Protein AF-0000000073456331 (afdb_homodimer)

Foldseek 3Di:
DCPPPPPVCPDDCPPPPPPPDPPPVPPPPPPPPPLVPFCAALLGHHLVCCVVVCVLVLVCVLLVCVVLPHDDDSLLLSQLLEDCQFSVNPRRHQQVLLVQLVVLLLVLLQVVQQPDDCPPVLVVVVDDDDDCDVVTDCSCPPPLLSCQLLDLVLQLQLCVVSPNLNVHHHDFPDSPDDCVVRCSSVSSSSSVSSVLSSCCVPVHDVSSSCSCVPRAVNPDCSHSNNSSVVVVVVVVVVVVD/DDPPPVVPPPVPPPPPPPPDDPPPVPPPVPPPPPLVPFCAALLGHHLVCCVVVCVLVLVCVLLVCVVLPHDDDSLLLSQLLEDCQFSVNPRRHQQVLLVQLVVLLLVLLQVVQQPDDCPPVLVVVPDDDDDCDVVTDCRCPPPLLSCQLLDLVLQLQLCVVSPNLNVHHHDFPDSPDDCVVRCSSVSSSSSVSSVLSSCCVPVHDVSSSCSCVPRAVNPDCSHSNNSSVVVVVVVVVVVVD

pLDDT: mean 77.02, std 26.11, range [20.42, 98.62]

Secondary structure (DSSP, 8-state):
----------------------------TT----TTS--B-TTS-BTTHHHHTTHHHHHHHHTTTGGGT----HHHHHHHTB-TTGGGG-S--SHHHHHHHHHHHHHHHHHHHHSS---HHHHHHS-S----BTTB--TTTTSHHHHHHT-HHHHHHHHHHTT-GGG-B---SSTTS-TTTTTHHHHHHHHHHHHHHHHHHHH-HHHHHHHIIIIISSSSTTSHHHHHHHHHHHHHHHHH-/----------------------------TT----TTS--B-TTS-BTTHHHHTTHHHHHHHHTTTGGGT----HHHHHHHTB-TTGGGG-S--SHHHHHHHHHHHHHHHHHHHHSS---HHHHHHS-S----BTTB--TTTTSHHHHHHT-HHHHHHHHHHTT-GGG-B---SSTTS-TTTTTHHHHHHHHHHHHHHHHHHHH-HHHHHHHIIIIISSSSTTSHHHHHHHHHHHHHHHHH-

Nearest PDB structures (foldseek):
  5mrc-assembly1_9  TM=8.661E-01  e=9.723E-14  Saccharomyces cerevisiae
  3j6b-assembly1_9  TM=8.660E-01  e=3.880E-12  Saccharomyces cerevisiae
  6ywy-assembly1_9  TM=7.222E-01  e=6.676E-05  Neurospora crassa
  7o9m-assembly1_c  TM=6.359E-01  e=1.493E-02  Homo sapiens
  6ywx-assembly1_5  TM=4.817E-01  e=1.068E-02  Neurospora crassa OR74A

InterPro domains:
  IPR000999 Ribonuclease III domain [PF14622] (75-218)
  IPR036389 Ribonuclease III, endonuclease domain superfamily [G3DSA:1.10.1520.10] (20-240)
  IPR036389 Ribonuclease III, endonuclease domain superfamily [SSF69065] (73-218)
  IPR040030 Large ribosomal subunit protein mL57 [PTHR28160] (16-225)

Sequence (482 aa):
MSLTKIGLNLSTKFGVRNGSYLHVGTRVRGLKRDPVESLKNPHGLHYDSLVKDGHVSTVKQGLNLEKYGIDLPDDIITQCLTHKSFAQGIKPYNQKLSIIGGHFVKYQACLHSLGLPVSERQLSQSVQSEPVINGLNFGMLGKGSSKMLISKQSTAEFLQRRNLDKLVFWNKRDTQKSHKYNGEYTVLQTVLNSVVGSVYLLHGQDKATEYVLHELFSDNSDSLTKISESLLANRDTTEKLMSLTKIGLNLSTKFGVRNGSYLHVGTRVRGLKRDPVESLKNPHGLHYDSLVKDGHVSTVKQGLNLEKYGIDLPDDIITQCLTHKSFAQGIKPYNQKLSIIGGHFVKYQACLHSLGLPVSERQLSQSVQSEPVINGLNFGMLGKGSSKMLISKQSTAEFLQRRNLDKLVFWNKRDTQKSHKYNGEYTVLQTVLNSVVGSVYLLHGQDKATEYVLHELFSDNSDSLTKISESLLANRDTTEKL

Solvent-accessible surface area (backbone atoms only — not comparable to full-atom values): 27192 Å² total; per-residue (Å²): 140,82,81,73,75,80,70,77,73,77,77,71,82,70,74,76,74,81,78,76,82,74,81,69,78,71,80,62,89,68,65,64,66,60,83,76,57,74,61,39,20,88,75,64,47,47,62,75,44,37,70,76,69,47,45,52,58,51,49,43,57,60,66,48,32,63,84,72,73,50,84,74,53,67,67,55,53,52,18,24,34,17,39,57,62,21,76,82,44,74,54,64,42,16,60,60,37,13,53,52,11,39,34,48,50,49,34,49,50,51,56,53,32,40,69,45,81,64,47,67,67,51,52,67,65,45,71,88,72,71,73,57,59,94,77,36,42,60,73,41,50,86,33,71,67,55,53,34,37,76,24,44,63,25,40,27,48,41,36,46,77,52,67,46,57,71,71,37,31,40,55,64,84,49,81,89,51,53,60,67,79,51,40,42,33,60,55,42,32,38,27,56,20,10,48,44,18,46,37,29,74,75,61,29,63,67,52,29,48,48,47,46,50,63,54,40,54,22,88,46,81,72,10,24,44,41,40,23,50,53,54,51,56,50,51,55,51,59,73,70,100,135,86,81,78,80,81,76,80,75,78,76,75,77,74,79,75,75,78,74,80,85,73,83,71,79,75,78,65,85,72,66,64,68,60,84,75,57,73,59,39,20,87,73,65,48,46,62,76,45,37,70,75,70,47,47,53,58,51,50,43,58,62,66,48,32,61,84,71,73,47,82,76,54,68,68,56,54,52,19,23,34,17,40,56,62,22,76,81,46,73,55,65,43,16,60,60,38,14,52,52,12,39,34,49,50,51,34,49,48,53,57,53,31,41,71,45,81,61,46,67,66,51,52,67,65,43,71,87,70,70,74,58,60,93,76,36,44,59,68,40,52,88,33,70,67,56,53,32,36,75,23,43,64,27,40,27,49,41,36,46,79,52,68,47,57,71,70,37,30,39,57,63,85,50,82,89,52,54,59,68,79,51,41,42,34,59,56,41,31,37,27,56,19,9,48,45,18,47,37,29,74,75,61,30,65,68,52,29,48,49,46,44,51,63,54,40,54,20,86,46,80,72,9,25,44,41,40,23,50,52,53,50,55,49,50,54,50,59,73,70,101

Radius of gyration: 34.57 Å; Cα contacts (8 Å, |Δi|>4): 607; chains: 2; bounding box: 111×73×130 Å

Organism: Kluyveromyces lactis (strain ATCC 8585 / CBS 2359 / DSM 70799 / NBRC 1267 / NRRL Y-1140 / WM37) (NCBI:txid284590)

Structure (mmCIF, N/CA/C/O backbone):
data_AF-0000000073456331-model_v1
#
loop_
_entity.id
_entity.type
_entity.pdbx_description
1 polymer KLLA0C17402p
#
loop_
_atom_site.group_PDB
_atom_site.id
_atom_site.type_symbol
_atom_site.label_atom_id
_atom_site.label_alt_id
_atom_site.label_comp_id
_atom_site.label_asym_id
_atom_site.label_entity_id
_atom_site.label_seq_id
_atom_site.pdbx_PDB_ins_code
_atom_site.Cartn_x
_atom_site.Cartn_y
_atom_site.Cartn_z
_atom_site.occupancy
_atom_site.B_iso_or_equiv
_atom_site.auth_seq_id
_atom_site.auth_comp_id
_atom_site.auth_asym_id
_atom_site.auth_atom_id
_atom_site.pdbx_PDB_model_num
ATOM 1 N N . MET A 1 1 ? 91.312 -39.344 -59.969 1 25.91 1 MET A N 1
ATOM 2 C CA . MET A 1 1 ? 91.188 -38.906 -58.562 1 25.91 1 MET A CA 1
ATOM 3 C C . MET A 1 1 ? 89.938 -38.031 -58.375 1 25.91 1 MET A C 1
ATOM 5 O O . MET A 1 1 ? 89.875 -36.969 -59 1 25.91 1 MET A O 1
ATOM 9 N N . SER A 1 2 ? 88.75 -38.719 -57.969 1 24.2 2 SER A N 1
ATOM 10 C CA . SER A 1 2 ? 87.312 -38.844 -58.094 1 24.2 2 SER A CA 1
ATOM 11 C C . SER A 1 2 ? 86.562 -37.875 -57.156 1 24.2 2 SER A C 1
ATOM 13 O O . SER A 1 2 ? 86.625 -38.031 -55.938 1 24.2 2 SER A O 1
ATOM 15 N N . LEU A 1 3 ? 86.625 -36.531 -57.469 1 25.09 3 LEU A N 1
ATOM 16 C CA . LEU A 1 3 ? 86.188 -35.344 -56.719 1 25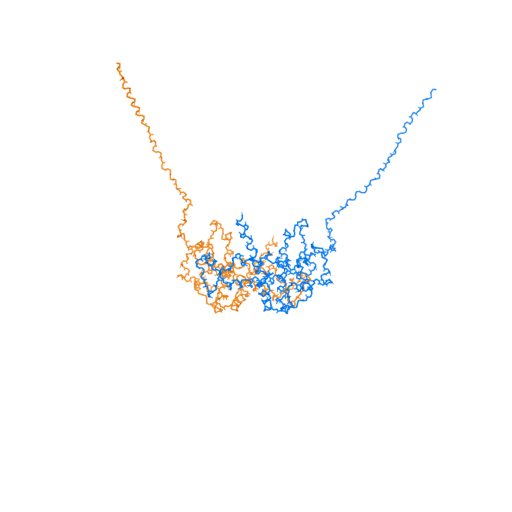.09 3 LEU A CA 1
ATOM 17 C C . LEU A 1 3 ? 84.688 -35.438 -56.469 1 25.09 3 LEU A C 1
ATOM 19 O O . LEU A 1 3 ? 83.875 -35.188 -57.344 1 25.09 3 LEU A O 1
ATOM 23 N N . THR A 1 4 ? 84.25 -36.594 -55.75 1 21.36 4 THR A N 1
ATOM 24 C CA . THR A 1 4 ? 82.812 -36.938 -55.75 1 21.36 4 THR A CA 1
ATOM 25 C C . THR A 1 4 ? 82 -35.906 -55 1 21.36 4 THR A C 1
ATOM 27 O O . THR A 1 4 ? 82.25 -35.594 -53.844 1 21.36 4 THR A O 1
ATOM 30 N N . LYS A 1 5 ? 81.375 -35 -55.75 1 23.67 5 LYS A N 1
ATOM 31 C CA . LYS A 1 5 ? 80.562 -33.781 -55.531 1 23.67 5 LYS A CA 1
ATOM 32 C C . LYS A 1 5 ? 79.5 -34.031 -54.531 1 23.67 5 LYS A C 1
ATOM 34 O O . LYS A 1 5 ? 78.625 -34.875 -54.719 1 23.67 5 LYS A O 1
ATOM 39 N N . ILE A 1 6 ? 79.812 -33.969 -53.125 1 23.19 6 ILE A N 1
ATOM 40 C CA . ILE A 1 6 ? 79 -34.344 -52 1 23.19 6 ILE A CA 1
ATOM 41 C C . ILE A 1 6 ? 77.688 -33.531 -52.031 1 23.19 6 ILE A C 1
ATOM 43 O O . ILE A 1 6 ? 77.688 -32.312 -51.938 1 23.19 6 ILE A O 1
ATOM 47 N N . GLY A 1 7 ? 76.75 -33.875 -52.938 1 21.95 7 GLY A N 1
ATOM 48 C CA . GLY A 1 7 ? 75.5 -33.281 -53.281 1 21.95 7 GLY A CA 1
ATOM 49 C C . GLY A 1 7 ? 74.562 -33.156 -52.094 1 21.95 7 GLY A C 1
ATOM 50 O O . GLY A 1 7 ? 74 -34.125 -51.594 1 21.95 7 GLY A O 1
ATOM 51 N N . LEU A 1 8 ? 75.062 -32.562 -50.969 1 23.59 8 LEU A N 1
ATOM 52 C CA . LEU A 1 8 ? 74.25 -32.594 -49.719 1 23.59 8 LEU A CA 1
ATOM 53 C C . LEU A 1 8 ? 72.875 -32.031 -49.969 1 23.59 8 LEU A C 1
ATOM 55 O O . LEU A 1 8 ? 72.75 -30.875 -50.375 1 23.59 8 LEU A O 1
ATOM 59 N N . ASN A 1 9 ? 72.062 -32.844 -50.656 1 20.45 9 ASN A N 1
ATOM 60 C CA . ASN A 1 9 ? 70.688 -32.625 -51.062 1 20.45 9 ASN A CA 1
ATOM 61 C C . ASN A 1 9 ? 69.875 -32.125 -49.875 1 20.45 9 ASN A C 1
ATOM 63 O O . ASN A 1 9 ? 69.688 -32.812 -48.875 1 20.45 9 ASN A O 1
ATOM 67 N N . LEU A 1 10 ? 69.875 -30.859 -49.562 1 22.12 10 LEU A N 1
ATOM 68 C CA . LEU A 1 10 ? 69.125 -30.016 -48.625 1 22.12 10 LEU A CA 1
ATOM 69 C C . LEU A 1 10 ? 67.625 -30.219 -48.781 1 22.12 10 LEU A C 1
ATOM 71 O O . LEU A 1 10 ? 67 -29.719 -49.719 1 22.12 10 LEU A O 1
ATOM 75 N N . SER A 1 11 ? 67.312 -31.531 -49 1 20.97 11 SER A N 1
ATOM 76 C CA . SER A 1 11 ? 65.875 -31.766 -49.312 1 20.97 11 SER A CA 1
ATOM 77 C C . SER A 1 11 ? 64.938 -30.984 -48.406 1 20.97 11 SER A C 1
ATOM 79 O O . SER A 1 11 ? 65.312 -30.703 -47.25 1 20.97 11 SER A O 1
ATOM 81 N N . THR A 1 12 ? 63.875 -30.422 -48.969 1 21.25 12 THR A N 1
ATOM 82 C CA . THR A 1 12 ? 62.844 -29.406 -49.094 1 21.25 12 THR A CA 1
ATOM 83 C C . THR A 1 12 ? 61.688 -29.688 -48.125 1 21.25 12 THR A C 1
ATOM 85 O O . THR A 1 12 ? 60.75 -28.891 -48 1 21.25 12 THR A O 1
ATOM 88 N N . LYS A 1 13 ? 61.625 -30.844 -47.5 1 21.56 13 LYS A N 1
ATOM 89 C CA . LYS A 1 13 ? 60.219 -31.234 -47.281 1 21.56 13 LYS A CA 1
ATOM 90 C C . LYS A 1 13 ? 59.5 -30.266 -46.344 1 21.56 13 LYS A C 1
ATOM 92 O O . LYS A 1 13 ? 59.906 -30.078 -45.188 1 21.56 13 LYS A O 1
ATOM 97 N N . PHE A 1 14 ? 59 -29.219 -46.812 1 21.12 14 PHE A N 1
ATOM 98 C CA . PHE A 1 14 ? 58.188 -28.219 -46.094 1 21.12 14 PHE A CA 1
ATOM 99 C C . PHE A 1 14 ? 56.969 -28.875 -45.438 1 21.12 14 PHE A C 1
ATOM 101 O O . PHE A 1 14 ? 56.062 -29.281 -46.156 1 21.12 14 PHE A O 1
ATOM 108 N N . GLY A 1 15 ? 57.094 -29.922 -44.812 1 21.67 15 GLY A N 1
ATOM 109 C CA . GLY A 1 15 ? 55.844 -30.547 -44.375 1 21.67 15 GLY A CA 1
ATOM 110 C C . GLY A 1 15 ? 54.875 -29.594 -43.688 1 21.67 15 GLY A C 1
ATOM 111 O O . GLY A 1 15 ? 55.281 -28.812 -42.844 1 21.67 15 GLY A O 1
ATOM 112 N N . VAL A 1 16 ? 53.844 -29.125 -44.438 1 21.39 16 VAL A N 1
ATOM 113 C CA . VAL A 1 16 ? 52.719 -28.281 -44.094 1 21.39 16 VAL A CA 1
ATOM 114 C C . VAL A 1 16 ? 52 -28.844 -42.875 1 21.39 16 VAL A C 1
ATOM 116 O O . VAL A 1 16 ? 51.531 -29.984 -42.906 1 21.39 16 VAL A O 1
ATOM 119 N N . ARG A 1 17 ? 52.5 -28.719 -41.75 1 21.19 17 ARG A N 1
ATOM 120 C CA . ARG A 1 17 ? 51.812 -29.094 -40.531 1 21.19 17 ARG A CA 1
ATOM 121 C C . ARG A 1 17 ? 50.344 -28.672 -40.562 1 21.19 17 ARG A C 1
ATOM 123 O O . ARG A 1 17 ? 50.031 -27.531 -40.938 1 21.19 17 ARG A O 1
ATOM 130 N N . ASN A 1 18 ? 49.406 -29.531 -40.938 1 20.42 18 ASN A N 1
ATOM 131 C CA . ASN A 1 18 ? 47.938 -29.453 -40.875 1 20.42 18 ASN A CA 1
ATOM 132 C C . ASN A 1 18 ? 47.469 -28.781 -39.594 1 20.42 18 ASN A C 1
ATOM 134 O O . ASN A 1 18 ? 47.781 -29.234 -38.5 1 20.42 18 ASN A O 1
ATOM 138 N N . GLY A 1 19 ? 47.25 -27.422 -39.531 1 22.62 19 GLY A N 1
ATOM 139 C CA . GLY A 1 19 ? 46.719 -26.484 -38.562 1 22.62 19 GLY A CA 1
ATOM 140 C C . GLY A 1 19 ? 45.406 -26.953 -37.969 1 22.62 19 GLY A C 1
ATOM 141 O O . GLY A 1 19 ? 44.406 -27.172 -38.688 1 22.62 19 GLY A O 1
ATOM 142 N N . SER A 1 20 ? 45.344 -27.859 -37.094 1 22.39 20 SER A N 1
ATOM 143 C CA . SER A 1 20 ? 44.156 -28.297 -36.344 1 22.39 20 SER A CA 1
ATOM 144 C C . SER A 1 20 ? 43.281 -27.109 -35.938 1 22.39 20 SER A C 1
ATOM 146 O O . SER A 1 20 ? 43.781 -26.031 -35.625 1 22.39 20 SER A O 1
ATOM 148 N N . TYR A 1 21 ? 42 -27 -36.438 1 21.23 21 TYR A N 1
ATOM 149 C CA . TYR A 1 21 ? 40.812 -26.141 -36.312 1 21.23 21 TYR A CA 1
ATOM 150 C C . TYR A 1 21 ? 40.562 -25.781 -34.844 1 21.23 21 TYR A C 1
ATOM 152 O O . TYR A 1 21 ? 40.438 -26.656 -34 1 21.23 21 TYR A O 1
ATOM 160 N N . LEU A 1 22 ? 41.094 -24.719 -34.344 1 25.03 22 LEU A N 1
ATOM 161 C CA . LEU A 1 22 ? 40.75 -23.969 -33.125 1 25.03 22 LEU A CA 1
ATOM 162 C C . LEU A 1 22 ? 39.25 -23.719 -33.031 1 25.03 22 LEU A C 1
ATOM 164 O O . LEU A 1 22 ? 38.656 -23.078 -33.906 1 25.03 22 LEU A O 1
ATOM 168 N N . HIS A 1 23 ? 38.469 -24.625 -32.625 1 23.8 23 HIS A N 1
ATOM 169 C CA . HIS A 1 23 ? 37.062 -24.375 -32.344 1 23.8 23 HIS A CA 1
ATOM 170 C C . HIS A 1 23 ? 36.875 -23.062 -31.578 1 23.8 23 HIS A C 1
ATOM 172 O O . HIS A 1 23 ? 37.281 -22.969 -30.422 1 23.8 23 HIS A O 1
ATOM 178 N N . VAL A 1 24 ? 37.156 -21.938 -32.094 1 28.45 24 VAL A N 1
ATOM 179 C CA . VAL A 1 24 ? 36.812 -20.609 -31.562 1 28.45 24 VAL A CA 1
ATOM 180 C C . VAL A 1 24 ? 35.312 -20.531 -31.25 1 28.45 24 VAL A C 1
ATOM 182 O O . VAL A 1 24 ? 34.5 -20.5 -32.156 1 28.45 24 VAL A O 1
ATOM 185 N N . GLY A 1 25 ? 34.75 -21.297 -30.484 1 29.59 25 GLY A N 1
ATOM 186 C CA . GLY A 1 25 ? 33.312 -21.047 -30.266 1 29.59 25 GLY A CA 1
ATOM 187 C C . GLY A 1 25 ? 33.031 -19.594 -29.953 1 29.59 25 GLY A C 1
ATOM 188 O O . GLY A 1 25 ? 33.625 -19 -29.062 1 29.59 25 GLY A O 1
ATOM 189 N N . THR A 1 26 ? 32.781 -18.828 -31.031 1 28.98 26 THR A N 1
ATOM 190 C CA . THR A 1 26 ? 32.406 -17.422 -31.078 1 28.98 26 THR A CA 1
ATOM 191 C C . THR A 1 26 ? 31.312 -17.125 -30.047 1 28.98 26 THR A C 1
ATOM 193 O O . THR A 1 26 ? 30.234 -17.703 -30.078 1 28.98 26 THR A O 1
ATOM 196 N N . ARG A 1 27 ? 31.656 -16.75 -28.906 1 33.25 27 ARG A N 1
ATOM 197 C CA . ARG A 1 27 ? 30.688 -16.109 -28.031 1 33.25 27 ARG A CA 1
ATOM 198 C C . ARG A 1 27 ? 30 -14.945 -28.719 1 33.25 27 ARG A C 1
ATOM 200 O O . ARG A 1 27 ? 30.625 -13.93 -29.016 1 33.25 27 ARG A O 1
ATOM 207 N N . VAL A 1 28 ? 29.234 -15.203 -29.906 1 32.34 28 VAL A N 1
ATOM 208 C CA . VAL A 1 28 ? 28.562 -14.102 -30.578 1 32.34 28 VAL A CA 1
ATOM 209 C C . VAL A 1 28 ? 27.859 -13.219 -29.547 1 32.34 28 VAL A C 1
ATOM 211 O O . VAL A 1 28 ? 27.125 -13.719 -28.703 1 32.34 28 VAL A O 1
ATOM 214 N N . ARG A 1 29 ? 28.188 -12.148 -29.344 1 34.5 29 ARG A N 1
ATOM 215 C CA . ARG A 1 29 ? 27.703 -10.883 -28.797 1 34.5 29 ARG A CA 1
ATOM 216 C C . ARG A 1 29 ? 26.406 -10.469 -29.469 1 34.5 29 ARG A C 1
ATOM 218 O O . ARG A 1 29 ? 26.359 -10.266 -30.688 1 34.5 29 ARG A O 1
ATOM 225 N N . GLY A 1 30 ? 25.266 -10.938 -29.5 1 34.31 30 GLY A N 1
ATOM 226 C CA . GLY A 1 30 ? 23.891 -10.805 -29.922 1 34.31 30 GLY A CA 1
ATOM 227 C C . GLY A 1 30 ? 23.141 -12.125 -29.953 1 34.31 30 GLY A C 1
ATOM 228 O O . GLY A 1 30 ? 22.125 -12.258 -30.641 1 34.31 30 GLY A O 1
ATOM 229 N N . LEU A 1 31 ? 23.828 -13.234 -29.953 1 34.97 31 LEU A N 1
ATOM 230 C CA . LEU A 1 31 ? 22.969 -14.414 -30.047 1 34.97 31 LEU A CA 1
ATOM 231 C C . LEU A 1 31 ? 21.812 -14.312 -29.062 1 34.97 31 LEU A C 1
ATOM 233 O O . LEU A 1 31 ? 22.016 -14.148 -27.859 1 34.97 31 LEU A O 1
ATOM 237 N N . LYS A 1 32 ? 20.703 -13.695 -29.641 1 36.69 32 LYS A N 1
ATOM 238 C CA . LYS A 1 32 ? 19.438 -13.93 -28.969 1 36.69 32 LYS A CA 1
ATOM 239 C C . LYS A 1 32 ? 19.406 -15.312 -28.328 1 36.69 32 LYS A C 1
ATOM 241 O O . LYS A 1 32 ? 19.828 -16.297 -28.922 1 36.69 32 LYS A O 1
ATOM 246 N N . ARG A 1 33 ? 19.703 -15.352 -27.141 1 39.19 33 ARG A N 1
ATOM 247 C CA . ARG A 1 33 ? 19.391 -16.641 -26.516 1 39.19 33 ARG A CA 1
ATOM 248 C C . ARG A 1 33 ? 18.312 -17.375 -27.297 1 39.19 33 ARG A C 1
ATOM 250 O O . ARG A 1 33 ? 17.406 -16.75 -27.859 1 39.19 33 ARG A O 1
ATOM 257 N N . ASP A 1 34 ? 18.609 -18.312 -28.125 1 39.16 34 ASP A N 1
ATOM 258 C CA . ASP A 1 34 ? 17.562 -19.109 -28.766 1 39.16 34 ASP A CA 1
ATOM 259 C C . ASP A 1 34 ? 16.266 -19.016 -27.984 1 39.16 34 ASP A C 1
ATOM 261 O O . ASP A 1 34 ? 16.234 -19.266 -26.781 1 39.16 34 ASP A O 1
ATOM 265 N N . PRO A 1 35 ? 15.328 -18.172 -28.344 1 47.41 35 PRO A N 1
ATOM 266 C CA . PRO A 1 35 ? 14.062 -17.984 -27.641 1 47.41 35 PRO A CA 1
ATOM 267 C C . PRO A 1 35 ? 13.57 -19.266 -26.953 1 47.41 35 PRO A C 1
ATOM 269 O O . PRO A 1 35 ? 12.617 -19.234 -26.172 1 47.41 35 PRO A O 1
ATOM 272 N N . VAL A 1 36 ? 13.891 -20.297 -27.656 1 46.5 36 VAL A N 1
ATOM 273 C CA . VAL A 1 36 ? 13.383 -21.516 -27.047 1 46.5 36 VAL A CA 1
ATOM 274 C C . VAL A 1 36 ? 14.141 -21.812 -25.75 1 46.5 36 VAL A C 1
ATOM 276 O O . VAL A 1 36 ? 14.578 -22.938 -25.516 1 46.5 36 VAL A O 1
ATOM 279 N N . GLU A 1 37 ? 15.125 -21.047 -25.375 1 52.34 37 GLU A N 1
ATOM 280 C CA . GLU A 1 37 ? 15.617 -21.359 -24.047 1 52.34 37 GLU A CA 1
ATOM 281 C C . GLU A 1 37 ? 14.5 -21.891 -23.156 1 52.34 37 GLU A C 1
ATOM 283 O O . GLU A 1 37 ? 13.344 -21.5 -23.297 1 52.34 37 GLU A O 1
ATOM 288 N N . SER A 1 38 ? 14.711 -23.078 -22.422 1 70.38 38 SER A N 1
ATOM 289 C CA . SER A 1 38 ? 13.828 -24.031 -21.781 1 70.38 38 SER A CA 1
ATOM 290 C C . SER A 1 38 ? 12.812 -23.328 -20.875 1 70.38 38 SER A C 1
ATOM 292 O O . SER A 1 38 ? 13.188 -22.578 -19.984 1 70.38 38 SER A O 1
ATOM 294 N N . LEU A 1 39 ? 11.727 -22.953 -21.422 1 90.81 39 LEU A N 1
ATOM 295 C CA . LEU A 1 39 ? 10.508 -22.531 -20.734 1 90.81 39 LEU A CA 1
ATOM 296 C C . LEU A 1 39 ? 10.281 -23.344 -19.469 1 90.81 39 LEU A C 1
ATOM 298 O O . LEU A 1 39 ? 9.203 -23.891 -19.266 1 90.81 39 LEU A O 1
ATOM 302 N N . LYS A 1 40 ? 11.469 -23.359 -18.766 1 94 40 LYS A N 1
ATOM 303 C CA . LYS A 1 40 ? 11.406 -24.062 -17.484 1 94 40 LYS A CA 1
ATOM 304 C C . LYS A 1 40 ? 11.594 -23.094 -16.312 1 94 40 LYS A C 1
ATOM 306 O O . LYS A 1 40 ? 12.328 -22.109 -16.422 1 94 40 LYS A O 1
ATOM 311 N N . ASN A 1 41 ? 10.93 -23.391 -15.25 1 95.5 41 ASN A N 1
ATOM 312 C CA . ASN A 1 41 ? 11.164 -22.609 -14.039 1 95.5 41 ASN A CA 1
ATOM 313 C C . ASN A 1 41 ? 12.414 -23.078 -13.305 1 95.5 41 ASN A C 1
ATOM 315 O O . ASN A 1 41 ? 13.07 -24.031 -13.727 1 95.5 41 ASN A O 1
ATOM 319 N N . PRO A 1 42 ? 12.875 -22.422 -12.25 1 94.25 42 PRO A N 1
ATOM 320 C CA . PRO A 1 42 ? 14.117 -22.766 -11.562 1 94.25 42 PRO A CA 1
ATOM 321 C C . PRO A 1 42 ? 14.117 -24.188 -11.023 1 94.25 42 PRO A C 1
ATOM 323 O O . PRO A 1 42 ? 15.18 -24.75 -10.727 1 94.25 42 PRO A O 1
ATOM 326 N N . HIS A 1 43 ? 12.977 -24.812 -10.898 1 94.31 43 HIS A N 1
ATOM 327 C CA . HIS A 1 43 ? 12.875 -26.172 -10.359 1 94.31 43 HIS A CA 1
ATOM 328 C C . HIS A 1 43 ? 12.75 -27.203 -11.477 1 94.31 43 HIS A C 1
ATOM 330 O O . HIS A 1 43 ? 12.531 -28.391 -11.211 1 94.31 43 HIS A O 1
ATOM 336 N N . GLY A 1 44 ? 12.789 -26.75 -12.695 1 93.38 44 GLY A N 1
ATOM 337 C CA . GLY A 1 44 ? 12.859 -27.656 -13.836 1 93.38 44 GLY A CA 1
ATOM 338 C C . GLY A 1 44 ? 11.5 -27.953 -14.445 1 93.38 44 GLY A C 1
ATOM 339 O O . GLY A 1 44 ? 11.398 -28.719 -15.398 1 93.38 44 GLY A O 1
ATOM 340 N N . LEU A 1 45 ? 10.484 -27.391 -13.914 1 95 45 LEU A N 1
ATOM 341 C CA . LEU A 1 45 ? 9.148 -27.594 -14.453 1 95 45 LEU A CA 1
ATOM 342 C C . LEU A 1 45 ? 8.961 -26.812 -15.75 1 95 45 LEU A C 1
ATOM 344 O O . LEU A 1 45 ? 9.234 -25.609 -15.789 1 95 45 LEU A O 1
ATOM 348 N N . HIS A 1 46 ? 8.586 -27.516 -16.781 1 95 46 HIS A N 1
ATOM 349 C CA . HIS A 1 46 ? 8.336 -26.844 -18.047 1 95 46 HIS A CA 1
ATOM 350 C C . HIS A 1 46 ? 7.004 -26.094 -18.016 1 95 46 HIS A C 1
ATOM 352 O O . HIS A 1 46 ? 6.016 -26.594 -17.484 1 95 46 HIS A O 1
ATOM 358 N N . TYR A 1 47 ? 6.867 -25 -18.656 1 94.88 47 TYR A N 1
ATOM 359 C CA . TYR A 1 47 ? 5.707 -24.109 -18.641 1 94.88 47 TYR A CA 1
ATOM 360 C C . TYR A 1 47 ? 4.465 -24.828 -19.156 1 94.88 47 TYR A C 1
ATOM 362 O O . TYR A 1 47 ? 3.381 -24.688 -18.594 1 94.88 47 TYR A O 1
ATOM 370 N N . ASP A 1 48 ? 4.59 -25.609 -20.172 1 91.06 48 ASP A N 1
ATOM 371 C CA . ASP A 1 48 ? 3.463 -26.266 -20.828 1 91.06 48 ASP A CA 1
ATOM 372 C C . ASP A 1 48 ? 2.889 -27.375 -19.953 1 91.06 48 ASP A C 1
ATOM 374 O O . ASP A 1 48 ? 1.776 -27.859 -20.188 1 91.06 48 ASP A O 1
ATOM 378 N N . SER A 1 49 ? 3.617 -27.781 -18.984 1 91.38 49 SER A N 1
ATOM 379 C CA . SER A 1 49 ? 3.188 -28.891 -18.125 1 91.38 49 SER A CA 1
ATOM 380 C C . SER A 1 49 ? 2.18 -28.406 -17.078 1 91.38 49 SER A C 1
ATOM 382 O O . SER A 1 49 ? 1.496 -29.219 -16.453 1 91.38 49 SER A O 1
ATOM 384 N N . LEU A 1 50 ? 2.049 -27.109 -16.875 1 91.5 50 LEU A N 1
ATOM 385 C CA . LEU A 1 50 ? 1.176 -26.578 -15.836 1 91.5 50 LEU A CA 1
ATOM 386 C C . LEU A 1 50 ? -0.263 -27.031 -16.047 1 91.5 50 LEU A C 1
ATOM 388 O O . LEU A 1 50 ? -0.893 -27.547 -15.117 1 91.5 50 LEU A O 1
ATOM 392 N N . VAL A 1 51 ? -0.756 -26.859 -17.203 1 85.56 51 VAL A N 1
ATOM 393 C CA . VAL A 1 51 ? -2.145 -27.203 -17.484 1 85.56 51 VAL A CA 1
ATOM 394 C C . VAL A 1 51 ? -2.246 -28.688 -17.812 1 85.56 51 VAL A C 1
ATOM 396 O O . VAL A 1 51 ? -3.129 -29.391 -17.297 1 85.56 51 VAL A O 1
ATOM 399 N N . LYS A 1 52 ? -1.242 -29.219 -18.531 1 87.38 52 LYS A N 1
ATOM 400 C CA . LYS A 1 52 ? -1.281 -30.594 -19.047 1 87.38 52 LYS A CA 1
ATOM 401 C C . LYS A 1 52 ? -1.189 -31.609 -17.906 1 87.38 52 LYS A C 1
ATOM 403 O O . LYS A 1 52 ? -1.853 -32.656 -17.938 1 87.38 52 LYS A O 1
ATOM 408 N N . ASP A 1 53 ? -0.448 -31.297 -16.875 1 90.25 53 ASP A N 1
ATOM 409 C CA . ASP A 1 53 ? -0.151 -32.281 -15.836 1 90.25 53 ASP A CA 1
ATOM 410 C C . ASP A 1 53 ? -0.987 -32.031 -14.586 1 90.25 53 ASP A C 1
ATOM 412 O O . ASP A 1 53 ? -0.701 -32.562 -13.516 1 90.25 53 ASP A O 1
ATOM 416 N N . GLY A 1 54 ? -1.995 -31.141 -14.633 1 92.31 54 GLY A N 1
ATOM 417 C CA . GLY A 1 54 ? -2.947 -30.953 -13.555 1 92.31 54 GLY A CA 1
ATOM 418 C C . GLY A 1 54 ? -2.422 -30.047 -12.453 1 92.31 54 GLY A C 1
ATOM 419 O O . GLY A 1 54 ? -2.953 -30.047 -11.336 1 92.31 54 GLY A O 1
ATOM 420 N N . HIS A 1 55 ? -1.335 -29.344 -12.664 1 95.81 55 HIS A N 1
ATOM 421 C CA . HIS A 1 55 ? -0.747 -28.484 -11.641 1 95.81 55 HIS A CA 1
ATOM 422 C C . HIS A 1 55 ? -1.665 -27.312 -11.312 1 95.81 55 HIS A C 1
ATOM 424 O O . HIS A 1 55 ? -1.681 -26.844 -10.18 1 95.81 55 HIS A O 1
ATOM 430 N N . VAL A 1 56 ? -2.453 -26.938 -12.242 1 96.38 56 VAL A N 1
ATOM 431 C CA . VAL A 1 56 ? -3.412 -25.859 -12.008 1 96.38 56 VAL A CA 1
ATOM 432 C C . VAL A 1 56 ? -4.414 -26.281 -10.938 1 96.38 56 VAL A C 1
ATOM 434 O O . VAL A 1 56 ? -4.742 -25.5 -10.047 1 96.38 56 VAL A O 1
ATOM 437 N N . SER A 1 57 ? -4.879 -27.516 -11.039 1 95.88 57 SER A N 1
ATOM 438 C CA . SER A 1 57 ? -5.785 -28.062 -10.031 1 95.88 57 SER A CA 1
ATOM 439 C C . SER A 1 57 ? -5.117 -28.109 -8.664 1 95.88 57 SER A C 1
ATOM 441 O O . SER A 1 57 ? -5.758 -27.844 -7.645 1 95.88 57 SER A O 1
ATOM 443 N N . THR A 1 58 ? -3.875 -28.516 -8.664 1 97.06 58 THR A N 1
ATOM 444 C CA . THR A 1 58 ? -3.098 -28.547 -7.426 1 97.06 58 THR A CA 1
ATOM 445 C C . THR A 1 58 ? -3.053 -27.172 -6.777 1 97.06 58 THR A C 1
ATOM 447 O O . THR A 1 58 ? -3.209 -27.047 -5.559 1 97.06 58 THR A O 1
ATOM 450 N N . VAL A 1 59 ? -2.895 -26.141 -7.527 1 98.12 59 VAL A N 1
ATOM 451 C CA . VAL A 1 59 ? -2.811 -24.766 -7.027 1 98.12 59 VAL A CA 1
ATOM 452 C C . VAL A 1 59 ? -4.164 -24.328 -6.465 1 98.12 59 VAL A C 1
ATOM 454 O O . VAL A 1 59 ? -4.234 -23.781 -5.367 1 98.12 59 VAL A O 1
ATOM 457 N N . LYS A 1 60 ? -5.227 -24.625 -7.18 1 97.88 60 LYS A N 1
ATOM 458 C CA . LYS A 1 60 ? -6.57 -24.266 -6.723 1 97.88 60 LYS A CA 1
ATOM 459 C C . LYS A 1 60 ? -6.887 -24.938 -5.387 1 97.88 60 LYS A C 1
ATOM 461 O O . LYS A 1 60 ? -7.457 -24.312 -4.492 1 97.88 60 LYS A O 1
ATOM 466 N N . GLN A 1 61 ? -6.48 -26.188 -5.289 1 97.56 61 GLN A N 1
ATOM 467 C CA . GLN A 1 61 ? -6.699 -26.938 -4.059 1 97.56 61 GLN A CA 1
ATOM 468 C C . GLN A 1 61 ? -5.824 -26.406 -2.926 1 97.56 61 GLN A C 1
ATOM 470 O O . GLN A 1 61 ? -6.301 -26.203 -1.807 1 97.56 61 GLN A O 1
ATOM 475 N N . GLY A 1 62 ? -4.547 -26.172 -3.234 1 97.62 62 GLY A N 1
ATOM 476 C CA . GLY A 1 62 ? -3.609 -25.672 -2.242 1 97.62 62 GLY A CA 1
ATOM 477 C C . GLY A 1 62 ? -3.992 -24.312 -1.685 1 97.62 62 GLY A C 1
ATOM 478 O O . GLY A 1 62 ? -3.678 -24 -0.535 1 97.62 62 GLY A O 1
ATOM 479 N N . LEU A 1 63 ? -4.727 -23.531 -2.492 1 98.31 63 LEU A N 1
ATOM 480 C CA . LEU A 1 63 ? -5.137 -22.188 -2.07 1 98.31 63 LEU A CA 1
ATOM 481 C C . LEU A 1 63 ? -6.566 -22.203 -1.538 1 98.31 63 LEU A C 1
ATOM 483 O O . LEU A 1 63 ? -7.113 -21.156 -1.187 1 98.31 63 LEU A O 1
ATOM 487 N N . ASN A 1 64 ? -7.207 -23.375 -1.496 1 97.94 64 ASN A N 1
ATOM 488 C CA . ASN A 1 64 ? -8.547 -23.594 -0.96 1 97.94 64 ASN A CA 1
ATOM 489 C C . ASN A 1 64 ? -9.57 -22.672 -1.613 1 97.94 64 ASN A C 1
ATOM 491 O O . ASN A 1 64 ? -10.477 -22.172 -0.942 1 97.94 64 ASN A O 1
ATOM 495 N N . LEU A 1 65 ? -9.469 -22.375 -2.898 1 98.25 65 LEU A N 1
ATOM 496 C CA . LEU A 1 65 ? -10.328 -21.438 -3.59 1 98.25 65 LEU A CA 1
ATOM 497 C C . LEU A 1 65 ? -11.773 -21.922 -3.611 1 98.25 65 LEU A C 1
ATOM 499 O O . LEU A 1 65 ? -12.703 -21.156 -3.391 1 98.25 65 LEU A O 1
ATOM 503 N N . GLU A 1 66 ? -11.961 -23.203 -3.781 1 96.88 66 GLU A N 1
ATOM 504 C CA . GLU A 1 66 ? -13.297 -23.781 -3.889 1 96.88 66 GLU A CA 1
ATOM 505 C C . GLU A 1 66 ? -14.07 -23.625 -2.582 1 96.88 66 GLU A C 1
ATOM 507 O O . GLU A 1 66 ? -15.297 -23.469 -2.592 1 96.88 66 GLU A O 1
ATOM 512 N N . LYS A 1 67 ? -13.367 -23.719 -1.5 1 97.06 67 LYS A N 1
ATOM 513 C CA . LYS A 1 67 ? -13.977 -23.547 -0.182 1 97.06 67 LYS A CA 1
ATOM 514 C C . LYS A 1 67 ? -14.773 -22.25 -0.1 1 97.06 67 LYS A C 1
ATOM 516 O O . LYS A 1 67 ? -15.773 -22.172 0.618 1 97.06 67 LYS A O 1
ATOM 521 N N . TYR A 1 68 ? -14.406 -21.297 -0.912 1 97.31 68 TYR A N 1
ATOM 522 C CA . TYR A 1 68 ? -15.023 -19.984 -0.842 1 97.31 68 TYR A CA 1
ATOM 523 C C . TYR A 1 68 ? -15.852 -19.703 -2.092 1 97.31 68 TYR A C 1
ATOM 525 O O . TYR A 1 68 ? -16.25 -18.562 -2.336 1 97.31 68 TYR A O 1
ATOM 533 N N . GLY A 1 69 ? -16.031 -20.672 -2.885 1 97.69 69 GLY A N 1
ATOM 534 C CA . GLY A 1 69 ? -16.812 -20.5 -4.105 1 97.69 69 GLY A CA 1
ATOM 535 C C . GLY A 1 69 ? -16.078 -19.688 -5.16 1 97.69 69 GLY A C 1
ATOM 536 O O . GLY A 1 69 ? -16.719 -19 -5.965 1 97.69 69 GLY A O 1
ATOM 537 N N . ILE A 1 70 ? -14.805 -19.672 -5.121 1 97.88 70 ILE A N 1
ATOM 538 C CA . ILE A 1 70 ? -13.992 -18.922 -6.07 1 97.88 70 ILE A CA 1
ATOM 539 C C . ILE A 1 70 ? -13.57 -19.828 -7.223 1 97.88 70 ILE A C 1
ATOM 541 O O . ILE A 1 70 ? -12.969 -20.875 -7 1 97.88 70 ILE A O 1
ATOM 545 N N . ASP A 1 71 ? -13.938 -19.438 -8.398 1 96.5 71 ASP A N 1
ATOM 546 C CA . ASP A 1 71 ? -13.555 -20.156 -9.609 1 96.5 71 ASP A CA 1
ATOM 547 C C . ASP A 1 71 ? -12.719 -19.266 -10.531 1 96.5 71 ASP A C 1
ATOM 549 O O . ASP A 1 71 ? -13.266 -18.438 -11.266 1 96.5 71 ASP A O 1
ATOM 553 N N . LEU A 1 72 ? -11.445 -19.453 -10.484 1 96.19 72 LEU A N 1
ATOM 554 C CA . LEU A 1 72 ? -10.539 -18.75 -11.398 1 96.19 72 LEU A CA 1
ATOM 555 C C . LEU A 1 72 ? -10.219 -19.609 -12.617 1 96.19 72 LEU A C 1
ATOM 557 O O . LEU A 1 72 ? -9.898 -20.797 -12.477 1 96.19 72 LEU A O 1
ATOM 561 N N . PRO A 1 73 ? -10.328 -19.062 -13.773 1 94.88 73 PRO A N 1
ATOM 562 C CA . PRO A 1 73 ? -9.961 -19.828 -14.969 1 94.88 73 PRO A CA 1
ATOM 563 C C . PRO A 1 73 ? -8.516 -20.297 -14.945 1 94.88 73 PRO A C 1
ATOM 565 O O . PRO A 1 73 ? -7.664 -19.672 -14.312 1 94.88 73 PRO A O 1
ATOM 568 N N . ASP A 1 74 ? -8.273 -21.406 -15.703 1 94.38 74 ASP A N 1
ATOM 569 C CA . ASP A 1 74 ? -6.945 -22.016 -15.711 1 94.38 74 ASP A CA 1
ATOM 570 C C . ASP A 1 74 ? -5.895 -21.031 -16.219 1 94.38 74 ASP A C 1
ATOM 572 O O . ASP A 1 74 ? -4.77 -21 -15.719 1 94.38 74 ASP A O 1
ATOM 576 N N . ASP A 1 75 ? -6.246 -20.266 -17.156 1 92.81 75 ASP A N 1
ATOM 577 C CA . ASP A 1 75 ? -5.289 -19.328 -17.719 1 92.81 75 ASP A CA 1
ATOM 578 C C . ASP A 1 75 ? -4.93 -18.234 -16.734 1 92.81 75 ASP A C 1
ATOM 580 O O . ASP A 1 75 ? -3.797 -17.75 -16.719 1 92.81 75 ASP A O 1
ATOM 584 N N . ILE A 1 76 ? -5.906 -17.875 -15.891 1 94.12 76 ILE A N 1
ATOM 585 C CA . ILE A 1 76 ? -5.652 -16.875 -14.859 1 94.12 76 ILE A CA 1
ATOM 586 C C . ILE A 1 76 ? -4.727 -17.453 -13.789 1 94.12 76 ILE A C 1
ATOM 588 O O . ILE A 1 76 ? -3.797 -16.781 -13.336 1 94.12 76 ILE A O 1
ATOM 592 N N . ILE A 1 77 ? -4.945 -18.672 -13.43 1 96.94 77 ILE A N 1
ATOM 593 C CA . ILE A 1 77 ? -4.074 -19.328 -12.461 1 96.94 77 ILE A CA 1
ATOM 594 C C . ILE A 1 77 ? -2.652 -19.406 -13.016 1 96.94 77 ILE A C 1
ATOM 596 O O . ILE A 1 77 ? -1.688 -19.078 -12.312 1 96.94 77 ILE A O 1
ATOM 600 N N . THR A 1 78 ? -2.561 -19.766 -14.273 1 95.88 78 THR A N 1
ATOM 601 C CA . THR A 1 78 ? -1.26 -19.844 -14.93 1 95.88 78 THR A CA 1
ATOM 602 C C . THR A 1 78 ? -0.576 -18.484 -14.938 1 95.88 78 THR A C 1
ATOM 604 O O . THR A 1 78 ? 0.619 -18.375 -14.648 1 95.88 78 THR A O 1
ATOM 607 N N . GLN A 1 79 ? -1.308 -17.516 -15.188 1 94.56 79 GLN A N 1
ATOM 608 C CA . GLN A 1 79 ? -0.777 -16.156 -15.195 1 94.56 79 GLN A CA 1
ATOM 609 C C . GLN A 1 79 ? -0.312 -15.742 -13.805 1 94.56 79 GLN A C 1
ATOM 611 O O . GLN A 1 79 ? 0.736 -15.109 -13.656 1 94.56 79 GLN A O 1
ATOM 616 N N . CYS A 1 80 ? -1.072 -16.047 -12.797 1 97.44 80 CYS A N 1
ATOM 617 C CA . CYS A 1 80 ? -0.703 -15.734 -11.422 1 97.44 80 CYS A CA 1
ATOM 618 C C . CYS A 1 80 ? 0.625 -16.375 -11.047 1 97.44 80 CYS A C 1
ATOM 620 O O . CYS A 1 80 ? 1.401 -15.82 -10.281 1 97.44 80 CYS A O 1
ATOM 622 N N . LEU A 1 81 ? 0.924 -17.516 -11.664 1 98.12 81 LEU A N 1
ATOM 623 C CA . LEU A 1 81 ? 2.119 -18.281 -11.328 1 98.12 81 LEU A CA 1
ATOM 624 C C . LEU A 1 81 ? 3.32 -17.797 -12.141 1 98.12 81 LEU A C 1
ATOM 626 O O . LEU A 1 81 ? 4.422 -18.328 -11.992 1 98.12 81 LEU A O 1
ATOM 630 N N . THR A 1 82 ? 3.137 -16.797 -12.93 1 97.06 82 THR A N 1
ATOM 631 C CA . THR A 1 82 ? 4.184 -16.391 -13.859 1 97.06 82 THR A CA 1
ATOM 632 C C . THR A 1 82 ? 4.668 -14.977 -13.531 1 97.06 82 THR A C 1
ATOM 634 O O . THR A 1 82 ? 3.893 -14.016 -13.578 1 97.06 82 THR A O 1
ATOM 637 N N . HIS A 1 83 ? 5.883 -14.898 -13.125 1 96.25 83 HIS A N 1
ATOM 638 C CA . HIS A 1 83 ? 6.516 -13.609 -12.852 1 96.25 83 HIS A CA 1
ATOM 639 C C . HIS A 1 83 ? 6.996 -12.945 -14.141 1 96.25 83 HIS A C 1
ATOM 641 O O . HIS A 1 83 ? 7.336 -13.633 -15.109 1 96.25 83 HIS A O 1
ATOM 647 N N . LYS A 1 84 ? 7.102 -11.672 -14.172 1 91.88 84 LYS A N 1
ATOM 648 C CA . LYS A 1 84 ? 7.457 -10.898 -15.359 1 91.88 84 LYS A CA 1
ATOM 649 C C . LYS A 1 84 ? 8.859 -11.266 -15.844 1 91.88 84 LYS A C 1
ATOM 651 O O . LYS A 1 84 ? 9.172 -11.086 -17.031 1 91.88 84 LYS A O 1
ATOM 656 N N . SER A 1 85 ? 9.758 -11.695 -14.977 1 93.19 85 SER A N 1
ATOM 657 C CA . SER A 1 85 ? 11.125 -12.039 -15.352 1 93.19 85 SER A CA 1
ATOM 658 C C . SER A 1 85 ? 11.164 -13.305 -16.203 1 93.19 85 SER A C 1
ATOM 660 O O . SER A 1 85 ? 12.188 -13.594 -16.828 1 93.19 85 SER A O 1
ATOM 662 N N . PHE A 1 86 ? 10.078 -14.008 -16.172 1 94.19 86 PHE A N 1
ATOM 663 C CA . PHE A 1 86 ? 10.078 -15.289 -16.859 1 94.19 86 PHE A CA 1
ATOM 664 C C . PHE A 1 86 ? 9.984 -15.086 -18.375 1 94.19 86 PHE A C 1
ATOM 666 O O . PHE A 1 86 ? 9.188 -14.273 -18.844 1 94.19 86 PHE A O 1
ATOM 673 N N . ALA A 1 87 ? 10.844 -15.781 -19.094 1 90.94 87 ALA A N 1
ATOM 674 C CA . ALA A 1 87 ? 10.797 -15.867 -20.562 1 90.94 87 ALA A CA 1
ATOM 675 C C . ALA A 1 87 ? 10.758 -14.477 -21.188 1 90.94 87 ALA A C 1
ATOM 677 O O . ALA A 1 87 ? 10.031 -14.242 -22.156 1 90.94 87 ALA A O 1
ATOM 678 N N . GLN A 1 88 ? 11.406 -13.516 -20.547 1 83.31 88 GLN A N 1
ATOM 679 C CA . GLN A 1 88 ? 11.555 -12.156 -21.047 1 83.31 88 GLN A CA 1
ATOM 680 C C . GLN A 1 88 ? 10.195 -11.5 -21.266 1 83.31 88 GLN A C 1
ATOM 682 O O . GLN A 1 88 ? 10.031 -10.68 -22.172 1 83.31 88 GLN A O 1
ATOM 687 N N . GLY A 1 89 ? 9.195 -12.086 -20.609 1 83.38 89 GLY A N 1
ATOM 688 C CA . GLY A 1 89 ? 7.887 -11.453 -20.625 1 83.38 89 GLY A CA 1
ATOM 689 C C . GLY A 1 89 ? 7.027 -11.914 -21.797 1 83.38 89 GLY A C 1
ATOM 690 O O . GLY A 1 89 ? 6 -11.305 -22.094 1 83.38 89 GLY A O 1
ATOM 691 N N . ILE A 1 90 ? 7.379 -12.953 -22.406 1 83.75 90 ILE A N 1
ATOM 692 C CA . ILE A 1 90 ? 6.633 -13.445 -23.562 1 83.75 90 ILE A CA 1
ATOM 693 C C . ILE A 1 90 ? 5.332 -14.094 -23.109 1 83.75 90 ILE A C 1
ATOM 695 O O . ILE A 1 90 ? 4.32 -14.039 -23.797 1 83.75 90 ILE A O 1
ATOM 699 N N . LYS A 1 91 ? 5.371 -14.719 -21.969 1 89.62 91 LYS A N 1
ATOM 700 C CA . LYS A 1 91 ? 4.168 -15.32 -21.406 1 89.62 91 LYS A CA 1
ATOM 701 C C . LYS A 1 91 ? 3.402 -14.312 -20.547 1 89.62 91 LYS A C 1
ATOM 703 O O . LYS A 1 91 ? 4.004 -13.438 -19.922 1 89.62 91 LYS A O 1
ATOM 708 N N . PRO A 1 92 ? 2.055 -14.438 -20.578 1 89.19 92 PRO A N 1
ATOM 709 C CA . PRO A 1 92 ? 1.317 -13.57 -19.656 1 89.19 92 PRO A CA 1
ATOM 710 C C . PRO A 1 92 ? 1.806 -13.688 -18.203 1 89.19 92 PRO A C 1
ATOM 712 O O . PRO A 1 92 ? 1.971 -14.797 -17.703 1 89.19 92 PRO A O 1
ATOM 715 N N . TYR A 1 93 ? 2.109 -12.578 -17.562 1 92.75 93 TYR A N 1
ATOM 716 C CA . TYR A 1 93 ? 2.656 -12.602 -16.219 1 92.75 93 TYR A CA 1
ATOM 717 C C . TYR A 1 93 ? 1.755 -11.844 -15.25 1 92.75 93 TYR A C 1
ATOM 719 O O . TYR A 1 93 ? 0.802 -11.18 -15.672 1 92.75 93 TYR A O 1
ATOM 727 N N . ASN A 1 94 ? 2.074 -11.859 -13.984 1 94.31 94 ASN A N 1
ATOM 728 C CA . ASN A 1 94 ? 1.084 -11.562 -12.953 1 94.31 94 ASN A CA 1
ATOM 729 C C . ASN A 1 94 ? 1.264 -10.156 -12.398 1 94.31 94 ASN A C 1
ATOM 731 O O . ASN A 1 94 ? 0.57 -9.758 -11.453 1 94.31 94 ASN A O 1
ATOM 735 N N . GLN A 1 95 ? 2.004 -9.312 -12.992 1 92.31 95 GLN A N 1
ATOM 736 C CA . GLN A 1 95 ? 2.422 -8.039 -12.414 1 92.31 95 GLN A CA 1
ATOM 737 C C . GLN A 1 95 ? 1.219 -7.145 -12.125 1 92.31 95 GLN A C 1
ATOM 739 O O . GLN A 1 95 ? 1.063 -6.645 -11.008 1 92.31 95 GLN A O 1
ATOM 744 N N . LYS A 1 96 ? 0.393 -6.934 -13.039 1 88.75 96 LYS A N 1
ATOM 745 C CA . LYS A 1 96 ? -0.718 -6 -12.859 1 88.75 96 LYS A CA 1
ATOM 746 C C . LYS A 1 96 ? -1.753 -6.566 -11.891 1 88.75 96 LYS A C 1
ATOM 748 O O . LYS A 1 96 ? -2.328 -5.824 -11.086 1 88.75 96 LYS A O 1
ATOM 753 N N . LEU A 1 97 ? -2.029 -7.871 -11.969 1 92.25 97 LEU A N 1
ATOM 754 C CA . LEU A 1 97 ? -2.895 -8.516 -10.992 1 92.25 97 LEU A CA 1
ATOM 755 C C . LEU A 1 97 ? -2.324 -8.375 -9.586 1 92.25 97 LEU A C 1
ATOM 757 O O . LEU A 1 97 ? -3.068 -8.141 -8.625 1 92.25 97 LEU A O 1
ATOM 761 N N . SER A 1 98 ? -1 -8.477 -9.539 1 95.5 98 SER A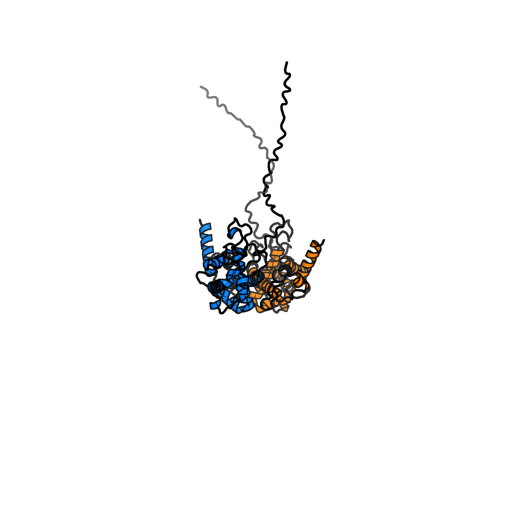 N 1
ATOM 762 C CA . SER A 1 98 ? -0.304 -8.391 -8.258 1 95.5 98 SER A CA 1
ATOM 763 C C . SER A 1 98 ? -0.421 -6.992 -7.66 1 95.5 98 SER A C 1
ATOM 765 O O . SER A 1 98 ? -0.532 -6.836 -6.445 1 95.5 98 SER A O 1
ATOM 767 N N . ILE A 1 99 ? -0.394 -6.012 -8.469 1 92.25 99 ILE A N 1
ATOM 768 C CA . ILE A 1 99 ? -0.516 -4.637 -7.992 1 92.25 99 ILE A CA 1
ATOM 769 C C . ILE A 1 99 ? -1.888 -4.438 -7.352 1 92.25 99 ILE A C 1
ATOM 771 O O . ILE A 1 99 ? -1.986 -3.955 -6.223 1 92.25 99 ILE A O 1
ATOM 775 N N . ILE A 1 100 ? -2.885 -4.859 -7.973 1 90.5 100 ILE A N 1
ATOM 776 C CA . ILE A 1 100 ? -4.246 -4.711 -7.469 1 90.5 100 ILE A CA 1
ATOM 777 C C . ILE A 1 100 ? -4.406 -5.5 -6.172 1 90.5 100 ILE A C 1
ATOM 779 O O . ILE A 1 100 ? -4.836 -4.957 -5.152 1 90.5 100 ILE A O 1
ATOM 783 N N . GLY A 1 101 ? -4.039 -6.695 -6.262 1 95.62 101 GLY A N 1
ATOM 784 C CA . GLY A 1 101 ? -4.168 -7.547 -5.09 1 95.62 101 GLY A CA 1
ATOM 785 C C . GLY A 1 101 ? -3.305 -7.094 -3.926 1 95.62 101 GLY A C 1
ATOM 786 O O . GLY A 1 101 ? -3.701 -7.219 -2.766 1 95.62 101 GLY A O 1
ATOM 787 N N . GLY A 1 102 ? -2.143 -6.613 -4.262 1 95.62 102 GLY A N 1
ATOM 788 C CA . GLY A 1 102 ? -1.237 -6.133 -3.23 1 95.62 102 GLY A CA 1
ATOM 789 C C . GLY A 1 102 ? -1.799 -4.969 -2.439 1 95.62 102 GLY A C 1
ATOM 790 O O . GLY A 1 102 ? -1.746 -4.965 -1.208 1 95.62 102 GLY A O 1
ATOM 791 N N . HIS A 1 103 ? -2.309 -4.023 -3.137 1 91.94 103 HIS A N 1
ATOM 792 C CA . HIS A 1 103 ? -2.908 -2.877 -2.465 1 91.94 103 HIS A CA 1
ATOM 793 C C . HIS A 1 103 ? -4.129 -3.293 -1.651 1 91.94 103 HIS A C 1
ATOM 795 O O . HIS A 1 103 ? -4.352 -2.783 -0.551 1 91.94 103 HIS A O 1
ATOM 801 N N . PHE A 1 104 ? -4.859 -4.188 -2.16 1 93.56 104 PHE A N 1
ATOM 802 C CA . PHE A 1 104 ? -6.051 -4.664 -1.468 1 93.56 104 PHE A CA 1
ATOM 803 C C . PHE A 1 104 ? -5.672 -5.406 -0.191 1 93.56 104 PHE A C 1
ATOM 805 O O . PHE A 1 104 ? -6.266 -5.176 0.865 1 93.56 104 PHE A O 1
ATOM 812 N N . VAL A 1 105 ? -4.691 -6.262 -0.293 1 96.12 105 VAL A N 1
ATOM 813 C CA . VAL A 1 105 ? -4.246 -7.035 0.862 1 96.12 105 VAL A CA 1
ATOM 814 C C . VAL A 1 105 ? -3.703 -6.094 1.935 1 96.12 105 VAL A C 1
ATOM 816 O O . VAL A 1 105 ? -3.982 -6.27 3.123 1 96.12 105 VAL A O 1
ATOM 819 N N . LYS A 1 106 ? -2.953 -5.133 1.504 1 93.62 106 LYS A N 1
ATOM 820 C CA . LYS A 1 106 ? -2.4 -4.16 2.441 1 93.62 106 LYS A CA 1
ATOM 821 C C . LYS A 1 106 ? -3.512 -3.395 3.16 1 93.62 106 LYS A C 1
ATOM 823 O O . LYS A 1 106 ? -3.453 -3.205 4.375 1 93.62 106 LYS A O 1
ATOM 828 N N . TYR A 1 107 ? -4.414 -2.986 2.41 1 91.19 107 TYR A N 1
ATOM 829 C CA . TYR A 1 107 ? -5.57 -2.279 2.951 1 91.19 107 TYR A CA 1
ATOM 830 C C . TYR A 1 107 ? -6.316 -3.145 3.957 1 91.19 107 TYR A C 1
ATOM 832 O O . TYR A 1 107 ? -6.625 -2.695 5.062 1 91.19 107 TYR A O 1
ATOM 840 N N . GLN A 1 108 ? -6.52 -4.402 3.609 1 91.88 108 GLN A N 1
ATOM 841 C CA . GLN A 1 108 ? -7.211 -5.332 4.496 1 91.88 108 GLN A CA 1
ATOM 842 C C . GLN A 1 108 ? -6.395 -5.609 5.754 1 91.88 108 GLN A C 1
ATOM 844 O O . GLN A 1 108 ? -6.949 -5.75 6.844 1 91.88 108 GLN A O 1
ATOM 849 N N . ALA A 1 109 ? -5.133 -5.742 5.59 1 91.94 109 ALA A N 1
ATOM 850 C CA . ALA A 1 109 ? -4.258 -5.984 6.73 1 91.94 109 ALA A CA 1
ATOM 851 C C . ALA A 1 109 ? -4.32 -4.828 7.727 1 91.94 109 ALA A C 1
ATOM 853 O O . ALA A 1 109 ? -4.32 -5.047 8.938 1 91.94 109 ALA A O 1
ATOM 854 N N . CYS A 1 110 ? -4.305 -3.639 7.188 1 88.38 110 CYS A N 1
ATOM 855 C CA . CYS A 1 110 ? -4.438 -2.449 8.023 1 88.38 110 CYS A CA 1
ATOM 856 C C . CYS A 1 110 ? -5.73 -2.482 8.82 1 88.38 110 CYS A C 1
ATOM 858 O O . CYS A 1 110 ? -5.719 -2.273 10.039 1 88.38 110 CYS A O 1
ATOM 860 N N . LEU A 1 111 ? -6.82 -2.791 8.164 1 85.38 111 LEU A N 1
ATOM 861 C CA . LEU A 1 111 ? -8.125 -2.852 8.812 1 85.38 111 LEU A CA 1
ATOM 862 C C . LEU A 1 111 ? -8.156 -3.969 9.852 1 85.38 111 LEU A C 1
ATOM 864 O O . LEU A 1 111 ? -8.742 -3.803 10.93 1 85.38 111 LEU A O 1
ATOM 868 N N . HIS A 1 112 ? -7.559 -5.02 9.43 1 85 112 HIS A N 1
ATOM 869 C CA . HIS A 1 112 ? -7.496 -6.172 10.32 1 85 112 HIS A CA 1
ATOM 870 C C . HIS A 1 112 ? -6.73 -5.84 11.594 1 85 112 HIS A C 1
ATOM 872 O O . HIS A 1 112 ? -7.09 -6.309 12.68 1 85 112 HIS A O 1
ATOM 878 N N . SER A 1 113 ? -5.727 -5.117 11.5 1 81.06 113 SER A N 1
ATOM 879 C CA . SER A 1 113 ? -4.863 -4.762 12.625 1 81.06 113 SER A CA 1
ATOM 880 C C . SER A 1 113 ? -5.551 -3.771 13.555 1 81.06 113 SER A C 1
ATOM 882 O O . SER A 1 113 ? -5.199 -3.672 14.734 1 81.06 113 SER A O 1
ATOM 884 N N . LEU A 1 114 ? -6.418 -2.863 13.055 1 75.88 114 LEU A N 1
ATOM 885 C CA . LEU A 1 114 ? -7.16 -1.907 13.867 1 75.88 114 LEU A CA 1
ATOM 886 C C . LEU A 1 114 ? -8.07 -2.625 14.852 1 75.88 114 LEU A C 1
ATOM 888 O O . LEU A 1 114 ? -8.336 -2.109 15.945 1 75.88 114 LEU A O 1
ATOM 892 N N . GLY A 1 115 ? -8.633 -3.766 14.492 1 62.34 115 GLY A N 1
ATOM 893 C CA . GLY A 1 115 ? -9.57 -4.508 15.32 1 62.34 115 GLY A CA 1
ATOM 894 C C . GLY A 1 115 ? -8.883 -5.41 16.328 1 62.34 115 GLY A C 1
ATOM 895 O O . GLY A 1 115 ? -9.539 -5.984 17.203 1 62.34 115 GLY A O 1
ATOM 896 N N . LEU A 1 116 ? -7.648 -5.652 16.219 1 56.44 116 LEU A N 1
ATOM 897 C CA . LEU A 1 116 ? -6.98 -6.605 17.094 1 56.44 116 LEU A CA 1
ATOM 898 C C . LEU A 1 116 ? -6.73 -5.992 18.469 1 56.44 116 LEU A C 1
ATOM 900 O O . LEU A 1 116 ? -6.426 -4.805 18.578 1 56.44 116 LEU A O 1
ATOM 904 N N . PRO A 1 117 ? -7.27 -6.75 19.547 1 47.69 117 PRO A N 1
ATOM 905 C CA . PRO A 1 117 ? -7.039 -6.273 20.922 1 47.69 117 PRO A CA 1
ATOM 906 C C . PRO A 1 117 ? -5.559 -6.086 21.234 1 47.69 117 PRO A C 1
ATOM 908 O O . PRO A 1 117 ? -4.711 -6.812 20.703 1 47.69 117 PRO A O 1
ATOM 911 N N . VAL A 1 118 ? -5.148 -4.816 21.594 1 44 118 VAL A N 1
ATOM 912 C CA . VAL A 1 118 ? -3.793 -4.578 22.078 1 44 118 VAL A CA 1
ATOM 913 C C . VAL A 1 118 ? -3.525 -5.434 23.312 1 44 118 VAL A C 1
ATOM 915 O O . VAL A 1 118 ? -4.348 -5.488 24.234 1 44 118 VAL A O 1
ATOM 918 N N . SER A 1 119 ? -2.764 -6.398 23.156 1 42.12 119 SER A N 1
ATOM 919 C CA . SER A 1 119 ? -2.436 -7.16 24.359 1 42.12 119 SER A CA 1
ATOM 920 C C . SER A 1 119 ? -2.02 -6.238 25.5 1 42.12 119 SER A C 1
ATOM 922 O O . SER A 1 119 ? -1.571 -5.113 25.266 1 42.12 119 SER A O 1
ATOM 924 N N . GLU A 1 120 ? -2.424 -6.66 26.656 1 40.75 120 GLU A N 1
ATOM 925 C CA . GLU A 1 120 ? -2.023 -5.969 27.891 1 40.75 120 GLU A CA 1
ATOM 926 C C . GLU A 1 120 ? -0.545 -5.594 27.844 1 40.75 120 GLU A C 1
ATOM 928 O O . GLU A 1 120 ? -0.159 -4.52 28.312 1 40.75 120 GLU A O 1
ATOM 933 N N . ARG A 1 121 ? 0.185 -6.516 27.406 1 40.19 121 ARG A N 1
ATOM 934 C CA . ARG A 1 121 ? 1.627 -6.297 27.391 1 40.19 121 ARG A CA 1
ATOM 935 C C . ARG A 1 121 ? 1.995 -5.152 26.453 1 40.19 121 ARG A C 1
ATOM 937 O O . ARG A 1 121 ? 2.889 -4.359 26.75 1 40.19 121 ARG A O 1
ATOM 944 N N . GLN A 1 122 ? 1.416 -5.188 25.359 1 42.56 122 GLN A N 1
ATOM 945 C CA . GLN A 1 122 ? 1.682 -4.137 24.375 1 42.56 122 GLN A CA 1
ATOM 946 C C . GLN A 1 122 ? 1.089 -2.807 24.828 1 42.56 122 GLN A C 1
ATOM 948 O O . GLN A 1 122 ? 1.642 -1.744 24.531 1 42.56 122 GLN A O 1
ATOM 953 N N . LEU A 1 123 ? -0.022 -2.898 25.391 1 42.44 123 LEU A N 1
ATOM 954 C CA . LEU A 1 123 ? -0.564 -1.723 26.062 1 42.44 123 LEU A CA 1
ATOM 955 C C . LEU A 1 123 ? 0.435 -1.166 27.078 1 42.44 123 LEU A C 1
ATOM 957 O O . LEU A 1 123 ? 0.536 0.051 27.25 1 42.44 123 LEU A O 1
ATOM 961 N N . SER A 1 124 ? 1.004 -2.15 27.766 1 42.5 124 SER A N 1
ATOM 962 C CA . SER A 1 124 ? 1.962 -1.717 28.766 1 42.5 124 SER A CA 1
ATOM 963 C C . SER A 1 124 ? 3.166 -1.03 28.141 1 42.5 124 SER A C 1
ATOM 965 O O . SER A 1 124 ? 3.82 -0.201 28.766 1 42.5 124 SER A O 1
ATOM 967 N N . GLN A 1 125 ? 3.59 -1.613 27.094 1 41.25 125 GLN A N 1
ATOM 968 C CA . GLN A 1 125 ? 4.766 -1.033 26.438 1 41.25 125 GLN A CA 1
ATOM 969 C C . GLN A 1 125 ? 4.383 0.175 25.594 1 41.25 125 GLN A C 1
ATOM 971 O O . GLN A 1 125 ? 5.254 0.929 25.156 1 41.25 125 GLN A O 1
ATOM 976 N N . SER A 1 126 ? 3.277 0.095 24.969 1 41.84 126 SER A N 1
ATOM 977 C CA . SER A 1 126 ? 2.789 1.246 24.219 1 41.84 126 SER A CA 1
ATOM 978 C C . SER A 1 126 ? 2.615 2.463 25.125 1 41.84 126 SER A C 1
ATOM 980 O O . SER A 1 126 ? 1.984 2.375 26.188 1 41.84 126 SER A O 1
ATOM 982 N N . VAL A 1 127 ? 3.518 3.217 25.188 1 40.31 127 VAL A N 1
ATOM 983 C CA . VAL A 1 127 ? 3.408 4.473 25.922 1 40.31 127 VAL A CA 1
ATOM 984 C C . VAL A 1 127 ? 1.962 4.961 25.891 1 40.31 127 VAL A C 1
ATOM 986 O O . VAL A 1 127 ? 1.195 4.605 25 1 40.31 127 VAL A O 1
ATOM 989 N N . GLN A 1 128 ? 1.623 6.043 26.781 1 40.19 128 GLN A N 1
ATOM 990 C CA . GLN A 1 128 ? 0.489 6.859 27.203 1 40.19 128 GLN A CA 1
ATOM 991 C C . GLN A 1 128 ? -0.431 7.168 26.031 1 40.19 128 GLN A C 1
ATOM 993 O O . GLN A 1 128 ? -1.648 6.996 26.125 1 40.19 128 GLN A O 1
ATOM 998 N N . SER A 1 129 ? -0.071 8.258 25.203 1 41.56 129 SER A N 1
ATOM 999 C CA . SER A 1 129 ? -0.848 9.383 24.688 1 41.56 129 SER A CA 1
ATOM 1000 C C . SER A 1 129 ? -1.491 9.031 23.344 1 41.56 129 SER A C 1
ATOM 1002 O O . SER A 1 129 ? -1.869 9.922 22.578 1 41.56 129 SER A O 1
ATOM 1004 N N . GLU A 1 130 ? -1.38 7.734 22.875 1 48.84 130 GLU A N 1
ATOM 1005 C CA . GLU A 1 130 ? -2.029 7.805 21.562 1 48.84 130 GLU A CA 1
ATOM 1006 C C . GLU A 1 130 ? -3.549 7.75 21.703 1 48.84 130 GLU A C 1
ATOM 1008 O O . GLU A 1 130 ? -4.09 6.836 22.328 1 48.84 130 GLU A O 1
ATOM 1013 N N . PRO A 1 131 ? -4.203 8.781 21.562 1 48.28 131 PRO A N 1
ATOM 1014 C CA . PRO A 1 131 ? -5.656 8.852 21.734 1 48.28 131 PRO A CA 1
ATOM 1015 C C . PRO A 1 131 ? -6.395 7.777 20.938 1 48.28 131 PRO A C 1
ATOM 1017 O O . PRO A 1 131 ? -5.973 7.422 19.828 1 48.28 131 PRO A O 1
ATOM 1020 N N . VAL A 1 132 ? -7.059 6.863 21.609 1 50.72 132 VAL A N 1
ATOM 1021 C CA . VAL A 1 132 ? -8.109 6.023 21.031 1 50.72 132 VAL A CA 1
ATOM 1022 C C . VAL A 1 132 ? -9.117 6.898 20.281 1 50.72 132 VAL A C 1
ATOM 1024 O O . VAL A 1 132 ? -9.703 7.812 20.875 1 50.72 132 VAL A O 1
ATOM 1027 N N . ILE A 1 133 ? -8.922 7.117 19.062 1 53.09 133 ILE A N 1
ATOM 1028 C CA . ILE A 1 133 ? -9.969 7.789 18.297 1 53.09 133 ILE A CA 1
ATOM 1029 C C . ILE A 1 133 ? -11.102 6.809 18 1 53.09 133 ILE A C 1
ATOM 1031 O O . ILE A 1 133 ? -10.875 5.766 17.375 1 53.09 133 ILE A O 1
ATOM 1035 N N . ASN A 1 134 ? -12.258 7.156 18.422 1 50.03 134 ASN A N 1
ATOM 1036 C CA . ASN A 1 134 ? -13.492 6.402 18.203 1 50.03 134 ASN A CA 1
ATOM 1037 C C . ASN A 1 134 ? -13.352 4.953 18.656 1 50.03 134 ASN A C 1
ATOM 1039 O O . ASN A 1 134 ? -13.82 4.035 17.984 1 50.03 134 ASN A O 1
ATOM 1043 N N . GLY A 1 135 ? -12.516 4.836 19.719 1 53.16 135 GLY A N 1
ATOM 1044 C CA . GLY A 1 135 ? -12.414 3.502 20.297 1 53.16 135 GLY A CA 1
ATOM 1045 C C . GLY A 1 135 ? -11.438 2.607 19.547 1 53.16 135 GLY A C 1
ATOM 1046 O O . GLY A 1 135 ? -11.344 1.411 19.828 1 53.16 135 GLY A O 1
ATOM 1047 N N . LEU A 1 136 ? -10.938 3.193 18.531 1 56.53 136 LEU A N 1
ATOM 1048 C CA . LEU A 1 136 ? -10.016 2.385 17.75 1 56.53 136 LEU A CA 1
ATOM 1049 C C . LEU A 1 136 ? -8.633 2.344 18.391 1 56.53 136 LEU A C 1
ATOM 1051 O O . LEU A 1 136 ? -8.164 3.35 18.922 1 56.53 136 LEU A O 1
ATOM 1055 N N . ASN A 1 137 ? -8.258 1.136 18.672 1 56.5 137 ASN A N 1
ATOM 1056 C CA . ASN A 1 137 ? -6.91 0.896 19.188 1 56.5 137 ASN A CA 1
ATOM 1057 C C . ASN A 1 137 ? -5.887 0.848 18.047 1 56.5 137 ASN A C 1
ATOM 1059 O O . ASN A 1 137 ? -5.902 -0.069 17.234 1 56.5 137 ASN A O 1
ATOM 1063 N N . PHE A 1 138 ? -5.195 1.975 17.938 1 64.25 138 PHE A N 1
ATOM 1064 C CA . PHE A 1 138 ? -4.199 2.068 16.875 1 64.25 138 PHE A CA 1
ATOM 1065 C C . PHE A 1 138 ? -2.951 1.267 17.234 1 64.25 138 PHE A C 1
ATOM 1067 O O . PHE A 1 138 ? -1.976 1.261 16.469 1 64.25 138 PHE A O 1
ATOM 1074 N N . GLY A 1 139 ? -3.033 0.551 18.328 1 59.44 139 GLY A N 1
ATOM 1075 C CA . GLY A 1 139 ? -1.786 0.136 18.938 1 59.44 139 GLY A CA 1
ATOM 1076 C C . GLY A 1 139 ? -0.947 -0.763 18.062 1 59.44 139 GLY A C 1
ATOM 1077 O O . GLY A 1 139 ? 0.282 -0.667 18.047 1 59.44 139 GLY A O 1
ATOM 1078 N N . MET A 1 140 ? -1.652 -1.526 17.25 1 62.25 140 MET A N 1
ATOM 1079 C CA . MET A 1 140 ? -0.813 -2.457 16.5 1 62.25 140 MET A CA 1
ATOM 1080 C C . MET A 1 140 ? -0.477 -1.898 15.117 1 62.25 140 MET A C 1
ATOM 1082 O O . MET A 1 140 ? 0.378 -2.441 14.414 1 62.25 140 MET A O 1
ATOM 1086 N N . LEU A 1 141 ? -1.093 -0.847 14.828 1 70.19 141 LEU A N 1
ATOM 1087 C CA . LEU A 1 141 ? -0.879 -0.313 13.484 1 70.19 141 LEU A CA 1
ATOM 1088 C C . LEU A 1 141 ? 0.544 0.209 13.328 1 70.19 141 LEU A C 1
ATOM 1090 O O . LEU A 1 141 ? 1.009 1.012 14.141 1 70.19 141 LEU A O 1
ATOM 1094 N N . GLY A 1 142 ? 1.204 -0.382 12.336 1 67.69 142 GLY A N 1
ATOM 1095 C CA . GLY A 1 142 ? 2.555 0.069 12.039 1 67.69 142 GLY A CA 1
ATOM 1096 C C . GLY A 1 142 ? 3.613 -0.636 12.859 1 67.69 142 GLY A C 1
ATOM 1097 O O . GLY A 1 142 ? 4.809 -0.377 12.703 1 67.69 142 GLY A O 1
ATOM 1098 N N . LYS A 1 143 ? 3.209 -1.456 13.703 1 69.56 143 LYS A N 1
ATOM 1099 C CA . LYS A 1 143 ? 4.172 -2.197 14.516 1 69.56 143 LYS A CA 1
ATOM 1100 C C . LYS A 1 143 ? 4.719 -3.402 13.758 1 69.56 143 LYS A C 1
ATOM 1102 O O . LYS A 1 143 ? 4.207 -3.754 12.688 1 69.56 143 LYS A O 1
ATOM 1107 N N . GLY A 1 144 ? 5.75 -3.979 14.242 1 67.25 144 GLY A N 1
ATOM 1108 C CA . GLY A 1 144 ? 6.434 -5.105 13.625 1 67.25 144 GLY A CA 1
ATOM 1109 C C . GLY A 1 144 ? 5.504 -6.262 13.305 1 67.25 144 GLY A C 1
ATOM 1110 O O . GLY A 1 144 ? 5.598 -6.863 12.234 1 67.25 144 GLY A O 1
ATOM 1111 N N . SER A 1 145 ? 4.574 -6.469 14.18 1 67.06 145 SER A N 1
ATOM 1112 C CA . SER A 1 145 ? 3.676 -7.602 13.984 1 67.06 145 SER A CA 1
ATOM 1113 C C . SER A 1 145 ? 2.766 -7.383 12.781 1 67.06 145 SER A C 1
ATOM 1115 O O . SER A 1 145 ? 2.533 -8.305 11.992 1 67.06 145 SER A O 1
ATOM 1117 N N . SER A 1 146 ? 2.23 -6.234 12.656 1 75.62 146 SER A N 1
ATOM 1118 C CA . SER A 1 146 ? 1.355 -5.918 11.539 1 75.62 146 SER A CA 1
ATOM 1119 C C . SER A 1 146 ? 2.123 -5.93 10.219 1 75.62 146 SER A C 1
ATOM 1121 O O . SER A 1 146 ? 1.61 -6.398 9.195 1 75.62 146 SER A O 1
ATOM 1123 N N . LYS A 1 147 ? 3.305 -5.508 10.352 1 80.56 147 LYS A N 1
ATOM 1124 C CA . LYS A 1 147 ? 4.148 -5.492 9.156 1 80.56 147 LYS A CA 1
ATOM 1125 C C . LYS A 1 147 ? 4.52 -6.91 8.734 1 80.56 147 LYS A C 1
A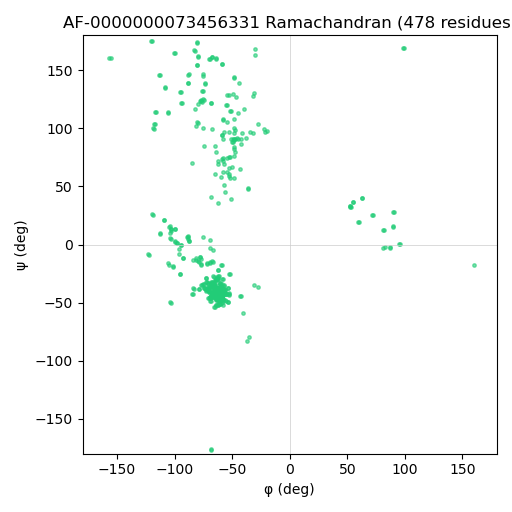TOM 1127 O O . LYS A 1 147 ? 4.609 -7.199 7.539 1 80.56 147 LYS A O 1
ATOM 1132 N N . MET A 1 148 ? 4.668 -7.734 9.711 1 87.19 148 MET A N 1
ATOM 1133 C CA . MET A 1 148 ? 5.082 -9.109 9.438 1 87.19 148 MET A CA 1
ATOM 1134 C C . MET A 1 148 ? 3.947 -9.906 8.805 1 87.19 148 MET A C 1
ATOM 1136 O O . MET A 1 148 ? 4.191 -10.828 8.023 1 87.19 148 MET A O 1
ATOM 1140 N N . LEU A 1 149 ? 2.805 -9.57 9.086 1 91.81 149 LEU A N 1
ATOM 1141 C CA . LEU A 1 149 ? 1.622 -10.305 8.656 1 91.81 149 LEU A CA 1
ATOM 1142 C C . LEU A 1 149 ? 1.635 -10.523 7.148 1 91.81 149 LEU A C 1
ATOM 1144 O O . LEU A 1 149 ? 1.389 -11.633 6.672 1 91.81 149 LEU A O 1
ATOM 1148 N N . ILE A 1 150 ? 1.994 -9.477 6.41 1 94.19 150 ILE A N 1
ATOM 1149 C CA . ILE A 1 150 ? 1.941 -9.586 4.957 1 94.19 150 ILE A CA 1
ATOM 1150 C C . ILE A 1 150 ? 3.338 -9.391 4.371 1 94.19 150 ILE A C 1
ATOM 1152 O O . ILE A 1 150 ? 3.484 -8.93 3.236 1 94.19 150 ILE A O 1
ATOM 1156 N N . SER A 1 151 ? 4.34 -9.672 5.121 1 95.31 151 SER A N 1
ATOM 1157 C CA . SER A 1 151 ? 5.719 -9.531 4.66 1 95.31 151 SER A CA 1
ATOM 1158 C C . SER A 1 151 ? 6.039 -10.539 3.555 1 95.31 151 SER A C 1
ATOM 1160 O O . SER A 1 151 ? 5.344 -11.547 3.406 1 95.31 151 SER A O 1
ATOM 1162 N N . LYS A 1 152 ? 7.102 -10.211 2.838 1 96.62 152 LYS A N 1
ATOM 1163 C CA . LYS A 1 152 ? 7.578 -11.125 1.802 1 96.62 152 LYS A CA 1
ATOM 1164 C C . LYS A 1 152 ? 7.871 -12.508 2.379 1 96.62 152 LYS A C 1
ATOM 1166 O O . LYS A 1 152 ? 7.527 -13.523 1.776 1 96.62 152 LYS A O 1
ATOM 1171 N N . GLN A 1 153 ? 8.422 -12.5 3.539 1 95.88 153 GLN A N 1
ATOM 1172 C CA . GLN A 1 153 ? 8.789 -13.773 4.164 1 95.88 153 GLN A CA 1
ATOM 1173 C C . GLN A 1 153 ? 7.547 -14.562 4.559 1 95.88 153 GLN A C 1
ATOM 1175 O O . GLN A 1 153 ? 7.465 -15.766 4.297 1 95.88 153 GLN A O 1
ATOM 1180 N N . SER A 1 154 ? 6.602 -13.938 5.219 1 96.88 154 SER A N 1
ATOM 1181 C CA . SER A 1 154 ? 5.371 -14.617 5.613 1 96.88 154 SER A CA 1
ATOM 1182 C C . SER A 1 154 ? 4.641 -15.188 4.402 1 96.88 154 SER A C 1
ATOM 1184 O O . SER A 1 154 ? 4.191 -16.344 4.43 1 96.88 154 SER A O 1
ATOM 1186 N N . THR A 1 155 ? 4.566 -14.438 3.365 1 97.56 155 THR A N 1
ATOM 1187 C CA . THR A 1 155 ? 3.855 -14.852 2.16 1 97.56 155 THR A CA 1
ATOM 1188 C C . THR A 1 155 ? 4.57 -16.016 1.487 1 97.56 155 THR A C 1
ATOM 1190 O O . THR A 1 155 ? 3.926 -16.969 1.037 1 97.56 155 THR A O 1
ATOM 1193 N N . ALA A 1 156 ? 5.883 -15.875 1.403 1 97.12 156 ALA A N 1
ATOM 1194 C CA . ALA A 1 156 ? 6.664 -16.969 0.817 1 97.12 156 ALA A CA 1
ATOM 1195 C C . ALA A 1 156 ? 6.465 -18.266 1.591 1 97.12 156 ALA A C 1
ATOM 1197 O O . ALA A 1 156 ? 6.238 -19.312 0.996 1 97.12 156 ALA A O 1
ATOM 1198 N N . GLU A 1 157 ? 6.555 -18.188 2.896 1 96.75 157 GLU A N 1
ATOM 1199 C CA . GLU A 1 157 ? 6.367 -19.375 3.727 1 96.75 157 GLU A CA 1
ATOM 1200 C C . GLU A 1 157 ? 4.973 -19.969 3.551 1 96.75 157 GLU A C 1
ATOM 1202 O O . GLU A 1 157 ? 4.797 -21.188 3.561 1 96.75 157 GLU A O 1
ATOM 1207 N N . PHE A 1 158 ? 4.012 -19.156 3.449 1 98 158 PHE A N 1
ATOM 1208 C CA . PHE A 1 158 ? 2.639 -19.594 3.203 1 98 158 PHE A CA 1
ATOM 1209 C C . PHE A 1 158 ? 2.564 -20.484 1.972 1 98 158 PHE A C 1
ATOM 1211 O O . PHE A 1 158 ? 1.975 -21.562 2.021 1 98 158 PHE A O 1
ATOM 1218 N N . LEU A 1 159 ? 3.145 -20.062 0.863 1 98.12 159 LEU A N 1
ATOM 1219 C CA . LEU A 1 159 ? 3.121 -20.812 -0.381 1 98.12 159 LEU A CA 1
ATOM 1220 C C . LEU A 1 159 ? 3.994 -22.062 -0.273 1 98.12 159 LEU A C 1
ATOM 1222 O O . LEU A 1 159 ? 3.635 -23.125 -0.783 1 98.12 159 LEU A O 1
ATOM 1226 N N . GLN A 1 160 ? 5.105 -21.953 0.403 1 97.12 160 GLN A N 1
ATOM 1227 C CA . GLN A 1 160 ? 6.035 -23.062 0.552 1 97.12 160 GLN A CA 1
ATOM 1228 C C . GLN A 1 160 ? 5.43 -24.172 1.404 1 97.12 160 GLN A C 1
ATOM 1230 O O . GLN A 1 160 ? 5.555 -25.359 1.072 1 97.12 160 GLN A O 1
ATOM 1235 N N . ARG A 1 161 ? 4.785 -23.828 2.465 1 96.44 161 ARG A N 1
ATOM 1236 C CA . ARG A 1 161 ? 4.145 -24.812 3.33 1 96.44 161 ARG A CA 1
ATOM 1237 C C . ARG A 1 161 ? 3.061 -25.578 2.582 1 96.44 161 ARG A C 1
ATOM 1239 O O . ARG A 1 161 ? 2.723 -26.703 2.949 1 96.44 161 ARG A O 1
ATOM 1246 N N . ARG A 1 162 ? 2.605 -25.016 1.587 1 96.75 162 ARG A N 1
ATOM 1247 C CA . ARG A 1 162 ? 1.546 -25.641 0.792 1 96.75 162 ARG A CA 1
ATOM 1248 C C . ARG A 1 162 ? 2.104 -26.219 -0.501 1 96.75 162 ARG A C 1
ATOM 1250 O O . ARG A 1 162 ? 1.343 -26.609 -1.393 1 96.75 162 ARG A O 1
ATOM 1257 N N . ASN A 1 163 ? 3.414 -26.188 -0.68 1 96.25 163 ASN A N 1
ATOM 1258 C CA . ASN A 1 163 ? 4.164 -26.781 -1.782 1 96.25 163 ASN A CA 1
ATOM 1259 C C . ASN A 1 163 ? 3.779 -26.156 -3.121 1 96.25 163 ASN A C 1
ATOM 1261 O O . ASN A 1 163 ? 3.621 -26.859 -4.117 1 96.25 163 ASN A O 1
ATOM 1265 N N . LEU A 1 164 ? 3.607 -24.906 -3.09 1 98.12 164 LEU A N 1
ATOM 1266 C CA . LEU A 1 164 ? 3.182 -24.219 -4.309 1 98.12 164 LEU A CA 1
ATOM 1267 C C . LEU A 1 164 ? 4.336 -23.453 -4.93 1 98.12 164 LEU A C 1
ATOM 1269 O O . LEU A 1 164 ? 4.27 -23.062 -6.098 1 98.12 164 LEU A O 1
ATOM 1273 N N . ASP A 1 165 ? 5.406 -23.188 -4.184 1 97.69 165 ASP A N 1
ATOM 1274 C CA . ASP A 1 165 ? 6.527 -22.359 -4.621 1 97.69 165 ASP A CA 1
ATOM 1275 C C . ASP A 1 165 ? 7.23 -22.984 -5.824 1 97.69 165 ASP A C 1
ATOM 1277 O O . ASP A 1 165 ? 7.719 -22.281 -6.703 1 97.69 165 ASP A O 1
ATOM 1281 N N . LYS A 1 166 ? 7.23 -24.328 -5.98 1 96.94 166 LYS A N 1
ATOM 1282 C CA . LYS A 1 166 ? 7.949 -25.031 -7.035 1 96.94 166 LYS A CA 1
ATOM 1283 C C . LYS A 1 166 ? 7.211 -24.938 -8.367 1 96.94 166 LYS A C 1
ATOM 1285 O O . LYS A 1 166 ? 7.766 -25.266 -9.414 1 96.94 166 LYS A O 1
ATOM 1290 N N . LEU A 1 167 ? 6 -24.469 -8.32 1 98.06 167 LEU A N 1
ATOM 1291 C CA . LEU A 1 167 ? 5.184 -24.359 -9.523 1 98.06 167 LEU A CA 1
ATOM 1292 C C . LEU A 1 167 ? 5.301 -22.953 -10.133 1 98.06 167 LEU A C 1
ATOM 1294 O O . LEU A 1 167 ? 4.711 -22.688 -11.188 1 98.06 167 LEU A O 1
ATOM 1298 N N . VAL A 1 168 ? 6.078 -22.078 -9.523 1 98.19 168 VAL A N 1
ATOM 1299 C CA . VAL A 1 168 ? 6.141 -20.688 -9.93 1 98.19 168 VAL A CA 1
ATOM 1300 C C . VAL A 1 168 ? 7.211 -20.516 -11.008 1 98.19 168 VAL A C 1
ATOM 1302 O O . VAL A 1 168 ? 8.297 -21.078 -10.906 1 98.19 168 VAL A O 1
ATOM 1305 N N . PHE A 1 169 ? 6.871 -19.703 -12 1 97.44 169 PHE A N 1
ATOM 1306 C CA . PHE A 1 169 ? 7.762 -19.5 -13.141 1 97.44 169 PHE A CA 1
ATOM 1307 C C . PHE A 1 169 ? 8.438 -18.141 -13.062 1 97.44 169 PHE A C 1
ATOM 1309 O O . PHE A 1 169 ? 7.77 -17.109 -13.133 1 97.44 169 PHE A O 1
ATOM 1316 N N . TRP A 1 170 ? 9.719 -18.125 -12.891 1 96.69 170 TRP A N 1
ATOM 1317 C CA . TRP A 1 170 ? 10.57 -16.938 -12.844 1 96.69 170 TRP A CA 1
ATOM 1318 C C . TRP A 1 170 ? 12.008 -17.297 -13.203 1 96.69 170 TRP A C 1
ATOM 1320 O O . TRP A 1 170 ? 12.359 -18.469 -13.32 1 96.69 170 TRP A O 1
ATOM 1330 N N . ASN A 1 171 ? 12.789 -16.359 -13.578 1 94.44 171 ASN A N 1
ATOM 1331 C CA . ASN A 1 171 ? 14.188 -16.578 -13.914 1 94.44 171 ASN A CA 1
ATOM 1332 C C . ASN A 1 171 ? 15.117 -16 -12.852 1 94.44 171 ASN A C 1
ATOM 1334 O O . ASN A 1 171 ? 14.914 -14.875 -12.383 1 94.44 171 ASN A O 1
ATOM 1338 N N . LYS A 1 172 ? 16.109 -16.781 -12.5 1 91.06 172 LYS A N 1
ATOM 1339 C CA . LYS A 1 172 ? 17.156 -16.297 -11.617 1 91.06 172 LYS A CA 1
ATOM 1340 C C . LYS A 1 172 ? 18.094 -15.328 -12.352 1 91.06 172 LYS A C 1
ATOM 1342 O O . LYS A 1 172 ? 18.438 -15.547 -13.516 1 91.06 172 LYS A O 1
ATOM 1347 N N . ARG A 1 173 ? 18.422 -14.297 -11.656 1 87.69 173 ARG A N 1
ATOM 1348 C CA . ARG A 1 173 ? 19.438 -13.391 -12.195 1 87.69 173 ARG A CA 1
ATOM 1349 C C . ARG A 1 173 ? 20.812 -14.039 -12.195 1 87.69 173 ARG A C 1
ATOM 1351 O O . ARG A 1 173 ? 21.578 -13.898 -13.156 1 87.69 173 ARG A O 1
ATOM 1358 N N . ASP A 1 174 ? 21.125 -14.641 -11.102 1 89.19 174 ASP A N 1
ATOM 1359 C CA . ASP A 1 174 ? 22.375 -15.383 -10.922 1 89.19 174 ASP A CA 1
ATOM 1360 C C . ASP A 1 174 ? 22.094 -16.859 -10.641 1 89.19 174 ASP A C 1
ATOM 1362 O O . ASP A 1 174 ? 21.75 -17.234 -9.516 1 89.19 174 ASP A O 1
ATOM 1366 N N . THR A 1 175 ? 22.297 -17.641 -11.609 1 87.88 175 THR A N 1
ATOM 1367 C CA . THR A 1 175 ? 21.891 -19.047 -11.555 1 87.88 175 THR A CA 1
ATOM 1368 C C . THR A 1 175 ? 22.719 -19.812 -10.523 1 87.88 175 THR A C 1
ATOM 1370 O O . THR A 1 175 ? 22.344 -20.891 -10.078 1 87.88 175 THR A O 1
ATOM 1373 N N . GLN A 1 176 ? 23.797 -19.312 -10.039 1 90.5 176 GLN A N 1
ATOM 1374 C CA . GLN A 1 176 ? 24.688 -20 -9.102 1 90.5 176 GLN A CA 1
ATOM 1375 C C . GLN A 1 176 ? 24.312 -19.672 -7.66 1 90.5 176 GLN A C 1
ATOM 1377 O O . GLN A 1 176 ? 24.812 -20.328 -6.73 1 90.5 176 GLN A O 1
ATOM 1382 N N . LYS A 1 177 ? 23.469 -18.688 -7.523 1 90.25 177 LYS A N 1
ATOM 1383 C CA . LYS A 1 177 ? 23.109 -18.266 -6.176 1 90.25 177 LYS A CA 1
ATOM 1384 C C . LYS A 1 177 ? 21.766 -18.844 -5.75 1 90.25 177 LYS A C 1
ATOM 1386 O O . LYS A 1 177 ? 21.047 -19.438 -6.566 1 90.25 177 LYS A O 1
ATOM 1391 N N . SER A 1 178 ? 21.547 -18.75 -4.457 1 90.88 178 SER A N 1
ATOM 1392 C CA . SER A 1 178 ? 20.344 -19.328 -3.889 1 90.88 178 SER A CA 1
ATOM 1393 C C . SER A 1 178 ? 19.094 -18.625 -4.418 1 90.88 178 SER A C 1
ATOM 1395 O O . SER A 1 178 ? 19.172 -17.531 -4.973 1 90.88 178 SER A O 1
ATOM 1397 N N . HIS A 1 179 ? 17.984 -19.359 -4.273 1 87.06 179 HIS A N 1
ATOM 1398 C CA . HIS A 1 179 ? 16.703 -18.766 -4.641 1 87.06 179 HIS A CA 1
ATOM 1399 C C . HIS A 1 179 ? 16.422 -17.5 -3.844 1 87.06 179 HIS A C 1
ATOM 1401 O O . HIS A 1 179 ? 15.953 -16.5 -4.395 1 87.06 179 HIS A O 1
ATOM 1407 N N . LYS A 1 180 ? 16.797 -17.562 -2.572 1 87.31 180 LYS A N 1
ATOM 1408 C CA . LYS A 1 180 ? 16.594 -16.406 -1.703 1 87.31 180 LYS A CA 1
ATOM 1409 C C . LYS A 1 180 ? 17.422 -15.211 -2.182 1 87.31 180 LYS A C 1
ATOM 1411 O O . LYS A 1 180 ? 16.891 -14.094 -2.26 1 87.31 180 LYS A O 1
ATOM 1416 N N . TYR A 1 181 ? 18.609 -15.453 -2.527 1 87 181 TYR A N 1
ATOM 1417 C CA . TYR A 1 181 ? 19.484 -14.406 -3.057 1 87 181 TYR A CA 1
ATOM 1418 C C . TYR A 1 181 ? 18.891 -13.781 -4.309 1 87 181 TYR A C 1
ATOM 1420 O O . TYR A 1 181 ? 18.984 -12.57 -4.516 1 87 181 TYR A O 1
ATOM 1428 N N . ASN A 1 182 ? 18.188 -14.625 -5.078 1 91.38 182 ASN A N 1
ATOM 1429 C CA . ASN A 1 182 ? 17.641 -14.195 -6.363 1 91.38 182 ASN A CA 1
ATOM 1430 C C . ASN A 1 182 ? 16.25 -13.586 -6.207 1 91.38 182 ASN A C 1
ATOM 1432 O O . ASN A 1 182 ? 15.57 -13.32 -7.199 1 91.38 182 ASN A O 1
ATOM 1436 N N . GLY A 1 183 ? 15.719 -13.367 -5.043 1 93.81 183 GLY A N 1
ATOM 1437 C CA . GLY A 1 183 ? 14.484 -12.633 -4.832 1 93.81 183 GLY A CA 1
ATOM 1438 C C . GLY A 1 183 ? 13.258 -13.531 -4.836 1 93.81 183 GLY A C 1
ATOM 1439 O O . GLY A 1 183 ? 12.164 -13.094 -5.215 1 93.81 183 GLY A O 1
ATOM 1440 N N . GLU A 1 184 ? 13.438 -14.75 -4.465 1 96.19 184 GLU A N 1
ATOM 1441 C CA . GLU A 1 184 ? 12.336 -15.711 -4.48 1 96.19 184 GLU A CA 1
ATOM 1442 C C . GLU A 1 184 ? 11.156 -15.219 -3.65 1 96.19 184 GLU A C 1
ATOM 1444 O O . GLU A 1 184 ? 10.008 -15.32 -4.074 1 96.19 184 GLU A O 1
ATOM 1449 N N . TYR A 1 185 ? 11.43 -14.656 -2.498 1 97.19 185 TYR A N 1
ATOM 1450 C CA . TYR A 1 185 ? 10.344 -14.203 -1.631 1 97.19 185 TYR A CA 1
ATOM 1451 C C . TYR A 1 185 ? 9.539 -13.094 -2.297 1 97.19 185 TYR A C 1
ATOM 1453 O O . TYR A 1 185 ? 8.312 -13.047 -2.168 1 97.19 185 TYR A O 1
ATOM 1461 N N . THR A 1 186 ? 10.234 -12.219 -3.021 1 97 186 THR A N 1
ATOM 1462 C CA . THR A 1 186 ? 9.547 -11.172 -3.768 1 97 186 THR A CA 1
ATOM 1463 C C . THR A 1 186 ? 8.656 -11.773 -4.852 1 97 186 THR A C 1
ATOM 1465 O O . THR A 1 186 ? 7.496 -11.391 -4.992 1 97 186 THR A O 1
ATOM 1468 N N . VAL A 1 187 ? 9.172 -12.711 -5.562 1 98.06 187 VAL A N 1
ATOM 1469 C CA . VAL A 1 187 ? 8.438 -13.367 -6.645 1 98.06 187 VAL A CA 1
ATOM 1470 C C . VAL A 1 187 ? 7.203 -14.062 -6.086 1 98.06 187 VAL A C 1
ATOM 1472 O O . VAL A 1 187 ? 6.102 -13.914 -6.621 1 98.06 187 VAL A O 1
ATOM 1475 N N . LEU A 1 188 ? 7.34 -14.773 -5.008 1 98.38 188 LEU A N 1
ATOM 1476 C CA . LEU A 1 188 ? 6.242 -15.531 -4.418 1 98.38 188 LEU A CA 1
ATOM 1477 C C . LEU A 1 188 ? 5.164 -14.594 -3.881 1 98.38 188 LEU A C 1
ATOM 1479 O O . LEU A 1 188 ? 3.973 -14.898 -3.957 1 98.38 188 LEU A O 1
ATOM 1483 N N . GLN A 1 189 ? 5.574 -13.492 -3.336 1 98.31 189 GLN A N 1
ATOM 1484 C CA . GLN A 1 189 ? 4.59 -12.523 -2.877 1 98.31 189 GLN A CA 1
ATOM 1485 C C . GLN A 1 189 ? 3.715 -12.039 -4.031 1 98.31 189 GLN A C 1
ATOM 1487 O O . GLN A 1 189 ? 2.51 -11.844 -3.859 1 98.31 189 GLN A O 1
ATOM 1492 N N . THR A 1 190 ? 4.336 -11.852 -5.211 1 98 190 THR A N 1
ATOM 1493 C CA . THR A 1 190 ? 3.535 -11.406 -6.344 1 98 190 THR A CA 1
ATOM 1494 C C . THR A 1 190 ? 2.502 -12.461 -6.727 1 98 190 THR A C 1
ATOM 1496 O O . THR A 1 190 ? 1.423 -12.133 -7.223 1 98 190 THR A O 1
ATOM 1499 N N . VAL A 1 191 ? 2.801 -13.68 -6.492 1 98.44 191 VAL A N 1
ATOM 1500 C CA . VAL A 1 191 ? 1.881 -14.766 -6.816 1 98.44 191 VAL A CA 1
ATOM 1501 C C . VAL A 1 191 ? 0.631 -14.664 -5.945 1 98.44 191 VAL A C 1
ATOM 1503 O O . VAL A 1 191 ? -0.487 -14.586 -6.461 1 98.44 191 VAL A O 1
ATOM 1506 N N . LEU A 1 192 ? 0.815 -14.602 -4.645 1 98.62 192 LEU A N 1
ATOM 1507 C CA . LEU A 1 192 ? -0.327 -14.547 -3.74 1 98.62 192 LEU A CA 1
ATOM 1508 C C . LEU A 1 192 ? -1.145 -13.281 -3.971 1 98.62 192 LEU A C 1
ATOM 1510 O O . LEU A 1 192 ? -2.375 -13.328 -4.031 1 98.62 192 LEU A O 1
ATOM 1514 N N . ASN A 1 193 ? -0.428 -12.188 -4.078 1 98.19 193 ASN A N 1
ATOM 1515 C CA . ASN A 1 193 ? -1.109 -10.93 -4.375 1 98.19 193 ASN A CA 1
ATOM 1516 C C . ASN A 1 193 ? -1.937 -11.031 -5.652 1 98.19 193 ASN A C 1
ATOM 1518 O O . ASN A 1 193 ? -3.066 -10.539 -5.707 1 98.19 193 ASN A O 1
ATOM 1522 N N . SER A 1 194 ? -1.364 -11.664 -6.668 1 97.62 194 SER A N 1
ATOM 1523 C CA . SER A 1 194 ? -2.064 -11.75 -7.945 1 97.62 194 SER A CA 1
ATOM 1524 C C . SER A 1 194 ? -3.293 -12.641 -7.848 1 97.62 194 SER A C 1
ATOM 1526 O O . SER A 1 194 ? -4.301 -12.398 -8.516 1 97.62 194 SER A O 1
ATOM 1528 N N . VAL A 1 195 ? -3.223 -13.664 -7.051 1 98.38 195 VAL A N 1
ATOM 1529 C CA . VAL A 1 195 ? -4.398 -14.492 -6.809 1 98.38 195 VAL A CA 1
ATOM 1530 C C . VAL A 1 195 ? -5.5 -13.656 -6.172 1 98.38 195 VAL A C 1
ATOM 1532 O O . VAL A 1 195 ? -6.641 -13.656 -6.641 1 98.38 195 VAL A O 1
ATOM 1535 N N . VAL A 1 196 ? -5.164 -12.922 -5.172 1 98.25 196 VAL A N 1
ATOM 1536 C CA . VAL A 1 196 ? -6.137 -12.062 -4.508 1 98.25 196 VAL A CA 1
ATOM 1537 C C . VAL A 1 196 ? -6.676 -11.031 -5.5 1 98.25 196 VAL A C 1
ATOM 1539 O O . VAL A 1 196 ? -7.883 -10.773 -5.539 1 98.25 196 VAL A O 1
ATOM 1542 N N . GLY A 1 197 ? -5.738 -10.445 -6.277 1 96.19 197 GLY A N 1
ATOM 1543 C CA . GLY A 1 197 ? -6.168 -9.5 -7.305 1 96.19 197 GLY A CA 1
ATOM 1544 C C . GLY A 1 197 ? -7.141 -10.109 -8.297 1 96.19 197 GLY A C 1
ATOM 1545 O O . GLY A 1 197 ? -8.094 -9.453 -8.719 1 96.19 197 GLY A O 1
ATOM 1546 N N . SER A 1 198 ? -6.938 -11.359 -8.672 1 95.56 198 SER A N 1
ATOM 1547 C CA . SER A 1 198 ? -7.816 -12.062 -9.602 1 95.56 198 SER A CA 1
ATOM 1548 C C . SER A 1 198 ? -9.188 -12.312 -8.977 1 95.56 198 SER A C 1
ATOM 1550 O O . SER A 1 198 ? -10.219 -12.133 -9.633 1 95.56 198 SER A O 1
ATOM 1552 N N . VAL A 1 199 ? -9.203 -12.68 -7.727 1 96.5 199 VAL A N 1
ATOM 1553 C CA . VAL A 1 199 ? -10.469 -12.875 -7.023 1 96.5 199 VAL A CA 1
ATOM 1554 C C . VAL A 1 199 ? -11.234 -11.562 -6.965 1 96.5 199 VAL A C 1
ATOM 1556 O O . VAL A 1 199 ? -12.445 -11.523 -7.211 1 96.5 199 VAL A O 1
ATOM 1559 N N . TYR A 1 200 ? -10.523 -10.539 -6.68 1 93.25 200 TYR A N 1
ATOM 1560 C CA . TYR A 1 200 ? -11.117 -9.211 -6.609 1 93.25 200 TYR A CA 1
ATOM 1561 C C . TYR A 1 200 ? -11.766 -8.836 -7.938 1 93.25 200 TYR A C 1
ATOM 1563 O O . TYR A 1 200 ? -12.922 -8.398 -7.973 1 93.25 200 TYR A O 1
ATOM 1571 N N . LEU A 1 201 ? -11.078 -9.023 -8.969 1 89.5 201 LEU A N 1
ATOM 1572 C CA . LEU A 1 201 ? -11.516 -8.578 -10.289 1 89.5 201 LEU A CA 1
ATOM 1573 C C . LEU A 1 201 ? -12.656 -9.445 -10.812 1 89.5 201 LEU A C 1
ATOM 1575 O O . LEU A 1 201 ? -13.586 -8.945 -11.445 1 89.5 201 LEU A O 1
ATOM 1579 N N . LEU A 1 202 ? -12.57 -10.734 -10.539 1 91 202 LEU A N 1
ATOM 1580 C CA . LEU A 1 202 ? -13.508 -11.656 -11.172 1 91 202 LEU A CA 1
ATOM 1581 C C . LEU A 1 202 ? -14.695 -11.938 -10.258 1 91 202 LEU A C 1
ATOM 1583 O O . LEU A 1 202 ? -15.797 -12.242 -10.734 1 91 202 LEU A O 1
ATOM 1587 N N . HIS A 1 203 ? -14.508 -11.797 -8.961 1 94.12 203 HIS A N 1
ATOM 1588 C CA . HIS A 1 203 ? -15.57 -12.195 -8.047 1 94.12 203 HIS A CA 1
ATOM 1589 C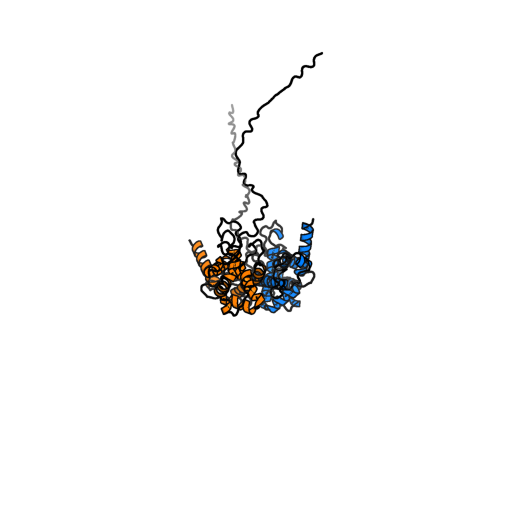 C . HIS A 1 203 ? -15.992 -11.031 -7.156 1 94.12 203 HIS A C 1
ATOM 1591 O O . HIS A 1 203 ? -16.922 -11.172 -6.359 1 94.12 203 HIS A O 1
ATOM 1597 N N . GLY A 1 204 ? -15.25 -9.969 -7.227 1 89.62 204 GLY A N 1
ATOM 1598 C CA . GLY A 1 204 ? -15.664 -8.766 -6.523 1 89.62 204 GLY A CA 1
ATOM 1599 C C . GLY A 1 204 ? -14.977 -8.578 -5.188 1 89.62 204 GLY A C 1
ATOM 1600 O O . GLY A 1 204 ? -14.336 -9.508 -4.684 1 89.62 204 GLY A O 1
ATOM 1601 N N . GLN A 1 205 ? -15.164 -7.375 -4.637 1 90.25 205 GLN A N 1
ATOM 1602 C CA . GLN A 1 205 ? -14.5 -6.957 -3.41 1 90.25 205 GLN A CA 1
ATOM 1603 C C . GLN A 1 205 ? -14.922 -7.824 -2.229 1 90.25 205 GLN A C 1
ATOM 1605 O O . GLN A 1 205 ? -14.094 -8.211 -1.403 1 90.25 205 GLN A O 1
ATOM 1610 N N . ASP A 1 206 ? -16.219 -8.086 -2.096 1 92.44 206 ASP A N 1
ATOM 1611 C CA . ASP A 1 206 ? -16.734 -8.852 -0.961 1 92.44 206 ASP A CA 1
ATOM 1612 C C . ASP A 1 206 ? -16.109 -10.242 -0.903 1 92.44 206 ASP A C 1
ATOM 1614 O O . ASP A 1 206 ? -15.688 -10.695 0.163 1 92.44 206 ASP A O 1
ATOM 1618 N N . LYS A 1 207 ? -16.062 -10.867 -2.031 1 96.19 207 LYS A N 1
ATOM 1619 C CA . LYS A 1 207 ? -15.484 -12.203 -2.096 1 96.19 207 LYS A CA 1
ATOM 1620 C C . LYS A 1 207 ? -13.984 -12.172 -1.79 1 96.19 207 LYS A C 1
ATOM 1622 O O . LYS A 1 207 ? -13.469 -13.055 -1.096 1 96.19 207 LYS A O 1
ATOM 1627 N N . ALA A 1 208 ? -13.305 -11.18 -2.334 1 96.38 208 ALA A N 1
ATOM 1628 C CA . ALA A 1 208 ? -11.883 -11.023 -2.051 1 96.38 208 ALA A CA 1
ATOM 1629 C C . ALA A 1 208 ? -11.641 -10.797 -0.561 1 96.38 208 ALA A C 1
ATOM 1631 O O . ALA A 1 208 ? -10.719 -11.367 0.019 1 96.38 208 ALA A O 1
ATOM 1632 N N . THR A 1 209 ? -12.516 -9.969 0.041 1 94.81 209 THR A N 1
ATOM 1633 C CA . THR A 1 209 ? -12.43 -9.719 1.476 1 94.81 209 THR A CA 1
ATOM 1634 C C . THR A 1 209 ? -12.617 -11.016 2.262 1 94.81 209 THR A C 1
ATOM 1636 O O . THR A 1 209 ? -11.836 -11.312 3.17 1 94.81 209 THR A O 1
ATOM 1639 N N . GLU A 1 210 ? -13.594 -11.711 1.893 1 96.5 210 GLU A N 1
ATOM 1640 C CA . GLU A 1 210 ? -13.867 -12.984 2.545 1 96.5 210 GLU A CA 1
ATOM 1641 C C . GLU A 1 210 ? -12.648 -13.906 2.475 1 96.5 210 GLU A C 1
ATOM 1643 O O . GLU A 1 210 ? -12.25 -14.484 3.486 1 96.5 210 GLU A O 1
ATOM 1648 N N . TYR A 1 211 ? -12.078 -14.039 1.333 1 97.94 211 TYR A N 1
ATOM 1649 C CA . TYR A 1 211 ? -10.93 -14.922 1.125 1 97.94 211 TYR A CA 1
ATOM 1650 C C . TYR A 1 211 ? -9.742 -14.469 1.965 1 97.94 211 TYR A C 1
ATOM 1652 O O . TYR A 1 211 ? -9.094 -15.289 2.617 1 97.94 211 TYR A O 1
ATOM 1660 N N . VAL A 1 212 ? -9.453 -13.172 1.965 1 97.69 212 VAL A N 1
ATOM 1661 C CA . VAL A 1 212 ? -8.305 -12.641 2.695 1 97.69 212 VAL A CA 1
ATOM 1662 C C . VAL A 1 212 ? -8.508 -12.844 4.195 1 97.69 212 VAL A C 1
ATOM 1664 O O . VAL A 1 212 ? -7.621 -13.344 4.883 1 97.69 212 VAL A O 1
ATOM 1667 N N . LEU A 1 213 ? -9.648 -12.57 4.707 1 95.06 213 LEU A N 1
ATOM 1668 C CA . LEU A 1 213 ? -9.906 -12.609 6.141 1 95.06 213 LEU A CA 1
ATOM 1669 C C . LEU A 1 213 ? -9.969 -14.047 6.641 1 95.06 213 LEU A C 1
ATOM 1671 O O . LEU A 1 213 ? -9.43 -14.367 7.699 1 95.06 213 LEU A O 1
ATOM 1675 N N . HIS A 1 214 ? -10.562 -14.898 5.852 1 96.44 214 HIS A N 1
ATOM 1676 C CA . HIS A 1 214 ? -10.891 -16.219 6.387 1 96.44 214 HIS A CA 1
ATOM 1677 C C . HIS A 1 214 ? -9.891 -17.266 5.918 1 96.44 214 HIS A C 1
ATOM 1679 O O . HIS A 1 214 ? -9.812 -18.359 6.492 1 96.44 214 HIS A O 1
ATOM 1685 N N . GLU A 1 215 ? -9.156 -16.984 4.848 1 97.62 215 GLU A N 1
ATOM 1686 C CA . GLU A 1 215 ? -8.125 -17.922 4.414 1 97.62 215 GLU A CA 1
ATOM 1687 C C . GLU A 1 215 ? -6.734 -17.438 4.809 1 97.62 215 GLU A C 1
ATOM 1689 O O . GLU A 1 215 ? -5.965 -18.188 5.422 1 97.62 215 GLU A O 1
ATOM 1694 N N . LEU A 1 216 ? -6.445 -16.25 4.504 1 97.5 216 LEU A N 1
ATOM 1695 C CA . LEU A 1 216 ? -5.086 -15.75 4.68 1 97.5 216 LEU A CA 1
ATOM 1696 C C . LEU A 1 216 ? -4.859 -15.273 6.109 1 97.5 216 LEU A C 1
ATOM 1698 O O . LEU A 1 216 ? -3.799 -15.508 6.688 1 97.5 216 LEU A O 1
ATOM 1702 N N . PHE A 1 217 ? -5.875 -14.531 6.695 1 94.5 217 PHE A N 1
ATOM 1703 C CA . PHE A 1 217 ? -5.699 -13.945 8.016 1 94.5 217 PHE A CA 1
ATOM 1704 C C . PHE A 1 217 ? -6.371 -14.797 9.086 1 94.5 217 PHE A C 1
ATOM 1706 O O . PHE A 1 217 ? -6.555 -14.352 10.219 1 94.5 217 PHE A O 1
ATOM 1713 N N . SER A 1 218 ? -6.746 -15.992 8.758 1 93.31 218 SER A N 1
ATOM 1714 C CA . SER A 1 218 ? -7.434 -16.891 9.68 1 93.31 218 SER A CA 1
ATOM 1715 C C . SER A 1 218 ? -6.508 -17.344 10.805 1 93.31 218 SER A C 1
ATOM 1717 O O . SER A 1 218 ? -5.379 -16.859 10.922 1 93.31 218 SER A O 1
ATOM 1719 N N . ASP A 1 219 ? -7.027 -18.219 11.633 1 89.88 219 ASP A N 1
ATOM 1720 C CA . ASP A 1 219 ? -6.25 -18.75 12.75 1 89.88 219 ASP A CA 1
ATOM 1721 C C . ASP A 1 219 ? -5.785 -20.172 12.469 1 89.88 219 ASP A C 1
ATOM 1723 O O . ASP A 1 219 ? -5.332 -20.875 13.375 1 89.88 219 ASP A O 1
ATOM 1727 N N . ASN A 1 220 ? -5.883 -20.5 11.219 1 90.06 220 ASN A N 1
ATOM 1728 C CA . ASN A 1 220 ? -5.391 -21.812 10.836 1 90.06 220 ASN A CA 1
ATOM 1729 C C . ASN A 1 220 ? -3.869 -21.891 10.93 1 90.06 220 ASN A C 1
ATOM 1731 O O . ASN A 1 220 ? -3.186 -20.875 10.852 1 90.06 220 ASN A O 1
ATOM 1735 N N . SER A 1 221 ? -3.309 -23.031 11.016 1 89.06 221 SER A N 1
ATOM 1736 C CA . SER A 1 221 ? -1.891 -23.266 11.266 1 89.06 221 SER A CA 1
ATOM 1737 C C . SER A 1 221 ? -1.029 -22.734 10.125 1 89.06 221 SER A C 1
ATOM 1739 O O . SER A 1 221 ? 0.114 -22.328 10.336 1 89.06 221 SER A O 1
ATOM 1741 N N . ASP A 1 222 ? -1.577 -22.75 8.93 1 92.25 222 ASP A N 1
ATOM 1742 C CA . ASP A 1 222 ? -0.747 -22.344 7.805 1 92.25 222 ASP A CA 1
ATOM 1743 C C . ASP A 1 222 ? -1.192 -20.984 7.262 1 92.25 222 ASP A C 1
ATOM 1745 O O . ASP A 1 222 ? -0.91 -20.641 6.109 1 92.25 222 ASP A O 1
ATOM 1749 N N . SER A 1 223 ? -1.872 -20.297 8.125 1 95.62 223 SER A N 1
ATOM 1750 C CA . SER A 1 223 ? -2.301 -18.953 7.742 1 95.62 223 SER A CA 1
ATOM 1751 C C . SER A 1 223 ? -1.163 -17.953 7.887 1 95.62 223 SER A C 1
ATOM 1753 O O . SER A 1 223 ? -0.165 -18.219 8.555 1 95.62 223 SER A O 1
ATOM 1755 N N . LEU A 1 224 ? -1.325 -16.797 7.223 1 96.62 224 LEU A N 1
ATOM 1756 C CA . LEU A 1 224 ? -0.339 -15.734 7.355 1 96.62 224 LEU A CA 1
ATOM 1757 C C . LEU A 1 224 ? -0.232 -15.273 8.805 1 96.62 224 LEU A C 1
ATOM 1759 O O . LEU A 1 224 ? 0.854 -14.922 9.273 1 96.62 224 LEU A O 1
ATOM 1763 N N . THR A 1 225 ? -1.325 -15.289 9.539 1 92.69 225 THR A N 1
ATOM 1764 C CA . THR A 1 225 ? -1.349 -14.898 10.945 1 92.69 225 THR A CA 1
ATOM 1765 C C . THR A 1 225 ? -0.436 -15.797 11.773 1 92.69 225 THR A C 1
ATOM 1767 O O . THR A 1 225 ? 0.444 -15.312 12.484 1 92.69 225 THR A O 1
ATOM 1770 N N . LYS A 1 226 ? -0.592 -17.047 11.633 1 93.88 226 LYS A N 1
ATOM 1771 C CA . LYS A 1 226 ? 0.19 -18 12.422 1 93.88 226 LYS A CA 1
ATOM 1772 C C . LYS A 1 226 ? 1.649 -18.016 11.977 1 93.88 226 LYS A C 1
ATOM 1774 O O . LYS A 1 226 ? 2.555 -18.125 12.805 1 93.88 226 LYS A O 1
ATOM 1779 N N . ILE A 1 227 ? 1.826 -17.922 10.766 1 95.75 227 ILE A N 1
ATOM 1780 C CA . ILE A 1 227 ? 3.184 -17.891 10.234 1 95.75 227 ILE A CA 1
ATOM 1781 C C . ILE A 1 227 ? 3.92 -16.656 10.766 1 95.75 227 ILE A C 1
ATOM 1783 O O . ILE A 1 227 ? 5.059 -16.766 11.227 1 95.75 227 ILE A O 1
ATOM 1787 N N . SER A 1 228 ? 3.248 -15.508 10.648 1 93.12 228 SER A N 1
ATOM 1788 C CA . SER A 1 228 ? 3.869 -14.273 11.109 1 93.12 228 SER A CA 1
ATOM 1789 C C . SER A 1 228 ? 4.199 -14.344 12.594 1 93.12 228 SER A C 1
ATOM 1791 O O . SER A 1 228 ? 5.238 -13.844 13.031 1 93.12 228 SER A O 1
ATOM 1793 N N . GLU A 1 229 ? 3.383 -14.938 13.383 1 89.5 229 GLU A N 1
ATOM 1794 C CA . GLU A 1 229 ? 3.621 -15.125 14.812 1 89.5 229 GLU A CA 1
ATOM 1795 C C . GLU A 1 229 ? 4.844 -16 15.055 1 89.5 229 GLU A C 1
ATOM 1797 O O . GLU A 1 229 ? 5.664 -15.703 15.93 1 89.5 229 GLU A O 1
ATOM 1802 N N . SER A 1 230 ? 4.852 -17.047 14.312 1 91.31 230 SER A N 1
ATOM 1803 C CA . SER A 1 230 ? 5.98 -17.953 14.438 1 91.31 230 SER A CA 1
ATOM 1804 C C . SER A 1 230 ? 7.293 -17.266 14.07 1 91.31 230 SER A C 1
ATOM 1806 O O . SER A 1 230 ? 8.305 -17.453 14.75 1 91.31 230 SER A O 1
ATOM 1808 N N . LEU A 1 231 ? 7.258 -16.516 13.062 1 90.69 231 LEU A N 1
ATOM 1809 C CA . LEU A 1 231 ? 8.453 -15.805 12.609 1 90.69 231 LEU A CA 1
ATOM 1810 C C . LEU A 1 231 ? 8.898 -14.781 13.641 1 90.69 231 LEU A C 1
ATOM 1812 O O . LEU A 1 231 ? 10.094 -14.594 13.867 1 90.69 231 LEU A O 1
ATOM 1816 N N . LEU A 1 232 ? 7.977 -14.094 14.242 1 86.56 232 LEU A N 1
ATOM 1817 C CA . LEU A 1 232 ? 8.281 -13.094 15.258 1 86.56 232 LEU A CA 1
ATOM 1818 C C . LEU A 1 232 ? 8.859 -13.75 16.5 1 86.56 232 LEU A C 1
ATOM 1820 O O . LEU A 1 232 ? 9.789 -13.219 17.125 1 86.56 232 LEU A O 1
ATOM 1824 N N . ALA A 1 233 ? 8.289 -14.828 16.906 1 85.06 233 ALA A N 1
ATOM 1825 C CA . ALA A 1 233 ? 8.773 -15.578 18.062 1 85.06 233 ALA A CA 1
ATOM 1826 C C . ALA A 1 233 ? 10.219 -16.016 17.859 1 85.06 233 ALA A C 1
ATOM 1828 O O . ALA A 1 233 ? 11.016 -16 18.812 1 85.06 233 ALA A O 1
ATOM 1829 N N . ASN A 1 234 ? 10.5 -16.312 16.703 1 82.38 234 ASN A N 1
ATOM 1830 C CA . ASN A 1 234 ? 11.844 -16.781 16.406 1 82.38 234 ASN A CA 1
ATOM 1831 C C . ASN A 1 234 ? 12.852 -15.633 16.391 1 82.38 234 ASN A C 1
ATOM 1833 O O . ASN A 1 234 ? 14.023 -15.82 16.719 1 82.38 234 ASN A O 1
ATOM 1837 N N . ARG A 1 235 ? 12.484 -14.453 15.945 1 74.5 235 ARG A N 1
ATOM 1838 C CA . ARG A 1 235 ? 13.352 -13.281 15.93 1 74.5 235 ARG A CA 1
ATOM 1839 C C . ARG A 1 235 ? 13.703 -12.844 17.344 1 74.5 235 ARG A C 1
ATOM 1841 O O . ARG A 1 235 ? 14.836 -12.438 17.609 1 74.5 235 ARG A O 1
ATOM 1848 N N . ASP A 1 236 ? 12.758 -12.875 18.234 1 67.81 236 ASP A N 1
ATOM 1849 C CA . ASP A 1 236 ? 12.977 -12.5 19.641 1 67.81 236 ASP A CA 1
ATOM 1850 C C . ASP A 1 236 ? 13.93 -13.477 20.328 1 67.81 236 ASP A C 1
ATOM 1852 O O . ASP A 1 236 ? 14.734 -13.07 21.156 1 67.81 236 ASP A O 1
ATOM 1856 N N . THR A 1 237 ? 13.836 -14.664 19.906 1 64.12 237 THR A N 1
ATOM 1857 C CA . THR A 1 237 ? 14.703 -15.672 20.5 1 64.12 237 THR A CA 1
ATOM 1858 C C . THR A 1 237 ? 16.141 -15.516 20 1 64.12 237 THR A C 1
ATOM 1860 O O . THR A 1 237 ? 17.078 -15.695 20.766 1 64.12 237 THR A O 1
ATOM 1863 N N . THR A 1 238 ? 16.281 -15.18 18.75 1 61.88 238 THR A N 1
ATOM 1864 C CA . THR A 1 238 ? 17.609 -15.016 18.203 1 61.88 238 THR A CA 1
ATOM 1865 C C . THR A 1 238 ? 18.281 -13.758 18.75 1 61.88 238 THR A C 1
ATOM 1867 O O . THR A 1 238 ? 19.5 -13.719 18.922 1 61.88 238 THR A O 1
ATOM 1870 N N . GLU A 1 239 ? 17.5 -12.68 18.891 1 52.31 239 GLU A N 1
ATOM 1871 C CA . GLU A 1 239 ? 18.047 -11.461 19.484 1 52.31 239 GLU A CA 1
ATOM 1872 C C . GLU A 1 239 ? 18.391 -11.672 20.953 1 52.31 239 GLU A C 1
ATOM 1874 O O . GLU A 1 239 ? 19.281 -11.016 21.484 1 52.31 239 GLU A O 1
ATOM 1879 N N . LYS A 1 240 ? 17.672 -12.477 21.578 1 50 240 LYS A N 1
ATOM 1880 C CA . LYS A 1 240 ? 17.969 -12.789 22.969 1 50 240 LYS A CA 1
ATOM 1881 C C . LYS A 1 240 ? 19.141 -13.758 23.078 1 50 240 LYS A C 1
ATOM 1883 O O . LYS A 1 240 ? 19.766 -13.883 24.125 1 50 240 LYS A O 1
ATOM 1888 N N . LEU A 1 241 ? 19.516 -14.438 22.125 1 39.97 241 LEU A N 1
ATOM 1889 C CA . LEU A 1 241 ? 20.672 -15.328 22.156 1 39.97 241 LEU A CA 1
ATOM 1890 C C . LEU A 1 241 ? 21.953 -14.562 21.812 1 39.97 241 LEU A C 1
ATOM 1892 O O . LEU A 1 241 ? 23.016 -14.844 22.375 1 39.97 241 LEU A O 1
ATOM 1896 N N . MET B 1 1 ? 78.812 17.734 72.75 1 25.91 1 MET B N 1
ATOM 1897 C CA . MET B 1 1 ? 79 17.766 71.312 1 25.91 1 MET B CA 1
ATOM 1898 C C . MET B 1 1 ? 77.812 18.5 70.625 1 25.91 1 MET B C 1
ATOM 1900 O O . MET B 1 1 ? 76.688 18.141 70.812 1 25.91 1 MET B O 1
ATOM 1904 N N . SER B 1 2 ? 77.938 19.875 70.312 1 25.31 2 SER B N 1
ATOM 1905 C CA . SER B 1 2 ? 77.062 21.031 70.188 1 25.31 2 SER B CA 1
ATOM 1906 C C . SER B 1 2 ? 76.25 20.984 68.938 1 25.31 2 SER B C 1
ATOM 1908 O O . SER B 1 2 ? 76.812 20.906 67.812 1 25.31 2 SER B O 1
ATOM 1910 N N . LEU B 1 3 ? 75.062 20.297 68.875 1 26.62 3 LEU B N 1
ATOM 1911 C CA . LEU B 1 3 ? 74.188 19.844 67.75 1 26.62 3 LEU B CA 1
ATOM 1912 C C . LEU B 1 3 ? 73.625 21.031 67 1 26.62 3 LEU B C 1
ATOM 1914 O O . LEU B 1 3 ? 72.875 21.844 67.562 1 26.62 3 LEU B O 1
ATOM 1918 N N . THR B 1 4 ? 74.438 21.688 66.062 1 24.27 4 THR B N 1
ATOM 1919 C CA . THR B 1 4 ? 74.25 22.891 65.25 1 24.27 4 THR B CA 1
ATOM 1920 C C . THR B 1 4 ? 73 22.797 64.438 1 24.27 4 THR B C 1
ATOM 1922 O O . THR B 1 4 ? 72.812 21.844 63.656 1 24.27 4 THR B O 1
ATOM 1925 N N . LYS B 1 5 ? 71.812 23.516 64.75 1 24.02 5 LYS B N 1
ATOM 1926 C CA . LYS B 1 5 ? 70.438 23.672 64.375 1 24.02 5 LYS B CA 1
ATOM 1927 C C . LYS B 1 5 ? 70.312 24.234 62.938 1 24.02 5 LYS B C 1
ATOM 1929 O O . LYS B 1 5 ? 70.688 25.391 62.719 1 24.02 5 LYS B O 1
ATOM 1934 N N . ILE B 1 6 ? 70.812 23.562 61.875 1 24.59 6 ILE B N 1
ATOM 1935 C CA . ILE B 1 6 ? 71 24.078 60.5 1 24.59 6 ILE B CA 1
ATOM 1936 C C . ILE B 1 6 ? 69.625 24.531 59.969 1 24.59 6 ILE B C 1
ATOM 1938 O O . ILE B 1 6 ? 68.688 23.703 59.844 1 24.59 6 ILE B O 1
ATOM 1942 N N . GLY B 1 7 ? 69 25.703 60.406 1 23.33 7 GLY B N 1
ATOM 1943 C CA . GLY B 1 7 ? 67.688 26.234 60.156 1 23.33 7 GLY B CA 1
ATOM 1944 C C . GLY B 1 7 ? 67.438 26.547 58.688 1 23.33 7 GLY B C 1
ATOM 1945 O O . GLY B 1 7 ? 68.062 27.453 58.125 1 23.33 7 GLY B O 1
ATOM 1946 N N . LEU B 1 8 ? 67.312 25.562 57.719 1 22.12 8 LEU B N 1
ATOM 1947 C CA . LEU B 1 8 ? 67.188 25.625 56.281 1 22.12 8 LEU B CA 1
ATOM 1948 C C . LEU B 1 8 ? 66 26.469 55.812 1 22.12 8 LEU B C 1
ATOM 1950 O O . LEU B 1 8 ? 64.875 26.094 56.062 1 22.12 8 LEU B O 1
ATOM 1954 N N . ASN B 1 9 ? 66 27.828 55.969 1 22.22 9 ASN B N 1
ATOM 1955 C CA . ASN B 1 9 ? 64.875 28.734 55.719 1 22.22 9 ASN B CA 1
ATOM 1956 C C . ASN B 1 9 ? 64.562 28.812 54.219 1 22.22 9 ASN B C 1
ATOM 1958 O O . ASN B 1 9 ? 65.25 29.562 53.469 1 22.22 9 ASN B O 1
ATOM 1962 N N . LEU B 1 10 ? 64.562 27.797 53.406 1 21.16 10 LEU B N 1
ATOM 1963 C CA . LEU B 1 10 ? 64.5 27.922 51.938 1 21.16 10 LEU B CA 1
ATOM 1964 C C . LEU B 1 10 ? 63.188 28.594 51.5 1 21.16 10 LEU B C 1
ATOM 1966 O O . LEU B 1 10 ? 62.125 28.031 51.625 1 21.16 10 LEU B O 1
ATOM 1970 N N . SER B 1 11 ? 63 29.922 51.719 1 23.31 11 SER B N 1
ATOM 1971 C CA . SER B 1 11 ? 61.812 30.734 51.406 1 23.31 11 SER B CA 1
ATOM 1972 C C . SER B 1 11 ? 61.531 30.766 49.906 1 23.31 11 SER B C 1
ATOM 1974 O O . SER B 1 11 ? 62.062 31.625 49.188 1 23.31 11 SER B O 1
ATOM 1976 N N . THR B 1 12 ? 61.75 29.703 49.156 1 21.61 12 THR B N 1
ATOM 1977 C CA . TH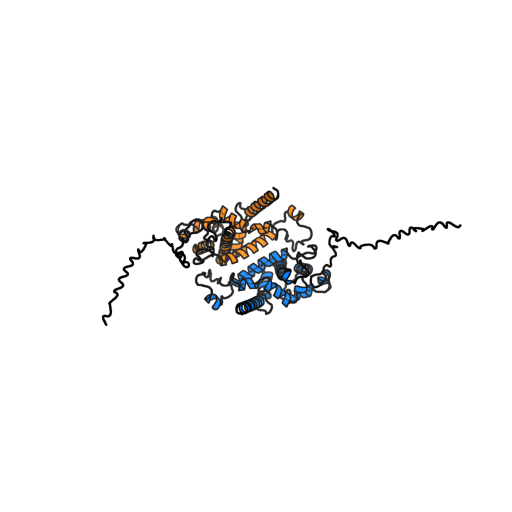R B 1 12 ? 61.688 29.875 47.719 1 21.61 12 THR B CA 1
ATOM 1978 C C . THR B 1 12 ? 60.312 30.391 47.281 1 21.61 12 THR B C 1
ATOM 1980 O O . THR B 1 12 ? 59.281 29.781 47.594 1 21.61 12 THR B O 1
ATOM 1983 N N . LYS B 1 13 ? 60.125 31.734 47.125 1 23.59 13 LYS B N 1
ATOM 1984 C CA . LYS B 1 13 ? 58.969 32.531 46.688 1 23.59 13 LYS B CA 1
ATOM 1985 C C . LYS B 1 13 ? 58.469 32.062 45.344 1 23.59 13 LYS B C 1
ATOM 1987 O O . LYS B 1 13 ? 59.125 32.25 44.312 1 23.59 13 LYS B O 1
ATOM 1992 N N . PHE B 1 14 ? 58 30.828 45.188 1 21.64 14 PHE B N 1
ATOM 1993 C CA . PHE B 1 14 ? 57.531 30.391 43.844 1 21.64 14 PHE B CA 1
ATOM 1994 C C . PHE B 1 14 ? 56.438 31.297 43.344 1 21.64 14 PHE B C 1
ATOM 1996 O O . PHE B 1 14 ? 55.438 31.531 44.031 1 21.64 14 PHE B O 1
ATOM 2003 N N . GLY B 1 15 ? 56.781 32.344 42.625 1 22.5 15 GLY B N 1
ATOM 2004 C CA . GLY B 1 15 ? 55.938 33.281 41.938 1 22.5 15 GLY B CA 1
ATOM 2005 C C . GLY B 1 15 ? 54.812 32.656 41.156 1 22.5 15 GLY B C 1
ATOM 2006 O O . GLY B 1 15 ? 55.031 31.734 40.344 1 22.5 15 GLY B O 1
ATOM 2007 N N . VAL B 1 16 ? 53.625 32.469 41.75 1 21.69 16 VAL B N 1
ATOM 2008 C CA . VAL B 1 16 ? 52.375 31.906 41.281 1 21.69 16 VAL B CA 1
ATOM 2009 C C . VAL B 1 16 ? 51.875 32.688 40.062 1 21.69 16 VAL B C 1
ATOM 2011 O O . VAL B 1 16 ? 51.594 33.875 40.156 1 21.69 16 VAL B O 1
ATOM 2014 N N . ARG B 1 17 ? 52.594 32.469 38.938 1 21.91 17 ARG B N 1
ATOM 2015 C CA . ARG B 1 17 ? 52.094 33.125 37.719 1 21.91 17 ARG B CA 1
ATOM 2016 C C . ARG B 1 17 ? 50.594 32.906 37.562 1 21.91 17 ARG B C 1
ATOM 2018 O O . ARG B 1 17 ? 50.094 31.797 37.719 1 21.91 17 ARG B O 1
ATOM 2025 N N . ASN B 1 18 ? 49.812 33.906 37.969 1 21.02 18 ASN B N 1
ATOM 2026 C CA . ASN B 1 18 ? 48.344 34.062 37.844 1 21.02 18 ASN B CA 1
ATOM 2027 C C . ASN B 1 18 ? 47.844 33.781 36.438 1 21.02 18 ASN B C 1
ATOM 2029 O O . ASN B 1 18 ? 48.094 34.531 35.531 1 21.02 18 ASN B O 1
ATOM 2033 N N . GLY B 1 19 ? 48.125 32.562 35.906 1 23.08 19 GLY B N 1
ATOM 2034 C CA . GLY B 1 19 ? 47.688 32.281 34.531 1 23.08 19 GLY B CA 1
ATOM 2035 C C . GLY B 1 19 ? 46.25 32.688 34.281 1 23.08 19 GLY B C 1
ATOM 2036 O O . GLY B 1 19 ? 45.406 32.688 35.188 1 23.08 19 GLY B O 1
ATOM 2037 N N . SER B 1 20 ? 45.906 33.5 33.25 1 22.91 20 SER B N 1
ATOM 2038 C CA . SER B 1 20 ? 44.75 34.094 32.625 1 22.91 20 SER B CA 1
ATOM 2039 C C . SER B 1 20 ? 43.688 33.031 32.375 1 22.91 20 SER B C 1
ATOM 2041 O O . SER B 1 20 ? 44 31.859 32.125 1 22.91 20 SER B O 1
ATOM 2043 N N . TYR B 1 21 ? 42.375 33.219 32.781 1 21.59 21 TYR B N 1
ATOM 2044 C CA . TYR B 1 21 ? 41.062 32.562 32.844 1 21.59 21 TYR B CA 1
ATOM 2045 C C . TYR B 1 21 ? 40.656 32.031 31.484 1 21.59 21 TYR B C 1
ATOM 2047 O O . TYR B 1 21 ? 40.469 32.781 30.531 1 21.59 21 TYR B O 1
ATOM 2055 N N . LEU B 1 22 ? 41.219 30.922 30.984 1 25.09 22 LEU B N 1
ATOM 2056 C CA . LEU B 1 22 ? 40.75 30.203 29.797 1 25.09 22 LEU B CA 1
ATOM 2057 C C . LEU B 1 22 ? 39.281 29.875 29.891 1 25.09 22 LEU B C 1
ATOM 2059 O O . LEU B 1 22 ? 38.844 29.266 30.859 1 25.09 22 LEU B O 1
ATOM 2063 N N . HIS B 1 23 ? 38.344 30.625 29.328 1 24.69 23 HIS B N 1
ATOM 2064 C CA . HIS B 1 23 ? 36.906 30.406 29.219 1 24.69 23 HIS B CA 1
ATOM 2065 C C . HIS B 1 23 ? 36.594 29.016 28.688 1 24.69 23 HIS B C 1
ATOM 2067 O O . HIS B 1 23 ? 36.906 28.703 27.531 1 24.69 23 HIS B O 1
ATOM 2073 N N . VAL B 1 24 ? 36.844 27.953 29.328 1 28.27 24 VAL B N 1
ATOM 2074 C CA . VAL B 1 24 ? 36.5 26.562 28.984 1 28.27 24 VAL B CA 1
ATOM 2075 C C . VAL B 1 24 ? 35 26.422 28.828 1 28.27 24 VAL B C 1
ATOM 2077 O O . VAL B 1 24 ? 34.25 26.484 29.797 1 28.27 24 VAL B O 1
ATOM 2080 N N . GLY B 1 25 ? 34.281 27.016 27.969 1 30.36 25 GLY B N 1
ATOM 2081 C CA . GLY B 1 25 ? 32.844 26.734 27.844 1 30.36 25 GLY B CA 1
ATOM 2082 C C . GLY B 1 25 ? 32.562 25.25 27.734 1 30.36 25 GLY B C 1
ATOM 2083 O O . GLY B 1 25 ? 33.156 24.547 26.938 1 30.36 25 GLY B O 1
ATOM 2084 N N . THR B 1 26 ? 32.344 24.609 28.859 1 29.23 26 THR B N 1
ATOM 2085 C CA . THR B 1 26 ? 32.062 23.203 29.109 1 29.23 26 THR B CA 1
ATOM 2086 C C . THR B 1 26 ? 30.953 22.703 28.172 1 29.23 26 THR B C 1
ATOM 2088 O O . THR B 1 26 ? 29.844 23.234 28.172 1 29.23 26 THR B O 1
ATOM 2091 N N . ARG B 1 27 ? 31.281 22.109 27.094 1 33.44 27 ARG B N 1
ATOM 2092 C CA . ARG B 1 27 ? 30.391 21.297 26.281 1 33.44 27 ARG B CA 1
ATOM 2093 C C . ARG B 1 27 ? 29.719 20.219 27.141 1 33.44 27 ARG B C 1
ATOM 2095 O O . ARG B 1 27 ? 30.375 19.281 27.609 1 33.44 27 ARG B O 1
ATOM 2102 N N . VAL B 1 28 ? 28.953 20.547 28.219 1 32.38 28 VAL B N 1
ATOM 2103 C CA . VAL B 1 28 ? 28.312 19.484 28.984 1 32.38 28 VAL B CA 1
ATOM 2104 C C . VAL B 1 28 ? 27.609 18.516 28.047 1 32.38 28 VAL B C 1
ATOM 2106 O O . VAL B 1 28 ? 26.828 18.938 27.188 1 32.38 28 VAL B O 1
ATOM 2109 N N . ARG B 1 29 ? 28.016 17.391 27.828 1 38.78 29 ARG B N 1
ATOM 2110 C CA . ARG B 1 29 ? 27.562 16.312 26.969 1 38.78 29 ARG B CA 1
ATOM 2111 C C . ARG B 1 29 ? 26.031 16.188 27 1 38.78 29 ARG B C 1
ATOM 2113 O O . ARG B 1 29 ? 25.406 15.914 25.984 1 38.78 29 ARG B O 1
ATOM 2120 N N . GLY B 1 30 ? 25.484 15.953 28.203 1 36.12 30 GLY B N 1
ATOM 2121 C CA . GLY B 1 30 ? 24.125 15.578 28.562 1 36.12 30 GLY B CA 1
ATOM 2122 C C . GLY B 1 30 ? 23.141 16.734 28.516 1 36.12 30 GLY B C 1
ATOM 2123 O O . GLY B 1 30 ? 22.109 16.719 29.172 1 36.12 30 GLY B O 1
ATOM 2124 N N . LEU B 1 31 ? 23.531 17.891 28.422 1 35.88 31 LEU B N 1
ATOM 2125 C CA . LEU B 1 31 ? 22.484 18.906 28.484 1 35.88 31 LEU B CA 1
ATOM 2126 C C . LEU B 1 31 ? 21.266 18.469 27.656 1 35.88 31 LEU B C 1
ATOM 2128 O O . LEU B 1 31 ? 21.375 18.234 26.453 1 35.88 31 LEU B O 1
ATOM 2132 N N . LYS B 1 32 ? 20.406 17.703 28.375 1 38.06 32 LYS B N 1
ATOM 2133 C CA . LYS B 1 32 ? 19.047 17.641 27.844 1 38.06 32 LYS B CA 1
ATOM 2134 C C . LYS B 1 32 ? 18.656 18.969 27.203 1 38.06 32 LYS B C 1
ATOM 2136 O O . LYS B 1 32 ? 18.844 20.031 27.781 1 38.06 32 LYS B O 1
ATOM 2141 N N . ARG B 1 33 ? 18.797 19.016 26 1 39.75 33 ARG B N 1
ATOM 2142 C CA . ARG B 1 33 ? 18.188 20.188 25.391 1 39.75 33 ARG B CA 1
ATOM 2143 C C . ARG B 1 33 ? 17 20.672 26.234 1 39.75 33 ARG B C 1
ATOM 2145 O O . ARG B 1 33 ? 16.312 19.875 26.859 1 39.75 33 ARG B O 1
ATOM 2152 N N . ASP B 1 34 ? 17.062 21.688 27 1 41.22 34 ASP B N 1
ATOM 2153 C CA . ASP B 1 34 ? 15.906 22.281 27.672 1 41.22 34 ASP B CA 1
ATOM 2154 C C . ASP B 1 34 ? 14.602 21.906 26.969 1 41.22 34 ASP B C 1
ATOM 2156 O O . ASP B 1 34 ? 14.469 22.078 25.766 1 41.22 34 ASP B O 1
ATOM 2160 N N . PRO B 1 35 ? 13.906 20.891 27.453 1 47.09 35 PRO B N 1
ATOM 2161 C CA . PRO B 1 35 ? 12.648 20.453 26.844 1 47.09 35 PRO B CA 1
ATOM 2162 C C . PRO B 1 35 ? 11.906 21.562 26.125 1 47.09 35 PRO B C 1
ATOM 2164 O O . PRO B 1 35 ? 10.938 21.312 25.406 1 47.09 35 PRO B O 1
ATOM 2167 N N . VAL B 1 36 ? 12.047 22.703 26.766 1 45.59 36 VAL B N 1
ATOM 2168 C CA . VAL B 1 36 ? 11.32 23.812 26.156 1 45.59 36 VAL B CA 1
ATOM 2169 C C . VAL B 1 36 ? 11.93 24.141 24.797 1 45.59 36 VAL B C 1
ATOM 2171 O O . VAL B 1 36 ? 12.016 25.312 24.422 1 45.59 36 VAL B O 1
ATOM 2174 N N . GLU B 1 37 ? 13.008 23.516 24.391 1 52 37 GLU B N 1
ATOM 2175 C CA . GLU B 1 37 ? 13.359 23.844 23 1 52 37 GLU B CA 1
ATOM 2176 C C . GLU B 1 37 ? 12.125 24.125 22.156 1 52 37 GLU B C 1
ATOM 2178 O O . GLU B 1 37 ? 11.07 23.516 22.375 1 52 37 GLU B O 1
ATOM 2183 N N . SER B 1 38 ? 12.062 25.312 21.406 1 70 38 SER B N 1
ATOM 2184 C CA . SER B 1 38 ? 10.984 26.094 20.797 1 70 38 SER B CA 1
ATOM 2185 C C . SER B 1 38 ? 10.055 25.203 19.969 1 70 38 SER B C 1
ATOM 2187 O O . SER B 1 38 ? 10.508 24.5 19.062 1 70 38 SER B O 1
ATOM 2189 N N . LEU B 1 39 ? 9.055 24.641 20.562 1 90.56 39 LEU B N 1
ATOM 2190 C CA . LEU B 1 39 ? 7.895 24 19.953 1 90.56 39 LEU B CA 1
ATOM 2191 C C . LEU B 1 39 ? 7.469 24.75 18.688 1 90.56 39 LEU B C 1
ATOM 2193 O O . LEU B 1 39 ? 6.305 25.125 18.547 1 90.56 39 LEU B O 1
ATOM 2197 N N . LYS B 1 40 ? 8.586 24.969 17.922 1 93.94 40 LYS B N 1
ATOM 2198 C CA . LYS B 1 40 ? 8.336 25.641 16.656 1 93.94 40 LYS B CA 1
ATOM 2199 C C . LYS B 1 40 ? 8.609 24.719 15.477 1 93.94 40 LYS B C 1
ATOM 2201 O O . LYS B 1 40 ? 9.492 23.859 15.555 1 93.94 40 LYS B O 1
ATOM 2206 N N . ASN B 1 41 ? 7.844 24.891 14.445 1 95.5 41 ASN B N 1
ATOM 2207 C CA . ASN B 1 41 ? 8.133 24.156 13.227 1 95.5 41 ASN B CA 1
ATOM 2208 C C . ASN B 1 41 ? 9.25 24.812 12.422 1 95.5 41 ASN B C 1
ATOM 2210 O O . ASN B 1 41 ? 9.766 25.859 12.812 1 95.5 41 ASN B O 1
ATOM 2214 N N . PRO B 1 42 ? 9.742 24.234 11.344 1 94.19 42 PRO B N 1
ATOM 2215 C CA . PRO B 1 42 ? 10.875 24.766 10.586 1 94.19 42 PRO B CA 1
ATOM 2216 C C . PRO B 1 42 ? 10.617 26.172 10.047 1 94.19 42 PRO B C 1
ATOM 2218 O O . PRO B 1 42 ? 11.562 26.891 9.695 1 94.19 42 PRO B O 1
ATOM 2221 N N . HIS B 1 43 ? 9.375 26.594 9.992 1 94.25 43 HIS B N 1
ATOM 2222 C CA . HIS B 1 43 ? 9.031 27.922 9.469 1 94.25 43 HIS B CA 1
ATOM 2223 C C . HIS B 1 43 ? 8.805 28.922 10.594 1 94.25 43 HIS B C 1
ATOM 2225 O O . HIS B 1 43 ? 8.383 30.047 10.352 1 94.25 43 HIS B O 1
ATOM 2231 N N . GLY B 1 44 ? 9 28.5 11.797 1 93.38 44 GLY B N 1
ATOM 2232 C CA . GLY B 1 44 ? 8.992 29.406 12.93 1 93.38 44 GLY B CA 1
ATOM 2233 C C . GLY B 1 44 ? 7.641 29.484 13.617 1 93.38 44 GLY B C 1
ATOM 2234 O O . GLY B 1 44 ? 7.473 30.234 14.586 1 93.38 44 GLY B O 1
ATOM 2235 N N . LEU B 1 45 ? 6.684 28.75 13.141 1 95 45 LEU B N 1
ATOM 2236 C CA . LEU B 1 45 ? 5.363 28.75 13.766 1 95 45 LEU B CA 1
ATOM 2237 C C . LEU B 1 45 ? 5.379 27.953 15.062 1 95 45 LEU B C 1
ATOM 2239 O O . LEU B 1 45 ? 5.844 26.797 15.086 1 95 45 LEU B O 1
ATOM 2243 N N . HIS B 1 46 ? 4.953 28.578 16.109 1 94.88 46 HIS B N 1
ATOM 2244 C CA . HIS B 1 46 ? 4.883 27.891 17.391 1 94.88 46 HIS B CA 1
ATOM 2245 C C . HIS B 1 46 ? 3.691 26.938 17.438 1 94.88 46 HIS B C 1
ATOM 2247 O O . HIS B 1 46 ? 2.605 27.266 16.969 1 94.88 46 HIS B O 1
ATOM 2253 N N . TYR B 1 47 ? 3.766 25.828 18.078 1 94.94 47 TYR B N 1
ATOM 2254 C CA . TYR B 1 47 ? 2.768 24.766 18.125 1 94.94 47 TYR B CA 1
ATOM 2255 C C . TYR B 1 47 ? 1.457 25.281 18.719 1 94.94 47 TYR B C 1
ATOM 2257 O O . TYR B 1 47 ? 0.378 24.969 18.203 1 94.94 47 TYR B O 1
ATOM 2265 N N . ASP B 1 48 ? 1.497 26.078 19.719 1 91 48 ASP B N 1
ATOM 2266 C CA . ASP B 1 48 ? 0.316 26.547 20.438 1 91 48 ASP B CA 1
ATOM 2267 C C . ASP B 1 48 ? -0.473 27.547 19.594 1 91 48 ASP B C 1
ATOM 2269 O O . ASP B 1 48 ? -1.633 27.844 19.906 1 91 48 ASP B O 1
ATOM 2273 N N . SER B 1 49 ? 0.129 28.062 18.609 1 91.31 49 SER B N 1
ATOM 2274 C CA . SER B 1 49 ? -0.517 29.078 17.781 1 91.31 49 SER B CA 1
ATOM 2275 C C . SER B 1 49 ? -1.495 28.438 16.797 1 91.31 49 SER B C 1
ATOM 2277 O O . SER B 1 49 ? -2.336 29.125 16.219 1 91.31 49 SER B O 1
ATOM 2279 N N . LEU B 1 50 ? -1.435 27.141 16.578 1 91.62 50 LEU B N 1
ATOM 2280 C CA . LEU B 1 50 ? -2.271 26.469 15.586 1 91.62 50 LEU B CA 1
ATOM 2281 C C . LEU B 1 50 ? -3.75 26.703 15.875 1 91.62 50 LEU B C 1
ATOM 2283 O O . LEU B 1 50 ? -4.504 27.109 14.992 1 91.62 50 LEU B O 1
ATOM 2287 N N . VAL B 1 51 ? -4.137 26.438 17.062 1 85.81 51 VAL B N 1
ATOM 2288 C CA . VAL B 1 51 ? -5.543 26.578 17.422 1 85.81 51 VAL B CA 1
ATOM 2289 C C . VAL B 1 51 ? -5.859 28.031 17.766 1 85.81 51 VAL B C 1
ATOM 2291 O O . VAL B 1 51 ? -6.867 28.578 17.312 1 85.81 51 VAL B O 1
ATOM 2294 N N . LYS B 1 52 ? -4.91 28.719 18.453 1 87.38 52 LYS B N 1
ATOM 2295 C CA . LYS B 1 52 ? -5.137 30.062 18.969 1 87.38 52 LYS B CA 1
ATOM 2296 C C . LYS B 1 52 ? -5.273 31.062 17.828 1 87.38 52 LYS B C 1
ATOM 2298 O O . LYS B 1 52 ? -6.09 31.984 17.906 1 87.38 52 LYS B O 1
ATOM 2303 N N . ASP B 1 53 ? -4.551 30.875 16.766 1 90.25 53 ASP B N 1
ATOM 2304 C CA . ASP B 1 53 ? -4.48 31.891 15.711 1 90.25 53 ASP B CA 1
ATOM 2305 C C . ASP B 1 53 ? -5.336 31.484 14.508 1 90.25 53 ASP B C 1
ATOM 2307 O O . ASP B 1 53 ? -5.211 32.062 13.43 1 90.25 53 ASP B O 1
ATOM 2311 N N . GLY B 1 54 ? -6.184 30.469 14.617 1 92.25 54 GLY B N 1
ATOM 2312 C CA . GLY B 1 54 ? -7.156 30.109 13.594 1 92.25 54 GLY B CA 1
ATOM 2313 C C . GLY B 1 54 ? -6.559 29.297 12.461 1 92.25 54 GLY B C 1
ATOM 2314 O O . GLY B 1 54 ? -7.145 29.203 11.383 1 92.25 54 GLY B O 1
ATOM 2315 N N . HIS B 1 55 ? -5.363 28.781 12.594 1 95.75 55 HIS B N 1
ATOM 2316 C CA . HIS B 1 55 ? -4.703 28.016 11.539 1 95.75 55 HIS B CA 1
ATOM 2317 C C . HIS B 1 55 ? -5.438 26.719 11.258 1 95.75 55 HIS B C 1
ATOM 2319 O O . HIS B 1 55 ? -5.434 26.219 10.125 1 95.75 55 HIS B O 1
ATOM 2325 N N . VAL B 1 56 ? -6.094 26.219 12.227 1 96.44 56 VAL B N 1
ATOM 2326 C CA . VAL B 1 56 ? -6.879 25 12.047 1 96.44 56 VAL B CA 1
ATOM 2327 C C . VAL B 1 56 ? -7.996 25.25 11.031 1 96.44 56 VAL B C 1
ATOM 2329 O O . VAL B 1 56 ? -8.242 24.422 10.156 1 96.44 56 VAL B O 1
ATOM 2332 N N . SER B 1 57 ? -8.641 26.406 11.18 1 95.88 57 SER B N 1
ATOM 2333 C CA . SER B 1 57 ? -9.672 26.781 10.227 1 95.88 57 SER B CA 1
ATOM 2334 C C . SER B 1 57 ? -9.102 26.938 8.82 1 95.88 57 SER B C 1
ATOM 2336 O O . SER B 1 57 ? -9.75 26.562 7.836 1 95.88 57 SER B O 1
ATOM 2338 N N . THR B 1 58 ? -7.945 27.531 8.742 1 97 58 THR B N 1
ATOM 2339 C CA . THR B 1 58 ? -7.254 27.672 7.465 1 97 58 THR B CA 1
ATOM 2340 C C . THR B 1 58 ? -7.02 26.328 6.809 1 97 58 THR B C 1
ATOM 2342 O O . THR B 1 58 ? -7.223 26.172 5.602 1 97 58 THR B O 1
ATOM 2345 N N . VAL B 1 59 ? -6.66 25.328 7.539 1 98.12 59 VAL B N 1
ATOM 2346 C CA . VAL B 1 59 ? -6.383 23.984 7.035 1 98.12 59 VAL B CA 1
ATOM 2347 C C . VAL B 1 59 ? -7.68 23.344 6.543 1 98.12 59 VAL B C 1
ATOM 2349 O O . VAL B 1 59 ? -7.723 22.766 5.453 1 98.12 59 VAL B O 1
ATOM 2352 N N . LYS B 1 60 ? -8.734 23.453 7.312 1 97.88 60 LYS B N 1
ATOM 2353 C CA . LYS B 1 60 ? -10.023 22.906 6.93 1 97.88 60 LYS B CA 1
ATOM 2354 C C . LYS B 1 60 ? -10.516 23.5 5.621 1 97.88 60 LYS B C 1
ATOM 2356 O O . LYS B 1 60 ? -11.031 22.781 4.754 1 97.88 60 LYS B O 1
ATOM 2361 N N . GLN B 1 61 ? -10.328 24.797 5.508 1 97.56 61 GLN B N 1
ATOM 2362 C CA . GLN B 1 61 ? -10.734 25.5 4.297 1 97.56 61 GLN B CA 1
ATOM 2363 C C . GLN B 1 61 ? -9.852 25.109 3.113 1 97.56 61 GLN B C 1
ATOM 2365 O O . GLN B 1 61 ? -10.352 24.828 2.021 1 97.56 61 GLN B O 1
ATOM 2370 N N . GLY B 1 62 ? -8.539 25.078 3.344 1 97.62 62 GLY B N 1
ATOM 2371 C CA . GLY B 1 62 ? -7.59 24.734 2.297 1 97.62 62 GLY B CA 1
ATOM 2372 C C . GLY B 1 62 ? -7.777 23.328 1.755 1 97.62 62 GLY B C 1
ATOM 2373 O O . GLY B 1 62 ? -7.484 23.062 0.588 1 97.62 62 GLY B O 1
ATOM 2374 N N . LEU B 1 63 ? -8.328 22.438 2.596 1 98.31 63 LEU B N 1
ATOM 2375 C CA . LEU B 1 63 ? -8.539 21.047 2.191 1 98.31 63 LEU B CA 1
ATOM 2376 C C . LEU B 1 63 ? -9.977 20.828 1.737 1 98.31 63 LEU B C 1
ATOM 2378 O O . LEU B 1 63 ? -10.367 19.703 1.406 1 98.31 63 LEU B O 1
ATOM 2382 N N . ASN B 1 64 ? -10.805 21.875 1.742 1 97.94 64 ASN B N 1
ATOM 2383 C CA . ASN B 1 64 ? -12.188 21.891 1.28 1 97.94 64 ASN B CA 1
ATOM 2384 C C . ASN B 1 64 ? -13.016 20.812 1.984 1 97.94 64 ASN B C 1
ATOM 2386 O O . ASN B 1 64 ? -13.859 20.172 1.361 1 97.94 64 ASN B O 1
ATOM 2390 N N . LEU B 1 65 ? -12.781 20.547 3.252 1 98.25 65 LEU B N 1
ATOM 2391 C CA . LEU B 1 65 ? -13.445 19.469 3.986 1 98.25 65 LEU B CA 1
ATOM 2392 C C . LEU B 1 65 ? -14.945 19.734 4.09 1 98.25 65 LEU B C 1
ATOM 2394 O O . LEU B 1 65 ? -15.75 18.812 3.92 1 98.25 65 LEU B O 1
ATOM 2398 N N . GLU B 1 66 ? -15.328 20.969 4.281 1 96.75 66 GLU B N 1
ATOM 2399 C CA . GLU B 1 66 ? -16.734 21.328 4.465 1 96.75 66 GLU B CA 1
ATOM 2400 C C . GLU B 1 66 ? -17.547 21.047 3.201 1 96.75 66 GLU B C 1
ATOM 2402 O O . GLU B 1 66 ? -18.719 20.688 3.277 1 96.75 66 GLU B O 1
ATOM 2407 N N . LYS B 1 67 ? -16.938 21.234 2.076 1 97.06 67 LYS B N 1
ATOM 2408 C CA . LYS B 1 67 ? -17.578 20.969 0.794 1 97.06 67 LYS B CA 1
ATOM 2409 C C . LYS B 1 67 ? -18.156 19.547 0.752 1 97.06 67 LYS B C 1
ATOM 2411 O O . LYS B 1 67 ? -19.172 19.312 0.093 1 97.06 67 LYS B O 1
ATOM 2416 N N . TYR B 1 68 ? -17.594 18.672 1.54 1 97.38 68 TYR B N 1
ATOM 2417 C CA . TYR B 1 68 ? -18 17.266 1.504 1 97.38 68 TYR B CA 1
ATOM 2418 C C . TYR B 1 68 ? -18.688 16.875 2.797 1 97.38 68 TYR B C 1
ATOM 2420 O O . TYR B 1 68 ? -18.891 15.688 3.061 1 97.38 68 TYR B O 1
ATOM 2428 N N . GLY B 1 69 ? -18.984 17.812 3.602 1 97.69 69 GLY B N 1
ATOM 2429 C CA . GLY B 1 69 ? -19.656 17.531 4.863 1 97.69 69 GLY B CA 1
ATOM 2430 C C . GLY B 1 69 ? -18.75 16.844 5.871 1 97.69 69 GLY B C 1
ATOM 2431 O O . GLY B 1 69 ? -19.219 16.062 6.707 1 97.69 69 GLY B O 1
ATOM 2432 N N . ILE B 1 70 ? -17.484 17.016 5.766 1 97.88 70 ILE B N 1
ATOM 2433 C CA . ILE B 1 70 ? -16.516 16.406 6.664 1 97.88 70 ILE B CA 1
ATOM 2434 C C . ILE B 1 70 ? -16.188 17.375 7.793 1 97.88 70 ILE B C 1
ATOM 2436 O O . ILE B 1 70 ? -15.758 18.516 7.547 1 97.88 70 ILE B O 1
ATOM 2440 N N . ASP B 1 71 ? -16.422 16.953 8.977 1 96.5 71 ASP B N 1
ATOM 2441 C CA . ASP B 1 71 ? -16.094 17.719 10.172 1 96.5 71 ASP B CA 1
ATOM 2442 C C . ASP B 1 71 ? -15.078 16.984 11.047 1 96.5 71 ASP B C 1
ATOM 2444 O O . ASP B 1 71 ? -15.438 16.094 11.805 1 96.5 71 ASP B O 1
ATOM 2448 N N . LEU B 1 72 ? -13.844 17.359 10.93 1 96.25 72 LEU B N 1
ATOM 2449 C CA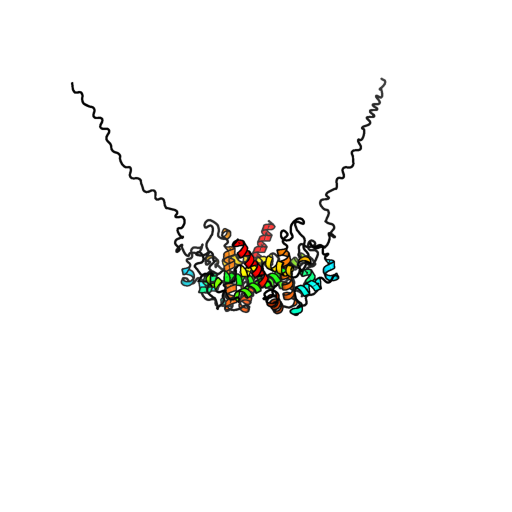 . LEU B 1 72 ? -12.789 16.828 11.789 1 96.25 72 LEU B CA 1
ATOM 2450 C C . LEU B 1 72 ? -12.555 17.734 12.992 1 96.25 72 LEU B C 1
ATOM 2452 O O . LEU B 1 72 ? -12.422 18.953 12.836 1 96.25 72 LEU B O 1
ATOM 2456 N N . PRO B 1 73 ? -12.5 17.203 14.156 1 95 73 PRO B N 1
ATOM 2457 C CA . PRO B 1 73 ? -12.188 18.016 15.336 1 95 73 PRO B CA 1
ATOM 2458 C C . PRO B 1 73 ? -10.844 18.719 15.234 1 95 73 PRO B C 1
ATOM 2460 O O . PRO B 1 73 ? -9.938 18.219 14.555 1 95 73 PRO B O 1
ATOM 2463 N N . ASP B 1 74 ? -10.734 19.828 15.984 1 94.5 74 ASP B N 1
ATOM 2464 C CA . ASP B 1 74 ? -9.523 20.641 15.922 1 94.5 74 ASP B CA 1
ATOM 2465 C C . ASP B 1 74 ? -8.305 19.844 16.375 1 94.5 74 ASP B C 1
ATOM 2467 O O . ASP B 1 74 ? -7.219 20 15.805 1 94.5 74 ASP B O 1
ATOM 2471 N N . ASP B 1 75 ? -8.477 19.047 17.312 1 92.94 75 ASP B N 1
ATOM 2472 C CA . ASP B 1 75 ? -7.348 18.281 17.828 1 92.94 75 ASP B CA 1
ATOM 2473 C C . ASP B 1 75 ? -6.871 17.25 16.797 1 92.94 75 ASP B C 1
ATOM 2475 O O . ASP B 1 75 ? -5.676 16.953 16.719 1 92.94 75 ASP B O 1
ATOM 2479 N N . ILE B 1 76 ? -7.82 16.734 16.016 1 94.31 76 ILE B N 1
ATOM 2480 C CA . ILE B 1 76 ? -7.465 15.781 14.977 1 94.31 76 ILE B CA 1
ATOM 2481 C C . ILE B 1 76 ? -6.707 16.5 13.859 1 94.31 76 ILE B C 1
ATOM 2483 O O . ILE B 1 76 ? -5.707 15.977 13.352 1 94.31 76 ILE B O 1
ATOM 2487 N N . ILE B 1 77 ? -7.141 17.672 13.516 1 97 77 ILE B N 1
ATOM 2488 C CA . ILE B 1 77 ? -6.441 18.453 12.5 1 97 77 ILE B CA 1
ATOM 2489 C C . ILE B 1 77 ? -5.02 18.75 12.977 1 97 77 ILE B C 1
ATOM 2491 O O . ILE B 1 77 ? -4.059 18.594 12.219 1 97 77 ILE B O 1
ATOM 2495 N N . THR B 1 78 ? -4.922 19.141 14.234 1 96.06 78 THR B N 1
ATOM 2496 C CA . THR B 1 78 ? -3.613 19.422 14.812 1 96.06 78 THR B CA 1
ATOM 2497 C C . THR B 1 78 ? -2.721 18.188 14.781 1 96.06 78 THR B C 1
ATOM 2499 O O . THR B 1 78 ? -1.542 18.281 14.43 1 96.06 78 THR B O 1
ATOM 2502 N N . GLN B 1 79 ? -3.268 17.125 15.07 1 94.81 79 GLN B N 1
ATOM 2503 C CA . GLN B 1 79 ? -2.525 15.867 15.039 1 94.81 79 GLN B CA 1
ATOM 2504 C C . GLN B 1 79 ? -2.082 15.523 13.617 1 94.81 79 GLN B C 1
ATOM 2506 O O . GLN B 1 79 ? -0.954 15.078 13.406 1 94.81 79 GLN B O 1
ATOM 2511 N N . CYS B 1 80 ? -2.936 15.703 12.656 1 97.5 80 CYS B N 1
ATOM 2512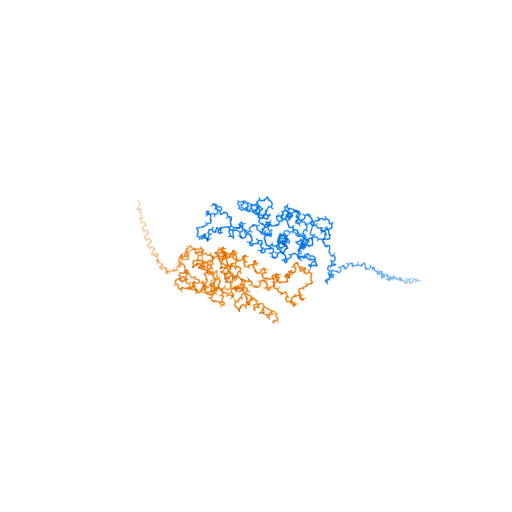 C CA . CYS B 1 80 ? -2.598 15.445 11.266 1 97.5 80 CYS B CA 1
ATOM 2513 C C . CYS B 1 80 ? -1.415 16.297 10.82 1 97.5 80 CYS B C 1
ATOM 2515 O O . CYS B 1 80 ? -0.608 15.859 9.992 1 97.5 80 CYS B O 1
ATOM 2517 N N . LEU B 1 81 ? -1.268 17.469 11.414 1 98.12 81 LEU B N 1
ATOM 2518 C CA . LEU B 1 81 ? -0.23 18.406 11.008 1 98.12 81 LEU B CA 1
ATOM 2519 C C . LEU B 1 81 ? 1.073 18.141 11.75 1 98.12 81 LEU B C 1
ATOM 2521 O O . LEU B 1 81 ? 2.068 18.828 11.547 1 98.12 81 LEU B O 1
ATOM 2525 N N . THR B 1 82 ? 1.099 17.125 12.555 1 97.12 82 THR B N 1
ATOM 2526 C CA . THR B 1 82 ? 2.248 16.891 13.422 1 97.12 82 THR B CA 1
ATOM 2527 C C . THR B 1 82 ? 2.938 15.57 13.062 1 97.12 82 THR B C 1
ATOM 2529 O O . THR B 1 82 ? 2.328 14.5 13.148 1 97.12 82 THR B O 1
ATOM 2532 N N . HIS B 1 83 ? 4.121 15.688 12.594 1 96.31 83 HIS B N 1
ATOM 2533 C CA . HIS B 1 83 ? 4.938 14.516 12.281 1 96.31 83 HIS B CA 1
ATOM 2534 C C . HIS B 1 83 ? 5.59 13.945 13.531 1 96.31 83 H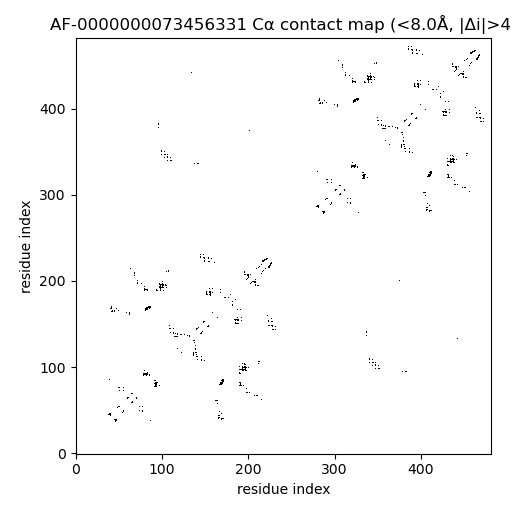IS B C 1
ATOM 2536 O O . HIS B 1 83 ? 5.875 14.68 14.484 1 96.31 83 HIS B O 1
ATOM 2542 N N . LYS B 1 84 ? 5.914 12.711 13.555 1 92 84 LYS B N 1
ATOM 2543 C CA . LYS B 1 84 ? 6.461 12.016 14.711 1 92 84 LYS B CA 1
ATOM 2544 C C . LYS B 1 84 ? 7.812 12.602 15.117 1 92 84 LYS B C 1
ATOM 2546 O O . LYS B 1 84 ? 8.219 12.484 16.281 1 92 84 LYS B O 1
ATOM 2551 N N . SER B 1 85 ? 8.555 13.164 14.195 1 93.25 85 SER B N 1
ATOM 2552 C CA . SER B 1 85 ? 9.875 13.734 14.484 1 93.25 85 SER B CA 1
ATOM 2553 C C . SER B 1 85 ? 9.758 14.984 15.336 1 93.25 85 SER B C 1
ATOM 2555 O O . SER B 1 85 ? 10.75 15.445 15.906 1 93.25 85 SER B O 1
ATOM 2557 N N . PHE B 1 86 ? 8.578 15.484 15.383 1 94.12 86 PHE B N 1
ATOM 2558 C CA . PHE B 1 86 ? 8.414 16.75 16.078 1 94.12 86 PHE B CA 1
ATOM 2559 C C . PHE B 1 86 ? 8.438 16.547 17.594 1 94.12 86 PHE B C 1
ATOM 2561 O O . PHE B 1 86 ? 7.812 15.633 18.109 1 94.12 86 PHE B O 1
ATOM 2568 N N . ALA B 1 87 ? 9.234 17.391 18.266 1 90.75 87 ALA B N 1
ATOM 2569 C CA . ALA B 1 87 ? 9.258 17.469 19.734 1 90.75 87 ALA B CA 1
ATOM 2570 C C . ALA B 1 87 ? 9.477 16.094 20.359 1 90.75 87 ALA B C 1
ATOM 2572 O O . ALA B 1 87 ? 8.844 15.758 21.359 1 90.75 87 ALA B O 1
ATOM 2573 N N . GLN B 1 88 ? 10.219 15.258 19.672 1 83.31 88 GLN B N 1
ATOM 2574 C CA . GLN B 1 88 ? 10.609 13.945 20.156 1 83.31 88 GLN B CA 1
ATOM 2575 C C . GLN B 1 88 ? 9.383 13.078 20.438 1 83.31 88 GLN B C 1
ATOM 2577 O O . GLN B 1 88 ? 9.398 12.25 21.359 1 83.31 88 GLN B O 1
ATOM 2582 N N . GLY B 1 89 ? 8.281 13.484 19.844 1 83.25 89 GLY B N 1
ATOM 2583 C CA . GLY B 1 89 ? 7.09 12.656 19.938 1 83.25 89 GLY B CA 1
ATOM 2584 C C . GLY B 1 89 ? 6.234 12.977 21.141 1 83.25 89 GLY B C 1
ATOM 2585 O O . GLY B 1 89 ? 5.336 12.211 21.5 1 83.25 89 GLY B O 1
ATOM 2586 N N . ILE B 1 90 ? 6.438 14.062 21.75 1 83.69 90 ILE B N 1
ATOM 2587 C CA . ILE B 1 90 ? 5.691 14.422 22.953 1 83.69 90 ILE B CA 1
ATOM 2588 C C . ILE B 1 90 ? 4.277 14.852 22.562 1 83.69 90 ILE B C 1
ATOM 2590 O O . ILE B 1 90 ? 3.33 14.633 23.312 1 83.69 90 ILE B O 1
ATOM 2594 N N . LYS B 1 91 ? 4.16 15.469 21.438 1 89.56 91 LYS B N 1
ATOM 2595 C CA . LYS B 1 91 ? 2.842 15.867 20.938 1 89.56 91 LYS B CA 1
ATOM 2596 C C . LYS B 1 91 ? 2.203 14.742 20.125 1 89.56 91 LYS B C 1
ATOM 2598 O O . LYS B 1 91 ? 2.9 13.969 19.469 1 89.56 91 LYS B O 1
ATOM 2603 N N . PRO B 1 92 ? 0.851 14.664 20.219 1 89.5 92 PRO B N 1
ATOM 2604 C CA . PRO B 1 92 ? 0.21 13.68 19.344 1 89.5 92 PRO B CA 1
ATOM 2605 C C . PRO B 1 92 ? 0.59 13.867 17.875 1 89.5 92 PRO B C 1
ATOM 2607 O O . PRO B 1 92 ? 0.539 14.984 17.359 1 89.5 92 PRO B O 1
ATOM 2610 N N . TYR B 1 93 ? 1.035 12.812 17.234 1 92.88 93 TYR B N 1
ATOM 2611 C CA . TYR B 1 93 ? 1.494 12.914 15.852 1 92.88 93 TYR B CA 1
ATOM 2612 C C . TYR B 1 93 ? 0.671 12.016 14.93 1 92.88 93 TYR B C 1
ATOM 2614 O O . TYR B 1 93 ? -0.147 11.219 15.406 1 92.88 93 TYR B O 1
ATOM 2622 N N . ASN B 1 94 ? 0.91 12.078 13.641 1 94.38 94 ASN B N 1
ATOM 2623 C CA . ASN B 1 94 ? -0.074 11.617 12.664 1 94.38 94 ASN B CA 1
ATOM 2624 C C . ASN B 1 94 ? 0.296 10.25 12.094 1 94.38 94 ASN B C 1
ATOM 2626 O O . ASN B 1 94 ? -0.376 9.742 11.195 1 94.38 94 ASN B O 1
ATOM 2630 N N . GLN B 1 95 ? 1.188 9.539 12.648 1 92.31 95 GLN B N 1
ATOM 2631 C CA . GLN B 1 95 ? 1.773 8.344 12.047 1 92.31 95 GLN B CA 1
ATOM 2632 C C . GLN B 1 95 ? 0.716 7.27 11.82 1 92.31 95 GLN B C 1
ATOM 2634 O O . GLN B 1 95 ? 0.581 6.746 10.711 1 92.31 95 GLN B O 1
ATOM 2639 N N . LYS B 1 96 ? -0.001 6.941 12.789 1 88.62 96 LYS B N 1
ATOM 2640 C CA . LYS B 1 96 ? -0.955 5.844 12.664 1 88.62 96 LYS B CA 1
ATOM 2641 C C . LYS B 1 96 ? -2.119 6.227 11.75 1 88.62 96 LYS B C 1
ATOM 2643 O O . LYS B 1 96 ? -2.607 5.398 10.977 1 88.62 96 LYS B O 1
ATOM 2648 N N . LEU B 1 97 ? -2.607 7.469 11.844 1 92.19 97 LEU B N 1
ATOM 2649 C CA . LEU B 1 97 ? -3.619 7.965 10.922 1 92.19 97 LEU B CA 1
ATOM 2650 C C . LEU B 1 97 ? -3.111 7.91 9.484 1 92.19 97 LEU B C 1
ATOM 2652 O O . LEU B 1 97 ? -3.859 7.551 8.57 1 92.19 97 LEU B O 1
ATOM 2656 N N . SER B 1 98 ? -1.827 8.219 9.359 1 95.5 98 SER B N 1
ATOM 2657 C CA . SER B 1 98 ? -1.196 8.234 8.039 1 95.5 98 SER B CA 1
ATOM 2658 C C . SER B 1 98 ? -1.118 6.832 7.445 1 95.5 98 SER B C 1
ATOM 2660 O O . SER B 1 98 ? -1.269 6.656 6.234 1 95.5 98 SER B O 1
ATOM 2662 N N . ILE B 1 99 ? -0.889 5.879 8.258 1 92.06 99 ILE B N 1
ATOM 2663 C CA . ILE B 1 99 ? -0.812 4.504 7.781 1 92.06 99 ILE B CA 1
ATOM 2664 C C . ILE B 1 99 ? -2.166 4.078 7.215 1 92.06 99 ILE B C 1
ATOM 2666 O O . ILE B 1 99 ? -2.248 3.584 6.09 1 92.06 99 ILE B O 1
ATOM 2670 N N . ILE B 1 100 ? -3.18 4.34 7.895 1 90.44 100 ILE B N 1
ATOM 2671 C CA . ILE B 1 100 ? -4.523 3.969 7.465 1 90.44 100 ILE B CA 1
ATOM 2672 C C . ILE B 1 100 ? -4.879 4.715 6.184 1 90.44 100 ILE B C 1
ATOM 2674 O O . ILE B 1 100 ? -5.273 4.102 5.188 1 90.44 100 ILE B O 1
ATOM 2678 N N . GLY B 1 101 ? -4.711 5.949 6.25 1 95.56 101 GLY B N 1
ATOM 2679 C CA . GLY B 1 101 ? -5.039 6.762 5.09 1 95.56 101 GLY B CA 1
ATOM 2680 C C . GLY B 1 101 ? -4.18 6.445 3.879 1 95.56 101 GLY B C 1
ATOM 2681 O O . GLY B 1 101 ? -4.656 6.5 2.742 1 95.56 101 GLY B O 1
ATOM 2682 N N . GLY B 1 102 ? -2.936 6.164 4.148 1 95.56 102 GLY B N 1
ATOM 2683 C CA . GLY B 1 102 ? -2.023 5.828 3.064 1 95.56 102 GLY B CA 1
ATOM 2684 C C . GLY B 1 102 ? -2.432 4.582 2.303 1 95.56 102 GLY B C 1
ATOM 2685 O O . GLY B 1 102 ? -2.447 4.578 1.07 1 95.56 102 GLY B O 1
ATOM 2686 N N . HIS B 1 103 ? -2.752 3.574 3.025 1 91.88 103 HIS B N 1
ATOM 2687 C CA . HIS B 1 103 ? -3.195 2.342 2.387 1 91.88 103 HIS B CA 1
ATOM 2688 C C . HIS B 1 103 ? -4.512 2.549 1.643 1 91.88 103 HIS B C 1
ATOM 2690 O O . HIS B 1 103 ? -4.707 2.006 0.553 1 91.88 103 HIS B O 1
ATOM 2696 N N . PHE B 1 104 ? -5.352 3.312 2.189 1 93.5 104 PHE B N 1
ATOM 2697 C CA . PHE B 1 104 ? -6.641 3.588 1.565 1 93.5 104 PHE B CA 1
ATOM 2698 C C . PHE B 1 104 ? -6.457 4.375 0.273 1 93.5 104 PHE B C 1
ATOM 2700 O O . PHE B 1 104 ? -7.066 4.047 -0.749 1 93.5 104 PHE B O 1
ATOM 2707 N N . VAL B 1 105 ? -5.617 5.383 0.316 1 96.19 105 VAL B N 1
ATOM 2708 C CA . VAL B 1 105 ? -5.367 6.211 -0.859 1 96.19 105 VAL B CA 1
ATOM 2709 C C . VAL B 1 105 ? -4.742 5.367 -1.964 1 96.19 105 VAL B C 1
ATOM 2711 O O . VAL B 1 105 ? -5.109 5.488 -3.135 1 96.19 105 VAL B O 1
ATOM 2714 N N . LYS B 1 106 ? -3.824 4.535 -1.572 1 93.62 106 LYS B N 1
ATOM 2715 C CA . LYS B 1 106 ? -3.176 3.662 -2.545 1 93.62 106 LYS B CA 1
ATOM 2716 C C . LYS B 1 106 ? -4.188 2.727 -3.201 1 93.62 106 LYS B C 1
ATOM 2718 O O . LYS B 1 106 ? -4.172 2.543 -4.422 1 93.62 106 LYS B O 1
ATOM 2723 N N . TYR B 1 107 ? -4.969 2.18 -2.406 1 91.44 107 TYR B N 1
ATOM 2724 C CA . TYR B 1 107 ? -6.023 1.293 -2.887 1 91.44 107 TYR B CA 1
ATOM 2725 C C . TYR B 1 107 ? -6.957 2.023 -3.844 1 91.44 107 TYR B C 1
ATOM 2727 O O . TYR B 1 107 ? -7.246 1.528 -4.934 1 91.44 107 TYR B O 1
ATOM 2735 N N . GLN B 1 108 ? -7.348 3.232 -3.482 1 91.81 108 GLN B N 1
ATOM 2736 C CA . GLN B 1 108 ? -8.227 4.039 -4.32 1 91.81 108 GLN B CA 1
ATOM 2737 C C . GLN B 1 108 ? -7.539 4.438 -5.621 1 91.81 108 GLN B C 1
ATOM 2739 O O . GLN B 1 108 ? -8.172 4.484 -6.68 1 91.81 108 GLN B O 1
ATOM 2744 N N . ALA B 1 109 ? -6.309 4.77 -5.535 1 91.94 109 ALA B N 1
ATOM 2745 C CA . ALA B 1 109 ? -5.551 5.145 -6.727 1 91.94 109 ALA B CA 1
ATOM 2746 C C . ALA B 1 109 ? -5.484 3.988 -7.719 1 91.94 109 ALA B C 1
ATOM 2748 O O . ALA B 1 109 ? -5.59 4.195 -8.93 1 91.94 109 ALA B O 1
ATOM 2749 N N . CYS B 1 110 ? -5.242 2.816 -7.184 1 88.44 110 CYS B N 1
ATOM 2750 C CA . CYS B 1 110 ? -5.227 1.616 -8.016 1 88.44 110 CYS B CA 1
ATOM 2751 C C . CYS B 1 110 ? -6.555 1.438 -8.734 1 88.44 110 CYS B C 1
ATOM 2753 O O . CYS B 1 110 ? -6.578 1.225 -9.953 1 88.44 110 CYS B O 1
ATOM 2755 N N . LEU B 1 111 ? -7.641 1.574 -8.016 1 85.44 111 LEU B N 1
ATOM 2756 C CA . LEU B 1 111 ? -8.969 1.425 -8.594 1 85.44 111 LEU B CA 1
ATOM 2757 C C . LEU B 1 111 ? -9.242 2.516 -9.625 1 85.44 111 LEU B C 1
ATOM 2759 O O . LEU B 1 111 ? -9.852 2.254 -10.672 1 85.44 111 LEU B O 1
ATOM 2763 N N . HIS B 1 112 ? -8.789 3.652 -9.234 1 84.81 112 HIS B N 1
ATOM 2764 C CA . HIS B 1 112 ? -8.969 4.793 -10.125 1 84.81 112 HIS B CA 1
ATOM 2765 C C . HIS B 1 112 ? -8.227 4.578 -11.445 1 84.81 112 HIS B C 1
ATOM 2767 O O . HIS B 1 112 ? -8.711 4.984 -12.5 1 84.81 112 HIS B O 1
ATOM 2773 N N . SER B 1 113 ? -7.121 4.016 -11.406 1 80.81 113 SER B N 1
ATOM 2774 C CA . SER B 1 113 ? -6.281 3.795 -12.578 1 80.81 113 SER B CA 1
ATOM 2775 C C . SER B 1 113 ? -6.852 2.695 -13.469 1 80.81 113 SER B C 1
ATOM 2777 O O . SER B 1 113 ? -6.547 2.635 -14.664 1 80.81 113 SER B O 1
ATOM 2779 N N . LEU B 1 114 ? -7.527 1.668 -12.906 1 75.5 114 LEU B N 1
ATOM 2780 C CA . LEU B 1 114 ? -8.156 0.601 -13.68 1 75.5 114 LEU B CA 1
ATOM 2781 C C . LEU B 1 114 ? -9.219 1.163 -14.617 1 75.5 114 LEU B C 1
ATOM 2783 O O . LEU B 1 114 ? -9.43 0.628 -15.711 1 75.5 114 LEU B O 1
ATOM 2787 N N . GLY B 1 115 ? -9.961 2.184 -14.219 1 61.56 115 GLY B N 1
ATOM 2788 C CA . GLY B 1 115 ? -11.039 2.766 -14.992 1 61.56 115 GLY B CA 1
ATOM 2789 C C . GLY B 1 115 ? -10.562 3.75 -16.047 1 61.56 115 GLY B C 1
ATOM 2790 O O . GLY B 1 115 ? -11.344 4.211 -16.875 1 61.56 115 GLY B O 1
ATOM 2791 N N . LEU B 1 116 ? -9.375 4.172 -16 1 55.75 116 LEU B N 1
ATOM 2792 C CA . LEU B 1 116 ? -8.922 5.211 -16.906 1 55.75 116 LEU B CA 1
ATOM 2793 C C . LEU B 1 116 ? -8.633 4.633 -18.297 1 55.75 116 LEU B C 1
ATOM 2795 O O . LEU B 1 116 ? -8.117 3.516 -18.406 1 55.75 116 LEU B O 1
ATOM 2799 N N . PRO B 1 117 ? -9.352 5.242 -19.344 1 47.09 117 PRO B N 1
ATOM 2800 C CA . PRO B 1 117 ? -9.109 4.797 -20.719 1 47.09 117 PRO B CA 1
ATOM 2801 C C . PRO B 1 117 ? -7.637 4.863 -21.109 1 47.09 117 PRO B C 1
ATOM 2803 O O . PRO B 1 117 ? -6.902 5.73 -20.625 1 47.09 117 PRO B O 1
ATOM 2806 N N . VAL B 1 118 ? -7.02 3.678 -21.484 1 43.66 118 VAL B N 1
ATOM 2807 C CA . VAL B 1 118 ? -5.672 3.674 -22.031 1 43.66 118 VAL B CA 1
ATOM 2808 C C . VAL B 1 118 ? -5.625 4.543 -23.281 1 43.66 118 VAL B C 1
ATOM 2810 O O . VAL B 1 118 ? -6.5 4.445 -24.156 1 43.66 118 VAL B O 1
ATOM 2813 N N . SER B 1 119 ? -5.023 5.625 -23.172 1 41.62 119 SER B N 1
ATOM 2814 C CA . SER B 1 119 ? -4.898 6.406 -24.406 1 41.62 119 SER B CA 1
ATOM 2815 C C . SER B 1 119 ? -4.402 5.547 -25.562 1 41.62 119 SER B C 1
ATOM 2817 O O . SER B 1 119 ? -3.75 4.523 -25.344 1 41.62 119 SER B O 1
ATOM 2819 N N . GLU B 1 120 ? -4.945 5.863 -26.703 1 40.47 120 GLU B N 1
ATOM 2820 C CA . GLU B 1 120 ? -4.512 5.227 -27.938 1 40.47 120 GLU B CA 1
ATOM 2821 C C . GLU B 1 120 ? -2.99 5.125 -28 1 40.47 120 GLU B C 1
ATOM 2823 O O . GLU B 1 120 ? -2.449 4.129 -28.484 1 40.47 120 GLU B O 1
ATOM 2828 N N . ARG B 1 121 ? -2.404 6.172 -27.641 1 39.75 121 ARG B N 1
ATOM 2829 C CA . ARG B 1 121 ? -0.949 6.215 -27.719 1 39.75 121 ARG B CA 1
ATOM 2830 C C . ARG B 1 121 ? -0.318 5.172 -26.797 1 39.75 121 ARG B C 1
ATOM 2832 O O . ARG B 1 121 ? 0.671 4.535 -27.156 1 39.75 121 ARG B O 1
ATOM 2839 N N . GLN B 1 122 ? -0.814 5.141 -25.672 1 42.28 122 GLN B N 1
ATOM 2840 C CA . GLN B 1 122 ? -0.294 4.176 -24.703 1 42.28 122 GLN B CA 1
ATOM 2841 C C . GLN B 1 122 ? -0.683 2.75 -25.078 1 42.28 122 GLN B C 1
ATOM 2843 O O . GLN B 1 122 ? 0.062 1.806 -24.812 1 42.28 122 GLN B O 1
ATOM 2848 N N . LEU B 1 123 ? -1.841 2.627 -25.547 1 42.5 123 LEU B N 1
ATOM 2849 C CA . LEU B 1 123 ? -2.211 1.362 -26.172 1 42.5 123 LEU B CA 1
ATOM 2850 C C . LEU B 1 123 ? -1.199 0.969 -27.25 1 42.5 123 LEU B C 1
ATOM 2852 O O . LEU B 1 123 ? -0.885 -0.213 -27.406 1 42.5 123 LEU B O 1
ATOM 2856 N N . SER B 1 124 ? -0.854 2.025 -27.969 1 42.25 124 SER B N 1
ATOM 2857 C CA . SER B 1 124 ? 0.094 1.739 -29.047 1 42.25 124 SER B CA 1
ATOM 2858 C C . SER B 1 124 ? 1.437 1.278 -28.484 1 42.25 124 SER B C 1
ATOM 2860 O O . SER B 1 124 ? 2.174 0.548 -29.156 1 42.25 124 SER B O 1
ATOM 2862 N N . GLN B 1 125 ? 1.821 1.953 -27.469 1 41.09 125 GLN B N 1
ATOM 2863 C CA . GLN B 1 125 ? 3.117 1.593 -26.891 1 41.09 125 GLN B CA 1
ATOM 2864 C C . GLN B 1 125 ? 3.006 0.355 -26.016 1 41.09 125 GLN B C 1
ATOM 2866 O O . GLN B 1 125 ? 4.02 -0.227 -25.625 1 41.09 125 GLN B O 1
ATOM 2871 N N . SER B 1 126 ? 1.944 0.256 -25.297 1 41.47 126 SER B N 1
ATOM 2872 C CA . SER B 1 126 ? 1.712 -0.946 -24.516 1 41.47 126 SER B CA 1
ATOM 2873 C C . SER B 1 126 ? 1.695 -2.193 -25.391 1 41.47 126 SER B C 1
ATOM 2875 O O . SER B 1 126 ? 1.012 -2.23 -26.406 1 41.47 126 SER B O 1
ATOM 2877 N N . VAL B 1 127 ? 2.691 -2.807 -25.469 1 40.03 127 VAL B N 1
ATOM 2878 C CA . VAL B 1 127 ? 2.77 -4.082 -26.172 1 40.03 127 VAL B CA 1
ATOM 2879 C C . VAL B 1 127 ? 1.422 -4.793 -26.094 1 40.03 127 VAL B C 1
ATOM 2881 O O . VAL B 1 127 ? 0.622 -4.535 -25.203 1 40.03 127 VAL B O 1
ATOM 2884 N N . GLN B 1 128 ? 1.192 -5.863 -27.031 1 40.5 128 GLN B N 1
ATOM 2885 C CA . GLN B 1 128 ? 0.173 -6.836 -27.406 1 40.5 128 GLN B CA 1
ATOM 2886 C C . GLN B 1 128 ? -0.597 -7.328 -26.188 1 40.5 128 GLN B C 1
ATOM 2888 O O . GLN B 1 128 ? -1.828 -7.391 -26.203 1 40.5 128 GLN B O 1
ATOM 2893 N N . SER B 1 129 ? 0.028 -8.312 -25.391 1 42.09 129 SER B N 1
ATOM 2894 C CA . SER B 1 129 ? -0.484 -9.562 -24.828 1 42.09 129 SER B CA 1
ATOM 2895 C C . SER B 1 129 ? -1.109 -9.336 -23.453 1 42.09 129 SER B C 1
ATOM 2897 O O . SER B 1 129 ? -1.314 -10.289 -22.688 1 42.09 129 SER B O 1
ATOM 2899 N N . GLU B 1 130 ? -1.21 -8.031 -22.984 1 49.03 130 GLU B N 1
ATOM 2900 C CA . GLU B 1 130 ? -1.783 -8.211 -21.656 1 49.03 130 GLU B CA 1
ATOM 2901 C C . GLU B 1 130 ? -3.295 -8.414 -21.734 1 49.03 130 GLU B C 1
ATOM 2903 O O . GLU B 1 130 ? -4.008 -7.594 -22.312 1 49.03 130 GLU B O 1
ATOM 2908 N N . PRO B 1 131 ? -3.76 -9.555 -21.547 1 48.75 131 PRO B N 1
ATOM 2909 C CA . PRO B 1 131 ? -5.188 -9.867 -21.656 1 48.75 131 PRO B CA 1
ATOM 2910 C C . PRO B 1 131 ? -6.062 -8.938 -20.828 1 48.75 131 PRO B C 1
ATOM 2912 O O . PRO B 1 131 ? -5.656 -8.508 -19.734 1 48.75 131 PRO B O 1
ATOM 2915 N N . VAL B 1 132 ? -6.898 -8.148 -21.469 1 51.28 132 VAL B N 1
ATOM 2916 C CA . VAL B 1 132 ? -8.047 -7.5 -20.859 1 51.28 132 VAL B CA 1
ATOM 2917 C C . VAL B 1 132 ? -8.844 -8.523 -20.047 1 51.28 132 VAL B C 1
ATOM 2919 O O . VAL B 1 132 ? -9.266 -9.555 -20.578 1 51.28 132 VAL B O 1
ATOM 2922 N N . ILE B 1 133 ? -8.578 -8.688 -18.828 1 54.03 133 ILE B N 1
ATOM 2923 C CA . ILE B 1 133 ? -9.438 -9.523 -18 1 54.03 133 ILE B CA 1
ATOM 2924 C C . ILE B 1 133 ? -10.711 -8.758 -17.641 1 54.03 133 ILE B C 1
ATOM 2926 O O . ILE B 1 133 ? -10.648 -7.68 -17.047 1 54.03 133 ILE B O 1
ATOM 2930 N N . ASN B 1 134 ? -11.797 -9.328 -17.969 1 50.53 134 ASN B N 1
ATOM 2931 C CA . ASN B 1 134 ? -13.133 -8.805 -17.703 1 50.53 134 ASN B CA 1
ATOM 2932 C C . ASN B 1 134 ? -13.297 -7.379 -18.203 1 50.53 134 ASN B C 1
ATOM 2934 O O . ASN B 1 134 ? -13.875 -6.535 -17.516 1 50.53 134 ASN B O 1
ATOM 2938 N N . GLY B 1 135 ? -12.562 -7.164 -19.344 1 53.22 135 GLY B N 1
ATOM 2939 C CA . GLY B 1 135 ? -12.734 -5.859 -19.953 1 53.22 135 GLY B CA 1
ATOM 2940 C C . GLY B 1 135 ? -11.906 -4.773 -19.281 1 53.22 135 GLY B C 1
ATOM 2941 O O . GLY B 1 135 ? -12.047 -3.594 -19.609 1 53.22 135 GLY B O 1
ATOM 2942 N N . LEU B 1 136 ? -11.258 -5.223 -18.266 1 55.84 136 LEU B N 1
ATOM 2943 C CA . LEU B 1 136 ? -10.492 -4.215 -17.547 1 55.84 136 LEU B CA 1
ATOM 2944 C C . LEU B 1 136 ? -9.148 -3.959 -18.234 1 55.84 136 LEU B C 1
ATOM 2946 O O . LEU B 1 136 ? -8.5 -4.895 -18.703 1 55.84 136 LEU B O 1
ATOM 2950 N N . ASN B 1 137 ? -9.016 -2.764 -18.672 1 55.97 137 ASN B N 1
ATOM 2951 C CA . ASN B 1 137 ? -7.734 -2.301 -19.188 1 55.97 137 ASN B CA 1
ATOM 2952 C C . ASN B 1 137 ? -6.738 -2.021 -18.078 1 55.97 137 ASN B C 1
ATOM 2954 O O . ASN B 1 137 ? -6.957 -1.132 -17.25 1 55.97 137 ASN B O 1
ATOM 2958 N N . PHE B 1 138 ? -5.828 -3.014 -17.891 1 63.56 138 PHE B N 1
ATOM 2959 C CA . PHE B 1 138 ? -4.828 -2.854 -16.844 1 63.56 138 PHE B CA 1
ATOM 2960 C C . PHE B 1 138 ? -3.832 -1.761 -17.219 1 63.56 138 PHE B C 1
ATOM 2962 O O . PHE B 1 138 ? -2.896 -1.488 -16.453 1 63.56 138 PHE B O 1
ATOM 2969 N N . GLY B 1 139 ? -4.055 -1.1 -18.344 1 57.44 139 GLY B N 1
ATOM 2970 C CA . GLY B 1 139 ? -2.947 -0.468 -19.047 1 57.44 139 GLY B CA 1
ATOM 2971 C C . GLY B 1 139 ? -2.189 0.529 -18.188 1 57.44 139 GLY B C 1
ATOM 2972 O O . GLY B 1 139 ? -0.958 0.581 -18.234 1 57.44 139 GLY B O 1
ATOM 2973 N N . MET B 1 140 ? -2.898 1.233 -17.344 1 62.53 140 MET B N 1
ATOM 2974 C CA . MET B 1 140 ? -2.09 2.248 -16.672 1 62.53 140 MET B CA 1
ATOM 2975 C C . MET B 1 140 ? -1.606 1.747 -15.32 1 62.53 140 MET B C 1
ATOM 2977 O O . MET B 1 140 ? -0.811 2.414 -14.656 1 62.53 140 MET B O 1
ATOM 2981 N N . LEU B 1 141 ? -2.045 0.604 -15.008 1 70.12 141 LEU B N 1
ATOM 2982 C CA . LEU B 1 141 ? -1.679 0.107 -13.688 1 70.12 141 LEU B CA 1
ATOM 2983 C C . LEU B 1 141 ? -0.186 -0.195 -13.609 1 70.12 141 LEU B C 1
ATOM 2985 O O . LEU B 1 141 ? 0.345 -0.93 -14.445 1 70.12 141 LEU B O 1
ATOM 2989 N N . GLY B 1 142 ? 0.429 0.498 -12.648 1 67.81 142 GLY B N 1
ATOM 2990 C CA . GLY B 1 142 ? 1.848 0.26 -12.43 1 67.81 142 GLY B CA 1
ATOM 2991 C C . GLY B 1 142 ? 2.736 1.113 -13.312 1 67.81 142 GLY B C 1
ATOM 2992 O O . GLY B 1 142 ? 3.965 1.037 -13.227 1 67.81 142 GLY B O 1
ATOM 2993 N N . LYS B 1 143 ? 2.145 1.863 -14.117 1 70.12 143 LYS B N 1
ATOM 2994 C CA . LYS B 1 143 ? 2.928 2.74 -14.984 1 70.12 143 LYS B CA 1
ATOM 2995 C C . LYS B 1 143 ? 3.318 4.023 -14.258 1 70.12 143 LYS B C 1
ATOM 2997 O O . LYS B 1 143 ? 2.826 4.297 -13.156 1 70.12 143 LYS B O 1
ATOM 3002 N N . GLY B 1 144 ? 4.211 4.766 -14.805 1 67.44 144 GLY B N 1
ATOM 3003 C CA . GLY B 1 144 ? 4.734 5.988 -14.227 1 67.44 144 GLY B CA 1
ATOM 3004 C C . GLY B 1 144 ? 3.652 6.98 -13.844 1 67.44 144 GLY B C 1
ATOM 3005 O O . GLY B 1 144 ? 3.719 7.594 -12.773 1 67.44 144 GLY B O 1
ATOM 3006 N N . SER B 1 145 ? 2.656 7.039 -14.656 1 67.38 145 SER B N 1
ATOM 3007 C CA . SER B 1 145 ? 1.601 8.008 -14.406 1 67.38 145 SER B CA 1
ATOM 3008 C C . SER B 1 145 ? 0.804 7.648 -13.156 1 67.38 145 SER B C 1
ATOM 3010 O O . SER B 1 145 ? 0.469 8.516 -12.352 1 67.38 145 SER B O 1
ATOM 3012 N N . SER B 1 146 ? 0.469 6.426 -13.016 1 75.88 146 SER B N 1
ATOM 3013 C CA . SER B 1 146 ? -0.28 5.973 -11.844 1 75.88 146 SER B CA 1
ATOM 3014 C C . SER B 1 146 ? 0.547 6.109 -10.57 1 75.88 146 SER B C 1
ATOM 3016 O O . SER B 1 146 ? 0.023 6.488 -9.523 1 75.88 146 SER B O 1
ATOM 3018 N N . LYS B 1 147 ? 1.771 5.887 -10.781 1 80.69 147 LYS B N 1
ATOM 3019 C CA . LYS B 1 147 ? 2.67 6.008 -9.633 1 80.69 147 LYS B CA 1
ATOM 3020 C C . LYS B 1 147 ? 2.834 7.465 -9.219 1 80.69 147 LYS B C 1
ATOM 3022 O O . LYS B 1 147 ? 2.941 7.766 -8.031 1 80.69 147 LYS B O 1
ATOM 3027 N N . MET B 1 148 ? 2.791 8.312 -10.188 1 87.31 148 MET B N 1
ATOM 3028 C CA . MET B 1 148 ? 2.998 9.734 -9.93 1 87.31 148 MET B CA 1
ATOM 3029 C C . MET B 1 148 ? 1.785 10.336 -9.227 1 87.31 148 MET B C 1
ATOM 3031 O O . MET B 1 148 ? 1.919 11.297 -8.461 1 87.31 148 MET B O 1
ATOM 3035 N N . LEU B 1 149 ? 0.702 9.82 -9.453 1 91.94 149 LEU B N 1
ATOM 3036 C CA . LEU B 1 149 ? -0.56 10.359 -8.961 1 91.94 149 LEU B CA 1
ATOM 3037 C C . LEU B 1 149 ? -0.501 10.578 -7.449 1 91.94 149 LEU B C 1
ATOM 3039 O O . LEU B 1 149 ? -0.895 11.641 -6.961 1 91.94 149 LEU B O 1
ATOM 3043 N N . ILE B 1 150 ? 0.066 9.617 -6.734 1 94.25 150 ILE B N 1
ATOM 3044 C CA . ILE B 1 150 ? 0.076 9.719 -5.277 1 94.25 150 ILE B CA 1
ATOM 3045 C C . ILE B 1 150 ? 1.516 9.75 -4.773 1 94.25 150 ILE B C 1
ATOM 3047 O O . ILE B 1 150 ? 1.795 9.328 -3.648 1 94.25 150 ILE B O 1
ATOM 3051 N N . SER B 1 151 ? 2.42 10.195 -5.578 1 95.31 151 SER B N 1
ATOM 3052 C CA . SER B 1 151 ? 3.826 10.281 -5.199 1 95.31 151 SER B CA 1
ATOM 3053 C C . SER B 1 151 ? 4.039 11.328 -4.105 1 95.31 151 SER B C 1
ATOM 3055 O O . SER B 1 151 ? 3.207 12.211 -3.914 1 95.31 151 SER B O 1
ATOM 3057 N N . LYS B 1 152 ? 5.18 11.18 -3.449 1 96.62 152 LYS B N 1
ATOM 3058 C CA . LYS B 1 152 ? 5.559 12.164 -2.436 1 96.62 152 LYS B CA 1
ATOM 3059 C C . LYS B 1 152 ? 5.594 13.57 -3.021 1 96.62 152 LYS B C 1
ATOM 3061 O O . LYS B 1 152 ? 5.125 14.523 -2.395 1 96.62 152 LYS B O 1
ATOM 3066 N N . GLN B 1 153 ? 6.07 13.656 -4.211 1 95.88 153 GLN B N 1
ATOM 3067 C CA . GLN B 1 153 ? 6.188 14.961 -4.848 1 95.88 153 GLN B CA 1
ATOM 3068 C C . GLN B 1 153 ? 4.812 15.547 -5.168 1 95.88 153 GLN B C 1
ATOM 3070 O O . GLN B 1 153 ? 4.555 16.719 -4.898 1 95.88 153 GLN B O 1
ATOM 3075 N N . SER B 1 154 ? 3.953 14.758 -5.777 1 96.88 154 SER B N 1
ATOM 3076 C CA . SER B 1 154 ? 2.609 15.227 -6.102 1 96.88 154 SER B CA 1
ATOM 3077 C C . SER B 1 154 ? 1.866 15.688 -4.852 1 96.88 154 SER B C 1
ATOM 3079 O O . SER B 1 154 ? 1.237 16.75 -4.844 1 96.88 154 SER B O 1
ATOM 3081 N N . THR B 1 155 ? 1.976 14.938 -3.816 1 97.62 155 THR B N 1
ATOM 3082 C CA . THR B 1 155 ? 1.276 15.242 -2.572 1 97.62 155 THR B CA 1
ATOM 3083 C C . THR B 1 155 ? 1.826 16.516 -1.935 1 97.62 155 THR B C 1
ATOM 3085 O O . THR B 1 155 ? 1.064 17.344 -1.438 1 97.62 155 THR B O 1
ATOM 3088 N N . ALA B 1 156 ? 3.146 16.578 -1.925 1 97.19 156 ALA B N 1
ATOM 3089 C CA . ALA B 1 156 ? 3.773 17.781 -1.379 1 97.19 156 ALA B CA 1
ATOM 3090 C C . ALA B 1 156 ? 3.32 19.031 -2.135 1 97.19 156 ALA B C 1
ATOM 3092 O O . ALA B 1 156 ? 2.959 20.031 -1.521 1 97.19 156 ALA B O 1
ATOM 3093 N N . GLU B 1 157 ? 3.338 18.969 -3.445 1 96.75 157 GLU B N 1
ATOM 3094 C CA . GLU B 1 157 ? 2.916 20.109 -4.258 1 96.75 157 GLU B CA 1
ATOM 3095 C C . GLU B 1 157 ? 1.453 20.453 -3.996 1 96.75 157 GLU B C 1
ATOM 3097 O O . GLU B 1 157 ? 1.083 21.641 -3.998 1 96.75 157 GLU B O 1
ATOM 3102 N N . PHE B 1 158 ? 0.65 19.5 -3.846 1 98 158 PHE B N 1
ATOM 3103 C CA . PHE B 1 158 ? -0.757 19.703 -3.518 1 98 158 PHE B CA 1
ATOM 3104 C C . PHE B 1 158 ? -0.907 20.578 -2.281 1 98 158 PHE B C 1
ATOM 3106 O O . PHE B 1 158 ? -1.67 21.547 -2.291 1 98 158 PHE B O 1
ATOM 3113 N N . LEU B 1 159 ? -0.203 20.266 -1.21 1 98.12 159 LEU B N 1
ATOM 3114 C CA . LEU B 1 159 ? -0.279 21.016 0.037 1 98.12 159 LEU B CA 1
ATOM 3115 C C . LEU B 1 159 ? 0.373 22.391 -0.116 1 98.12 159 LEU B C 1
ATOM 3117 O O . LEU B 1 159 ? -0.124 23.375 0.422 1 98.12 159 LEU B O 1
ATOM 3121 N N . GLN B 1 160 ? 1.437 22.453 -0.853 1 97.06 160 GLN B N 1
ATOM 3122 C CA . GLN B 1 160 ? 2.164 23.703 -1.051 1 97.06 160 GLN B CA 1
ATOM 3123 C C . GLN B 1 160 ? 1.339 24.703 -1.862 1 97.06 160 GLN B C 1
ATOM 3125 O O . GLN B 1 160 ? 1.288 25.891 -1.533 1 97.06 160 GLN B O 1
ATOM 3130 N N . ARG B 1 161 ? 0.707 24.25 -2.879 1 96.44 161 ARG B N 1
ATOM 3131 C CA . ARG B 1 161 ? -0.13 25.109 -3.703 1 96.44 161 ARG B CA 1
ATOM 3132 C C . ARG B 1 161 ? -1.284 25.688 -2.891 1 96.44 161 ARG B C 1
ATOM 3134 O O . ARG B 1 161 ? -1.823 26.75 -3.232 1 96.44 161 ARG B O 1
ATOM 3141 N N . ARG B 1 162 ? -1.592 25.062 -1.881 1 96.69 162 ARG B N 1
ATOM 3142 C CA . ARG B 1 162 ? -2.691 25.5 -1.025 1 96.69 162 ARG B CA 1
ATOM 3143 C C . ARG B 1 162 ? -2.168 26.172 0.239 1 96.69 162 ARG B C 1
ATOM 3145 O O . ARG B 1 162 ? -2.93 26.438 1.173 1 96.69 162 ARG B O 1
ATOM 3152 N N . ASN B 1 163 ? -0.858 26.359 0.343 1 96.12 163 ASN B N 1
ATOM 3153 C CA . ASN B 1 163 ? -0.154 27.078 1.402 1 96.12 163 ASN B CA 1
ATOM 3154 C C . ASN B 1 163 ? -0.352 26.406 2.76 1 96.12 163 ASN B C 1
ATOM 3156 O O . ASN B 1 163 ? -0.568 27.078 3.766 1 96.12 163 ASN B O 1
ATOM 3160 N N . LEU B 1 164 ? -0.316 25.125 2.734 1 98.12 164 LEU B N 1
ATOM 3161 C CA . LEU B 1 164 ? -0.553 24.406 3.977 1 98.12 164 LEU B CA 1
ATOM 3162 C C . LEU B 1 164 ? 0.747 23.828 4.523 1 98.12 164 LEU B C 1
ATOM 3164 O O . LEU B 1 164 ? 0.814 23.438 5.691 1 98.12 164 LEU B O 1
ATOM 3168 N N . ASP B 1 165 ? 1.797 23.75 3.707 1 97.62 165 ASP B N 1
ATOM 3169 C CA . ASP B 1 165 ? 3.062 23.125 4.07 1 97.62 165 ASP B CA 1
ATOM 3170 C C . ASP B 1 165 ? 3.725 23.859 5.234 1 97.62 165 ASP B C 1
ATOM 3172 O O . ASP B 1 165 ? 4.371 23.234 6.082 1 97.62 165 ASP B O 1
ATOM 3176 N N . LYS B 1 166 ? 3.518 25.172 5.395 1 96.94 166 LYS B N 1
ATOM 3177 C CA . LYS B 1 166 ? 4.176 25.984 6.41 1 96.94 166 LYS B CA 1
ATOM 3178 C C . LYS B 1 166 ? 3.541 25.781 7.781 1 96.94 166 LYS B C 1
ATOM 3180 O O . LYS B 1 166 ? 4.094 26.203 8.797 1 96.94 166 LYS B O 1
ATOM 3185 N N . LEU B 1 167 ? 2.424 25.125 7.82 1 98.06 167 LEU B N 1
ATOM 3186 C CA . LEU B 1 167 ? 1.705 24.891 9.07 1 98.06 167 LEU B CA 1
ATOM 3187 C C . LEU B 1 167 ? 2.078 23.531 9.664 1 98.06 167 LEU B C 1
ATOM 3189 O O . LEU B 1 167 ? 1.603 23.172 10.75 1 98.06 167 LEU B O 1
ATOM 3193 N N . VAL B 1 168 ? 2.951 22.781 9.008 1 98.19 168 VAL B N 1
ATOM 3194 C CA . VAL B 1 168 ? 3.266 21.422 9.406 1 98.19 168 VAL B CA 1
ATOM 3195 C C . VAL B 1 168 ? 4.406 21.422 10.422 1 98.19 168 VAL B C 1
ATOM 3197 O O . VAL B 1 168 ? 5.383 22.156 10.258 1 98.19 168 VAL B O 1
ATOM 3200 N N . PHE B 1 169 ? 4.258 20.578 11.422 1 97.44 169 PHE B N 1
ATOM 3201 C CA . PHE B 1 169 ? 5.234 20.531 12.508 1 97.44 169 PHE B CA 1
ATOM 3202 C C . PHE B 1 169 ? 6.113 19.297 12.391 1 97.44 169 PHE B C 1
ATOM 3204 O O . PHE B 1 169 ? 5.629 18.172 12.508 1 97.44 169 PHE B O 1
ATOM 3211 N N . TRP B 1 170 ? 7.371 19.484 12.133 1 96.69 170 TRP B N 1
ATOM 3212 C CA . TRP B 1 170 ? 8.398 18.453 12.039 1 96.69 170 TRP B CA 1
ATOM 3213 C C . TRP B 1 170 ? 9.781 19.031 12.32 1 96.69 170 TRP B C 1
ATOM 3215 O O . TRP B 1 170 ? 9.938 20.25 12.43 1 96.69 170 TRP B O 1
ATOM 3225 N N . ASN B 1 171 ? 10.719 18.234 12.648 1 94.31 171 ASN B N 1
ATOM 3226 C CA . ASN B 1 171 ? 12.086 18.672 12.906 1 94.31 171 ASN B CA 1
ATOM 3227 C C . ASN B 1 171 ? 13.031 18.25 11.789 1 94.31 171 ASN B C 1
ATOM 3229 O O . ASN B 1 171 ? 12.977 17.109 11.32 1 94.31 171 ASN B O 1
ATOM 3233 N N . LYS B 1 172 ? 13.852 19.188 11.398 1 90.88 172 LYS B N 1
ATOM 3234 C CA . LYS B 1 172 ? 14.914 18.875 10.445 1 90.88 172 LYS B CA 1
ATOM 3235 C C . LYS B 1 172 ? 16.031 18.078 11.125 1 90.88 172 LYS B C 1
ATOM 3237 O O . LYS B 1 172 ? 16.391 18.359 12.266 1 90.88 172 LYS B O 1
ATOM 3242 N N . ARG B 1 173 ? 16.5 17.109 10.406 1 87.44 173 ARG B N 1
ATOM 3243 C CA . ARG B 1 173 ? 17.672 16.375 10.883 1 87.44 173 ARG B CA 1
ATOM 3244 C C . ARG B 1 173 ? 18.922 17.234 10.797 1 87.44 173 ARG B C 1
ATOM 3246 O O . ARG B 1 173 ? 19.75 17.234 11.703 1 87.44 173 ARG B O 1
ATOM 3253 N N . ASP B 1 174 ? 19.078 17.875 9.688 1 88.94 174 ASP B N 1
ATOM 3254 C CA . ASP B 1 174 ? 20.172 18.812 9.438 1 88.94 174 ASP B CA 1
ATOM 3255 C C . ASP B 1 174 ? 19.641 20.219 9.188 1 88.94 174 ASP B C 1
ATOM 3257 O O . ASP B 1 174 ? 19.188 20.531 8.078 1 88.94 174 ASP B O 1
ATOM 3261 N N . THR B 1 175 ? 19.766 21.047 10.148 1 87.44 175 THR B N 1
ATOM 3262 C CA . THR B 1 175 ? 19.156 22.359 10.125 1 87.44 175 THR B CA 1
ATOM 3263 C C . THR B 1 175 ? 19.781 23.234 9.055 1 87.44 175 THR B C 1
ATOM 3265 O O . THR B 1 175 ? 19.203 24.25 8.641 1 87.44 175 THR B O 1
ATOM 3268 N N . GLN B 1 176 ? 20.891 22.922 8.492 1 90.19 176 GLN B N 1
ATOM 3269 C CA . GLN B 1 176 ? 21.609 23.734 7.512 1 90.19 176 GLN B CA 1
ATOM 3270 C C . GLN B 1 176 ? 21.219 23.359 6.09 1 90.19 176 GLN B C 1
ATOM 3272 O O . GLN B 1 176 ? 21.531 24.062 5.137 1 90.19 176 GLN B O 1
ATOM 3277 N N . LYS B 1 177 ? 20.516 22.234 6.004 1 89.75 177 LYS B N 1
ATOM 3278 C CA . LYS B 1 177 ? 20.156 21.75 4.676 1 89.75 177 LYS B CA 1
ATOM 3279 C C . LYS B 1 177 ? 18.719 22.094 4.332 1 89.75 177 LYS B C 1
ATOM 3281 O O . LYS B 1 177 ? 17.953 22.562 5.191 1 89.75 177 LYS B O 1
ATOM 3286 N N . SER B 1 178 ? 18.438 21.969 3.043 1 90.44 178 SER B N 1
ATOM 3287 C CA . SER B 1 178 ? 17.125 22.344 2.549 1 90.44 178 SER B CA 1
ATOM 3288 C C . SER B 1 178 ? 16.031 21.453 3.145 1 90.44 178 SER B C 1
ATOM 3290 O O . SER B 1 178 ? 16.328 20.375 3.686 1 90.44 178 SER B O 1
ATOM 3292 N N . HIS B 1 179 ? 14.82 22 3.076 1 86.81 179 HIS B N 1
ATOM 3293 C CA . HIS B 1 179 ? 13.672 21.203 3.518 1 86.81 179 HIS B CA 1
ATOM 3294 C C . HIS B 1 179 ? 13.562 19.906 2.73 1 86.81 179 HIS B C 1
ATOM 3296 O O . HIS B 1 179 ? 13.289 18.844 3.305 1 86.81 179 HIS B O 1
ATOM 3302 N N . LYS B 1 180 ? 13.852 20.016 1.441 1 87 180 LYS B N 1
ATOM 3303 C CA . LYS B 1 180 ? 13.781 18.844 0.579 1 87 180 LYS B CA 1
ATOM 3304 C C . LYS B 1 180 ? 14.805 17.797 1.002 1 87 180 LYS B C 1
ATOM 3306 O O . LYS B 1 180 ? 14.484 16.609 1.105 1 87 180 LYS B O 1
ATOM 3311 N N . TYR B 1 181 ? 15.969 18.234 1.264 1 86.38 181 TYR B N 1
ATOM 3312 C CA . TYR B 1 181 ? 17.031 17.359 1.737 1 86.38 181 TYR B CA 1
ATOM 3313 C C . TYR B 1 181 ? 16.609 16.641 3.02 1 86.38 181 TYR B C 1
ATOM 3315 O O . TYR B 1 181 ? 16.922 15.469 3.217 1 86.38 181 TYR B O 1
ATOM 3323 N N . ASN B 1 182 ? 15.828 17.359 3.84 1 91.19 182 ASN B N 1
ATOM 3324 C CA . ASN B 1 182 ? 15.438 16.859 5.152 1 91.19 182 ASN B CA 1
ATOM 3325 C C . ASN B 1 182 ? 14.156 16.031 5.074 1 91.19 182 ASN B C 1
ATOM 3327 O O . ASN B 1 182 ? 13.586 15.664 6.105 1 91.19 182 ASN B O 1
ATOM 3331 N N . GLY B 1 183 ? 13.602 15.703 3.941 1 93.81 183 GLY B N 1
ATOM 3332 C CA . GLY B 1 183 ? 12.484 14.781 3.797 1 93.81 183 GLY B CA 1
ATOM 3333 C C . GLY B 1 183 ? 11.133 15.469 3.875 1 93.81 183 GLY B C 1
ATOM 3334 O O . GLY B 1 183 ? 10.148 14.867 4.312 1 93.81 183 GLY B O 1
ATOM 3335 N N . GLU B 1 184 ? 11.094 16.703 3.504 1 96.06 184 GLU B N 1
ATOM 3336 C CA . GLU B 1 184 ? 9.859 17.484 3.59 1 96.06 184 GLU B CA 1
ATOM 3337 C C . GLU B 1 184 ? 8.734 16.797 2.822 1 96.06 184 GLU B C 1
ATOM 3339 O O . GLU B 1 184 ? 7.602 16.719 3.311 1 96.06 184 GLU B O 1
ATOM 3344 N N . TYR B 1 185 ? 9.023 16.281 1.655 1 97.19 185 TYR B N 1
ATOM 3345 C CA . TYR B 1 185 ? 7.98 15.664 0.849 1 97.19 185 TYR B CA 1
ATOM 3346 C C . TYR B 1 185 ? 7.402 14.445 1.555 1 97.19 185 TYR B C 1
ATOM 3348 O O . TYR B 1 185 ? 6.195 14.195 1.495 1 97.19 185 TYR B O 1
ATOM 3356 N N . THR B 1 186 ? 8.266 13.688 2.238 1 97.06 186 THR B N 1
ATOM 3357 C CA . THR B 1 186 ? 7.801 12.547 3.02 1 97.06 186 THR B CA 1
ATOM 3358 C C . THR B 1 186 ? 6.891 13.008 4.156 1 97.06 186 THR B C 1
ATOM 3360 O O . THR B 1 186 ? 5.812 12.445 4.359 1 97.06 186 THR B O 1
ATOM 3363 N N . VAL B 1 187 ? 7.289 14.016 4.836 1 98 187 VAL B N 1
ATOM 3364 C CA . VAL B 1 187 ? 6.527 14.547 5.961 1 98 187 VAL B CA 1
ATOM 3365 C C . VAL B 1 187 ? 5.16 15.031 5.477 1 98 187 VAL B C 1
ATOM 3367 O O . VAL B 1 187 ? 4.133 14.711 6.07 1 98 187 VAL B O 1
ATOM 3370 N N . LEU B 1 188 ? 5.121 15.758 4.391 1 98.38 188 LEU B N 1
ATOM 3371 C CA . LEU B 1 188 ? 3.883 16.328 3.867 1 98.38 188 LEU B CA 1
ATOM 3372 C C . LEU B 1 188 ? 2.941 15.227 3.389 1 98.38 188 LEU B C 1
ATOM 3374 O O . LEU B 1 188 ? 1.723 15.336 3.531 1 98.38 188 LEU B O 1
ATOM 3378 N N . GLN B 1 189 ? 3.496 14.195 2.811 1 98.31 189 GLN B N 1
ATOM 3379 C CA . GLN B 1 189 ? 2.658 13.078 2.404 1 98.31 189 GLN B CA 1
ATOM 3380 C C . GLN B 1 189 ? 1.936 12.469 3.604 1 98.31 189 GLN B C 1
ATOM 3382 O O . GLN B 1 189 ? 0.771 12.078 3.5 1 98.31 189 GLN B O 1
ATOM 3387 N N . THR B 1 190 ? 2.637 12.383 4.746 1 98 190 THR B N 1
ATOM 3388 C CA . THR B 1 190 ? 1.985 11.828 5.922 1 98 190 THR B CA 1
ATOM 3389 C C . THR B 1 190 ? 0.819 12.703 6.367 1 98 190 THR B C 1
ATOM 3391 O O . THR B 1 190 ? -0.162 12.203 6.926 1 98 190 THR B O 1
ATOM 3394 N N . VAL B 1 191 ? 0.906 13.961 6.125 1 98.44 191 VAL B N 1
ATOM 3395 C CA . VAL B 1 191 ? -0.157 14.883 6.504 1 98.44 191 VAL B CA 1
ATOM 3396 C C . VAL B 1 191 ? -1.422 14.57 5.707 1 98.44 191 VAL B C 1
ATOM 3398 O O . VAL B 1 191 ? -2.482 14.32 6.281 1 98.44 191 VAL B O 1
ATOM 3401 N N . LEU B 1 192 ? -1.301 14.531 4.398 1 98.62 192 LEU B N 1
ATOM 3402 C CA . LEU B 1 192 ? -2.469 14.289 3.557 1 98.62 192 LEU B CA 1
ATOM 3403 C C . LEU B 1 192 ? -3.053 12.906 3.828 1 98.62 192 LEU B C 1
ATOM 3405 O O . LEU B 1 192 ? -4.27 12.758 3.957 1 98.62 192 LEU B O 1
ATOM 3409 N N . ASN B 1 193 ? -2.17 11.938 3.889 1 98.19 193 ASN B N 1
ATOM 3410 C CA . ASN B 1 193 ? -2.621 10.594 4.219 1 98.19 193 ASN B CA 1
ATOM 3411 C C . ASN B 1 193 ? -3.381 10.562 5.543 1 98.19 193 ASN B C 1
ATOM 3413 O O . ASN B 1 193 ? -4.41 9.898 5.656 1 98.19 193 ASN B O 1
ATOM 3417 N N . SER B 1 194 ? -2.859 11.281 6.523 1 97.62 194 SER B N 1
ATOM 3418 C CA . SER B 1 194 ? -3.49 11.266 7.84 1 97.62 194 SER B CA 1
ATOM 3419 C C . SER B 1 194 ? -4.852 11.945 7.812 1 97.62 194 SER B C 1
ATOM 3421 O O . SER B 1 194 ? -5.77 11.547 8.531 1 97.62 194 SER B O 1
ATOM 3423 N N . VAL B 1 195 ? -4.996 12.969 7.02 1 98.38 195 VAL B N 1
ATOM 3424 C CA . VAL B 1 195 ? -6.301 13.594 6.844 1 98.38 195 VAL B CA 1
ATOM 3425 C C . VAL B 1 195 ? -7.289 12.586 6.27 1 98.38 195 VAL B C 1
ATOM 3427 O O . VAL B 1 195 ? -8.383 12.398 6.805 1 98.38 195 VAL B O 1
ATOM 3430 N N . VAL B 1 196 ? -6.895 11.906 5.25 1 98.25 196 VAL B N 1
ATOM 3431 C CA . VAL B 1 196 ? -7.754 10.898 4.637 1 98.25 196 VAL B CA 1
ATOM 3432 C C . VAL B 1 196 ? -8.062 9.797 5.652 1 98.25 196 VAL B C 1
ATOM 3434 O O . VAL B 1 196 ? -9.203 9.352 5.762 1 98.25 196 VAL B O 1
ATOM 3437 N N . GLY B 1 197 ? -6.996 9.367 6.367 1 96.19 197 GLY B N 1
ATOM 3438 C CA . GLY B 1 197 ? -7.207 8.383 7.41 1 96.19 197 GLY B CA 1
ATOM 3439 C C . GLY B 1 197 ? -8.203 8.828 8.461 1 96.19 197 GLY B C 1
ATOM 3440 O O . GLY B 1 197 ? -9.023 8.031 8.93 1 96.19 197 GLY B O 1
ATOM 3441 N N . SER B 1 198 ? -8.188 10.102 8.828 1 95.62 198 SER B N 1
ATOM 3442 C CA . SER B 1 198 ? -9.117 10.648 9.812 1 95.62 198 SER B CA 1
ATOM 3443 C C . SER B 1 198 ? -10.547 10.672 9.266 1 95.62 198 SER B C 1
ATOM 3445 O O . SER B 1 198 ? -11.492 10.336 9.977 1 95.62 198 SER B O 1
ATOM 3447 N N . VAL B 1 199 ? -10.695 11.031 8.023 1 96.5 199 VAL B N 1
ATOM 3448 C CA . VAL B 1 199 ? -12.008 11.023 7.395 1 96.5 199 VAL B CA 1
ATOM 3449 C C . VAL B 1 199 ? -12.555 9.594 7.375 1 96.5 199 VAL B C 1
ATOM 3451 O O . VAL B 1 199 ? -13.727 9.367 7.691 1 96.5 199 VAL B O 1
ATOM 3454 N N . TYR B 1 200 ? -11.695 8.703 7.043 1 93.31 200 TYR B N 1
ATOM 3455 C CA . TYR B 1 200 ? -12.07 7.293 7.004 1 93.31 200 TYR B CA 1
ATOM 3456 C C . TYR B 1 200 ? -12.578 6.824 8.359 1 93.31 200 TYR B C 1
ATOM 3458 O O . TYR B 1 200 ? -13.641 6.211 8.461 1 93.31 200 TYR B O 1
ATOM 3466 N N . LEU B 1 201 ? -11.875 7.125 9.344 1 89.38 201 LEU B N 1
ATOM 3467 C CA . LEU B 1 201 ? -12.164 6.613 10.68 1 89.38 201 LEU B CA 1
ATOM 3468 C C . LEU B 1 201 ? -13.398 7.297 11.273 1 89.38 201 LEU B C 1
ATOM 3470 O O . LEU B 1 201 ? -14.195 6.656 11.961 1 89.38 201 LEU B O 1
ATOM 3474 N N . LEU B 1 202 ? -13.531 8.586 11 1 91 202 LEU B N 1
ATOM 3475 C CA . LEU B 1 202 ? -14.57 9.344 11.695 1 91 202 LEU B CA 1
ATOM 3476 C C . LEU B 1 202 ? -15.836 9.43 10.852 1 91 202 LEU B C 1
ATOM 3478 O O . LEU B 1 202 ? -16.938 9.555 11.391 1 91 202 LEU B O 1
ATOM 3482 N N . HIS B 1 203 ? -15.703 9.32 9.547 1 94.06 203 HIS B N 1
ATOM 3483 C CA . HIS B 1 203 ? -16.859 9.539 8.695 1 94.06 203 HIS B CA 1
ATOM 3484 C C . HIS B 1 203 ? -17.141 8.32 7.824 1 94.06 203 HIS B C 1
ATOM 3486 O O . HIS B 1 203 ? -18.125 8.305 7.074 1 94.06 203 HIS B O 1
ATOM 3492 N N . GLY B 1 204 ? -16.234 7.391 7.836 1 89.69 204 GLY B N 1
ATOM 3493 C CA . GLY B 1 204 ? -16.5 6.133 7.152 1 89.69 204 GLY B CA 1
ATOM 3494 C C . GLY B 1 204 ? -15.852 6.059 5.777 1 89.69 204 GLY B C 1
ATOM 3495 O O . GLY B 1 204 ? -15.398 7.074 5.242 1 89.69 204 GLY B O 1
ATOM 3496 N N . GLN B 1 205 ? -15.883 4.828 5.234 1 90.25 205 GLN B N 1
ATOM 3497 C CA . GLN B 1 205 ? -15.227 4.52 3.971 1 90.25 205 GLN B CA 1
ATOM 3498 C C . GLN B 1 205 ? -15.852 5.301 2.818 1 90.25 205 GLN B C 1
ATOM 3500 O O . GLN B 1 205 ? -15.141 5.809 1.946 1 90.25 205 GLN B O 1
ATOM 3505 N N . ASP B 1 206 ? -17.172 5.348 2.768 1 92.44 206 ASP B N 1
ATOM 3506 C CA . ASP B 1 206 ? -17.875 6.012 1.668 1 92.44 206 ASP B CA 1
ATOM 3507 C C . ASP B 1 206 ? -17.484 7.484 1.581 1 92.44 206 ASP B C 1
ATOM 3509 O O . ASP B 1 206 ? -17.203 7.996 0.495 1 92.44 206 ASP B O 1
ATOM 3513 N N . LYS B 1 207 ? -17.469 8.117 2.703 1 96.12 207 LYS B N 1
ATOM 3514 C CA . LYS B 1 207 ? -17.109 9.531 2.74 1 96.12 207 LYS B CA 1
ATOM 3515 C C . LYS B 1 207 ? -15.656 9.742 2.352 1 96.12 207 LYS B C 1
ATOM 3517 O O . LYS B 1 207 ? -15.328 10.688 1.637 1 96.12 207 LYS B O 1
ATOM 3522 N N . ALA B 1 208 ? -14.789 8.867 2.854 1 96.31 208 ALA B N 1
ATOM 3523 C CA . ALA B 1 208 ? -13.375 8.938 2.488 1 96.31 208 ALA B CA 1
ATOM 3524 C C . ALA B 1 208 ? -13.188 8.742 0.986 1 96.31 208 ALA B C 1
ATOM 3526 O O . ALA B 1 208 ? -12.398 9.453 0.357 1 96.31 208 ALA B O 1
ATOM 3527 N N . THR B 1 209 ? -13.953 7.793 0.43 1 94.88 209 THR B N 1
ATOM 3528 C CA . THR B 1 209 ? -13.906 7.559 -1.009 1 94.88 209 THR B CA 1
ATOM 3529 C C . THR B 1 209 ? -14.344 8.805 -1.776 1 94.88 209 THR B C 1
ATOM 3531 O O . THR B 1 209 ? -13.68 9.219 -2.727 1 94.88 209 THR B O 1
ATOM 3534 N N . GLU B 1 210 ? -15.391 9.32 -1.349 1 96.5 210 GLU B N 1
ATOM 3535 C CA . GLU B 1 210 ? -15.906 10.539 -1.978 1 96.5 210 GLU B CA 1
ATOM 3536 C C . GLU B 1 210 ? -14.859 11.641 -1.975 1 96.5 210 GLU B C 1
ATOM 3538 O O . GLU B 1 210 ? -14.609 12.273 -3.004 1 96.5 210 GLU B O 1
ATOM 3543 N N . TYR B 1 211 ? -14.25 11.875 -0.864 1 97.94 211 TYR B N 1
ATOM 3544 C CA . TYR B 1 211 ? -13.25 12.922 -0.717 1 97.94 211 TYR B CA 1
ATOM 3545 C C . TYR B 1 211 ? -12.047 12.672 -1.624 1 97.94 211 TYR B C 1
ATOM 3547 O O . TYR B 1 211 ? -11.578 13.578 -2.307 1 97.94 211 TYR B O 1
ATOM 3555 N N . VAL B 1 212 ? -11.562 11.438 -1.637 1 97.69 212 VAL B N 1
ATOM 3556 C CA . VAL B 1 212 ? -10.391 11.086 -2.432 1 97.69 212 VAL B CA 1
ATOM 3557 C C . VAL B 1 212 ? -10.703 11.25 -3.918 1 97.69 212 VAL B C 1
ATOM 3559 O O . VAL B 1 212 ? -9.945 11.891 -4.652 1 97.69 212 VAL B O 1
ATOM 3562 N N . LEU B 1 213 ? -11.805 10.797 -4.363 1 95.12 213 LEU B N 1
ATOM 3563 C CA . LEU B 1 213 ? -12.148 10.789 -5.781 1 95.12 213 LEU B CA 1
ATOM 3564 C C . LEU B 1 213 ? -12.469 12.203 -6.27 1 95.12 213 LEU B C 1
ATOM 3566 O O . LEU B 1 213 ? -12.039 12.602 -7.355 1 95.12 213 LEU B O 1
ATOM 3570 N N . HIS B 1 214 ? -13.156 12.953 -5.445 1 96.38 214 HIS B N 1
ATOM 3571 C CA . HIS B 1 214 ? -13.719 14.195 -5.961 1 96.38 214 HIS B CA 1
ATOM 3572 C C . HIS B 1 214 ? -12.883 15.398 -5.539 1 96.38 214 HIS B C 1
ATOM 3574 O O . HIS B 1 214 ? -13.016 16.484 -6.105 1 96.38 214 HIS B O 1
ATOM 3580 N N . GLU B 1 215 ? -12.047 15.234 -4.512 1 97.56 215 GLU B N 1
ATOM 3581 C CA . GLU B 1 215 ? -11.164 16.328 -4.137 1 97.56 215 GLU B CA 1
ATOM 3582 C C . GLU B 1 215 ? -9.734 16.078 -4.609 1 97.56 215 GLU B C 1
ATOM 3584 O O . GLU B 1 215 ? -9.133 16.938 -5.262 1 97.56 215 GLU B O 1
ATOM 3589 N N . LEU B 1 216 ? -9.242 14.945 -4.328 1 97.5 216 LEU B N 1
ATOM 3590 C CA . LEU B 1 216 ? -7.828 14.672 -4.582 1 97.5 216 LEU B CA 1
ATOM 3591 C C . LEU B 1 216 ? -7.609 14.227 -6.023 1 97.5 216 LEU B C 1
ATOM 3593 O O . LEU B 1 216 ? -6.629 14.625 -6.66 1 97.5 216 LEU B O 1
ATOM 3597 N N . PHE B 1 217 ? -8.523 13.336 -6.547 1 94.5 217 PHE B N 1
ATOM 3598 C CA . PHE B 1 217 ? -8.328 12.781 -7.883 1 94.5 217 PHE B CA 1
ATOM 3599 C C . PHE B 1 217 ? -9.188 13.516 -8.906 1 94.5 217 PHE B C 1
ATOM 3601 O O . PHE B 1 217 ? -9.367 13.031 -10.031 1 94.5 217 PHE B O 1
ATOM 3608 N N . SER B 1 218 ? -9.734 14.625 -8.57 1 93.38 218 SER B N 1
ATOM 3609 C CA . SER B 1 218 ? -10.609 15.398 -9.445 1 93.38 218 SER B CA 1
ATOM 3610 C C . SER B 1 218 ? -9.828 15.984 -10.625 1 93.38 218 SER B C 1
ATOM 3612 O O . SER B 1 218 ? -8.641 15.695 -10.797 1 93.38 218 SER B O 1
ATOM 3614 N N . ASP B 1 219 ? -10.531 16.75 -11.414 1 90 219 ASP B N 1
ATOM 3615 C CA . ASP B 1 219 ? -9.914 17.391 -12.57 1 90 219 ASP B CA 1
ATOM 3616 C C . ASP B 1 219 ? -9.672 18.875 -12.312 1 90 219 ASP B C 1
ATOM 3618 O O . ASP B 1 219 ? -9.398 19.641 -13.242 1 90 219 ASP B O 1
ATOM 3622 N N . ASN B 1 220 ? -9.75 19.188 -11.055 1 89.81 220 ASN B N 1
ATOM 3623 C CA . ASN B 1 220 ? -9.453 20.578 -10.703 1 89.81 220 ASN B CA 1
ATOM 3624 C C . ASN B 1 220 ? -7.973 20.906 -10.867 1 89.81 220 ASN B C 1
ATOM 3626 O O . ASN B 1 220 ? -7.133 20 -10.836 1 89.81 220 ASN B O 1
ATOM 3630 N N . SER B 1 221 ? -7.617 22.109 -10.977 1 88.81 221 SER B N 1
ATOM 3631 C CA . SER B 1 221 ? -6.27 22.578 -11.305 1 88.81 221 SER B CA 1
ATOM 3632 C C . SER B 1 221 ? -5.277 22.203 -10.211 1 88.81 221 SER B C 1
ATOM 3634 O O . SER B 1 221 ? -4.094 21.984 -10.492 1 88.81 221 SER B O 1
ATOM 3636 N N . ASP B 1 222 ? -5.754 22.125 -8.992 1 91.94 222 ASP B N 1
ATOM 3637 C CA . ASP B 1 222 ? -4.809 21.859 -7.91 1 91.94 222 ASP B CA 1
ATOM 3638 C C . ASP B 1 222 ? -4.996 20.453 -7.352 1 91.94 222 ASP B C 1
ATOM 3640 O O . ASP B 1 222 ? -4.609 20.172 -6.215 1 91.94 222 ASP B O 1
ATOM 3644 N N . SER B 1 223 ? -5.594 19.656 -8.18 1 95.75 223 SER B N 1
ATOM 3645 C CA . SER B 1 223 ? -5.777 18.266 -7.785 1 95.75 223 SER B CA 1
ATOM 3646 C C . SER B 1 223 ? -4.504 17.453 -7.996 1 95.75 223 SER B C 1
ATOM 3648 O O . SER B 1 223 ? -3.602 17.891 -8.719 1 95.75 223 SER B O 1
ATOM 3650 N N . LEU B 1 224 ? -4.434 16.297 -7.328 1 96.69 224 LEU B N 1
ATOM 3651 C CA . LEU B 1 224 ? -3.295 15.406 -7.523 1 96.69 224 LEU B CA 1
ATOM 3652 C C . LEU B 1 224 ? -3.197 14.961 -8.977 1 96.69 224 LEU B C 1
ATOM 3654 O O . LEU B 1 224 ? -2.096 14.789 -9.508 1 96.69 224 LEU B O 1
ATOM 3658 N N . THR B 1 225 ? -4.312 14.805 -9.648 1 92.81 225 THR B N 1
ATOM 3659 C CA . THR B 1 225 ? -4.352 14.414 -11.055 1 92.81 225 THR B CA 1
ATOM 3660 C C . THR B 1 225 ? -3.643 15.445 -11.922 1 92.81 225 THR B C 1
ATOM 3662 O O . THR B 1 225 ? -2.736 15.102 -12.688 1 92.81 225 THR B O 1
ATOM 3665 N N . LYS B 1 226 ? -4 16.656 -11.766 1 93.94 226 LYS B N 1
ATOM 3666 C CA . LYS B 1 226 ? -3.428 17.703 -12.594 1 93.94 226 LYS B CA 1
ATOM 3667 C C . LYS B 1 226 ? -1.968 17.969 -12.227 1 93.94 226 LYS B C 1
ATOM 3669 O O . LYS B 1 226 ? -1.139 18.219 -13.102 1 93.94 226 LYS B O 1
ATOM 3674 N N . ILE B 1 227 ? -1.701 17.891 -11.031 1 95.81 227 ILE B N 1
ATOM 3675 C CA . ILE B 1 227 ? -0.329 18.094 -10.578 1 95.81 227 ILE B CA 1
ATOM 3676 C C . ILE B 1 227 ? 0.566 17 -11.148 1 95.81 227 ILE B C 1
ATOM 3678 O O . ILE B 1 227 ? 1.645 17.281 -11.68 1 95.81 227 ILE B O 1
ATOM 3682 N N . SER B 1 228 ? 0.094 15.75 -11.008 1 93.19 228 SER B N 1
ATOM 3683 C CA . SER B 1 228 ? 0.881 14.625 -11.516 1 93.19 228 SER B CA 1
ATOM 3684 C C . SER B 1 228 ? 1.108 14.742 -13.016 1 93.19 228 SER B C 1
ATOM 3686 O O . SER B 1 228 ? 2.189 14.422 -13.516 1 93.19 228 SER B O 1
ATOM 3688 N N . GLU B 1 229 ? 0.174 15.195 -13.742 1 89.56 229 GLU B N 1
ATOM 3689 C CA . GLU B 1 229 ? 0.298 15.414 -15.18 1 89.56 229 GLU B CA 1
ATOM 3690 C C . GLU B 1 229 ? 1.349 16.469 -15.492 1 89.56 229 GLU B C 1
ATOM 3692 O O . GLU B 1 229 ? 2.154 16.312 -16.406 1 89.56 229 GLU B O 1
ATOM 3697 N N . SER B 1 230 ? 1.221 17.516 -14.75 1 91.38 230 SER B N 1
ATOM 3698 C CA . SER B 1 230 ? 2.178 18.594 -14.938 1 91.38 230 SER B CA 1
ATOM 3699 C C . SER B 1 230 ? 3.604 18.125 -14.648 1 91.38 230 SER B C 1
ATOM 3701 O O . SER B 1 230 ? 4.535 18.484 -15.383 1 91.38 230 SER B O 1
ATOM 3703 N N . LEU B 1 231 ? 3.756 17.391 -13.633 1 90.69 231 LEU B N 1
ATOM 3704 C CA . LEU B 1 231 ? 5.07 16.875 -13.258 1 90.69 231 LEU B CA 1
ATOM 3705 C C . LEU B 1 231 ? 5.613 15.93 -14.32 1 90.69 231 LEU B C 1
ATOM 3707 O O . LEU B 1 231 ? 6.812 15.938 -14.617 1 90.69 231 LEU B O 1
ATOM 3711 N N . LEU B 1 232 ? 4.789 15.102 -14.867 1 86.81 232 LEU B N 1
ATOM 3712 C CA . LEU B 1 232 ? 5.188 14.164 -15.906 1 86.81 232 LEU B CA 1
ATOM 3713 C C . LEU B 1 232 ? 5.578 14.898 -17.188 1 86.81 232 LEU B C 1
ATOM 3715 O O . LEU B 1 232 ? 6.543 14.523 -17.859 1 86.81 232 LEU B O 1
ATOM 3719 N N . ALA B 1 233 ? 4.812 15.875 -17.531 1 85.31 233 ALA B N 1
ATOM 3720 C CA . ALA B 1 233 ? 5.102 16.672 -18.719 1 85.31 233 ALA B CA 1
ATOM 3721 C C . ALA B 1 233 ? 6.465 17.359 -18.594 1 85.31 233 ALA B C 1
ATOM 3723 O O . ALA B 1 233 ? 7.199 17.469 -19.578 1 85.31 233 ALA B O 1
ATOM 3724 N N . ASN B 1 234 ? 6.762 17.688 -17.453 1 82.44 234 ASN B N 1
ATOM 3725 C CA . ASN B 1 234 ? 8.031 18.375 -17.234 1 82.44 234 ASN B CA 1
ATOM 3726 C C . ASN B 1 234 ? 9.203 17.391 -17.281 1 82.44 234 ASN B C 1
ATOM 3728 O O . ASN B 1 234 ? 10.312 17.766 -17.672 1 82.44 234 ASN B O 1
ATOM 3732 N N . ARG B 1 235 ? 9.062 16.188 -16.828 1 74.62 235 ARG B N 1
ATOM 3733 C CA . ARG B 1 235 ? 10.109 15.164 -16.875 1 74.62 235 ARG B CA 1
ATOM 3734 C C . ARG B 1 235 ? 10.438 14.781 -18.312 1 74.62 235 ARG B C 1
ATOM 3736 O O . ARG B 1 235 ? 11.602 14.562 -18.641 1 74.62 235 ARG B O 1
ATOM 3743 N N . ASP B 1 236 ? 9.461 14.641 -19.141 1 68 236 ASP B N 1
ATOM 3744 C CA . ASP B 1 236 ? 9.656 14.305 -20.547 1 68 236 ASP B CA 1
ATOM 3745 C C . ASP B 1 236 ? 10.398 15.422 -21.281 1 68 236 ASP B C 1
ATOM 3747 O O . ASP B 1 236 ? 11.219 15.148 -22.156 1 68 236 ASP B O 1
ATOM 3751 N N . THR B 1 237 ? 10.141 16.578 -20.844 1 64.5 237 THR B N 1
ATOM 3752 C CA . THR B 1 237 ? 10.805 17.719 -21.484 1 64.5 237 THR B CA 1
ATOM 3753 C C . THR B 1 237 ? 12.266 17.781 -21.062 1 64.5 237 THR B C 1
ATOM 3755 O O . THR B 1 237 ? 13.133 18.109 -21.875 1 64.5 237 THR B O 1
ATOM 3758 N N . THR B 1 238 ? 12.531 17.469 -19.828 1 62.06 238 THR B N 1
ATOM 3759 C CA . THR B 1 238 ? 13.906 17.516 -19.344 1 62.06 238 THR B CA 1
ATOM 3760 C C . THR B 1 238 ? 14.734 16.391 -19.938 1 62.06 238 THR B C 1
ATOM 3762 O O . THR B 1 238 ? 15.93 16.547 -20.188 1 62.06 238 THR B O 1
ATOM 3765 N N . GLU B 1 239 ? 14.117 15.211 -20.062 1 52.59 239 GLU B N 1
ATOM 3766 C CA . GLU B 1 239 ? 14.82 14.094 -20.703 1 52.59 239 GLU B CA 1
ATOM 3767 C C . GLU B 1 239 ? 15.039 14.352 -22.188 1 52.59 239 GLU B C 1
ATOM 3769 O O . GLU B 1 239 ? 15.992 13.836 -22.781 1 52.59 239 GLU B O 1
ATOM 3774 N N . LYS B 1 240 ? 14.164 15.031 -22.766 1 50.56 240 LYS B N 1
ATOM 3775 C CA . LYS B 1 240 ? 14.328 15.391 -24.172 1 50.56 240 LYS B CA 1
ATOM 3776 C C . LYS B 1 240 ? 15.32 16.547 -24.328 1 50.56 240 LYS B C 1
ATOM 3778 O O . LYS B 1 240 ? 15.828 16.781 -25.438 1 50.56 240 LYS B O 1
ATOM 3783 N N . LEU B 1 241 ? 15.648 17.266 -23.391 1 40 241 LEU B N 1
ATOM 3784 C CA . LEU B 1 241 ? 16.641 18.328 -23.484 1 40 241 LEU B CA 1
ATOM 3785 C C . LEU B 1 241 ? 18.047 17.781 -23.234 1 40 241 LEU B C 1
ATOM 3787 O O . LEU B 1 241 ? 19.016 18.219 -23.844 1 40 241 LEU B O 1
#